Protein AF-A0A8J9S708-F1 (afdb_monomer_lite)

Sequence (392 aa):
MASEPPLSPPKEANDATLSGAPPMANLAMDPESLLNTLDQRLTTMGSGQKTSKFDPIAFLNQHYATEASLVQQLPDLQHAVSERREALDERIAIALQRQSETAESTRRHIQEAQVSVVELHQRVLRVKEKASQSERAVLEITKDMKRLDCAKRHLQRTITTLKRLHMLVHAVEQLRNTAVQIPFPDYPVAAHLVDATHLLLQHFDGYISKVEPMRLLSEKVVDLQSTLRVGLVRGFRVAAFGPTKAIEMERAASPHRNGSNEMLPEIRDDVMPPTVMKGGVQLLDALGTEVRVQFIHEFCQDHLAEYLQTFAPASREEKIPSDPPKRVSSFKVASTPESRPSEAESNAGLDHVEKRFIWFRQILQDVDAKFPDVFPSDWNLQASMARVFLQL

pLDDT: mean 78.21, std 20.64, range [27.83, 98.0]

Foldseek 3Di:
DDDDDDDDDDDDDDDDDDDDDDDDDDPQDDLVVLVVVVVVVVVVVVPDDPDPPPDVVVSCCVVDVDPVSCVVCVVVNVVVVVVVVVVVVVVVVVVVVVCVVVVVVVVVVVVVVVVVVVVVVVVVVVVVVVVVVVVVVVVVVVVVVVVVVVVVVVVVVVVVLVVLVVVLVVLLVVLVVQLPDPPHGQLLSNLVSLLSNVVSVVVCVVVCVPPVVNVVSVVSSVVSLVSNLVVLLLLVCCLQPNLVVSVVLVCVVDVPPPDDPDPDPPSDRDRDDLVSLLSVQSNQVSSHDVSLVVSLLSVLCSLCVVVCVQANAPPPPPPPPPDDDDDDDDDDDDDDDDDDPDPPPRCNDPVNVVVLVVVLVVSVVSCCVSNPPSDDVVSVSNVSSVVVSVVD

InterPro domains:
  IPR007234 Vps53, N-terminal [PF04100] (53-312)
  IPR007234 Vps53, N-terminal [PF04100] (344-390)
  IPR039766 Vacuolar protein sorting-associated protein 53 [PTHR12820] (47-391)

Organism: Phaeodactylum tricornutum (NCBI:txid2850)

Secondary structure (DSSP, 8-state):
----PPPP-PPP--------PPP-----S-HHHHHHHHHHHHHHHTTT-------HHHHHHHH--SHHHHHHHHHHHHHHHHHHHHHHHHHHHHHHHHHHHHHHHHHHHHHHHHHHHHHHHHHHHHHHHHHHHHHHHHHHHHHHHHHHHHHHHHHHHHHHHHHHHHHHHHHHHHHHHHHT-SSS--HHHHHHHHHHHHHHHHTTHHHHTT-HHHHHHHHHHHHHHHHHHHHHHHHHHHHHH-HHHHHHHHHHH-TT--S-----------PPPHHHHHHHHHHHHHH-HHHHHHHHHHHHHHHHHHHHHHHS---------SS------S----------------TTSGGGHHHHHHHHHHHHHHHHHHSTTTS-GGG-HHHHHHHHHHH-

Structure (mmCIF, N/CA/C/O backbone):
data_AF-A0A8J9S708-F1
#
_entry.id   AF-A0A8J9S708-F1
#
loop_
_atom_site.group_PDB
_atom_site.id
_atom_site.type_symbol
_atom_site.label_atom_id
_atom_site.label_alt_id
_atom_site.label_comp_id
_atom_site.label_asym_id
_atom_site.label_entity_id
_atom_site.label_seq_id
_atom_site.pdbx_PDB_ins_code
_atom_site.Cartn_x
_atom_site.Cartn_y
_atom_site.Cartn_z
_atom_site.occupancy
_atom_site.B_iso_or_equiv
_atom_site.auth_seq_id
_atom_site.auth_comp_id
_atom_site.auth_asym_id
_atom_site.auth_atom_id
_atom_site.pdbx_PDB_model_num
ATOM 1 N N . MET A 1 1 ? -38.303 -26.854 41.391 1.00 42.75 1 MET A N 1
ATOM 2 C CA . MET A 1 1 ? -38.623 -28.293 41.486 1.00 42.75 1 MET A CA 1
ATOM 3 C C . MET A 1 1 ? -37.813 -28.862 42.631 1.00 42.75 1 MET A C 1
ATOM 5 O O . MET A 1 1 ? -36.633 -28.549 42.691 1.00 42.75 1 MET A O 1
ATOM 9 N N . ALA A 1 2 ? -38.482 -29.657 43.472 1.00 38.41 2 ALA A N 1
ATOM 10 C CA . ALA A 1 2 ? -38.055 -30.220 44.759 1.00 38.41 2 ALA A CA 1
ATOM 11 C C . ALA A 1 2 ? -37.985 -29.198 45.912 1.00 38.41 2 ALA A C 1
ATOM 13 O O . ALA A 1 2 ? -37.409 -28.134 45.733 1.00 38.41 2 ALA A O 1
ATOM 14 N N . SER A 1 3 ? -38.518 -29.407 47.115 1.00 37.53 3 SER A N 1
ATOM 15 C CA . SER A 1 3 ? -39.400 -30.423 47.711 1.00 37.53 3 SER A CA 1
ATOM 16 C C . SER A 1 3 ? -39.623 -29.951 49.152 1.00 37.53 3 SER A C 1
ATOM 18 O O . SER A 1 3 ? -38.643 -29.843 49.875 1.00 37.53 3 SER A O 1
ATOM 20 N N . GLU A 1 4 ? -40.858 -29.712 49.588 1.00 35.41 4 GLU A N 1
ATOM 21 C CA . GLU A 1 4 ? -41.253 -29.926 50.989 1.00 35.41 4 GLU A CA 1
ATOM 22 C C . GLU A 1 4 ? -42.778 -30.150 51.054 1.00 35.41 4 GLU A C 1
ATOM 24 O O . GLU A 1 4 ? -43.514 -29.527 50.280 1.00 35.41 4 GLU A O 1
ATOM 29 N N . PRO A 1 5 ? -43.261 -31.099 51.878 1.00 50.31 5 PRO A N 1
ATOM 30 C CA . PRO A 1 5 ? -44.637 -31.585 51.848 1.00 50.31 5 PRO A CA 1
ATOM 31 C C . PRO A 1 5 ? -45.559 -30.771 52.776 1.00 50.31 5 PRO A C 1
ATOM 33 O O . PRO A 1 5 ? -45.090 -30.207 53.764 1.00 50.31 5 PRO A O 1
ATOM 36 N N . PRO A 1 6 ? -46.885 -30.757 52.542 1.00 44.28 6 PRO A N 1
ATOM 37 C CA . PRO A 1 6 ? -47.832 -30.221 53.507 1.00 44.28 6 PRO A CA 1
ATOM 38 C C . PRO A 1 6 ? -48.222 -31.298 54.533 1.00 44.28 6 PRO A C 1
ATOM 40 O O . PRO A 1 6 ? -48.789 -32.339 54.197 1.00 44.28 6 PRO A O 1
ATOM 43 N N . LEU A 1 7 ? -47.929 -31.021 55.803 1.00 39.53 7 LEU A N 1
ATOM 44 C CA . LEU A 1 7 ? -48.441 -31.748 56.964 1.00 39.53 7 LEU A CA 1
ATOM 45 C C . LEU A 1 7 ? -49.924 -31.413 57.170 1.00 39.53 7 LEU A C 1
ATOM 47 O O . LEU A 1 7 ? -50.297 -30.258 57.361 1.00 39.53 7 LEU A O 1
ATOM 51 N N . SER A 1 8 ? -50.765 -32.444 57.144 1.00 41.31 8 SER A N 1
ATOM 52 C CA . SER A 1 8 ? -52.146 -32.384 57.632 1.00 41.31 8 SER A CA 1
ATOM 53 C C . SER A 1 8 ? -52.169 -32.584 59.151 1.00 41.31 8 SER A C 1
ATOM 55 O O . SER A 1 8 ? -51.444 -33.451 59.640 1.00 41.31 8 SER A O 1
ATOM 57 N N . PRO A 1 9 ? -53.069 -31.912 59.884 1.00 38.88 9 PRO A N 1
ATOM 58 C CA . PRO A 1 9 ? -53.675 -32.482 61.078 1.00 38.88 9 PRO A CA 1
ATOM 59 C C . PRO A 1 9 ? -55.174 -32.776 60.857 1.00 38.88 9 PRO A C 1
ATOM 61 O O . PRO A 1 9 ? -55.778 -32.285 59.901 1.00 38.88 9 PRO A O 1
ATOM 64 N N . PRO A 1 10 ? -55.754 -33.669 61.676 1.00 37.47 10 PRO A N 1
ATOM 65 C CA . PRO A 1 10 ? -56.826 -34.559 61.259 1.00 37.47 10 PRO A CA 1
ATOM 66 C C . PRO A 1 10 ? -58.230 -33.989 61.467 1.00 37.47 10 PRO A C 1
ATOM 68 O O . PRO A 1 10 ? -58.476 -33.125 62.304 1.00 37.47 10 PRO A O 1
ATOM 71 N N . LYS A 1 11 ? -59.149 -34.558 60.682 1.00 34.72 11 LYS A N 1
ATOM 72 C CA . LYS A 1 11 ? -60.598 -34.397 60.760 1.00 34.72 11 LYS A CA 1
ATOM 73 C C . LYS A 1 11 ? -61.126 -34.818 62.130 1.00 34.72 11 LYS A C 1
ATOM 75 O O . LYS A 1 11 ? -60.829 -35.913 62.602 1.00 34.72 11 LYS A O 1
ATOM 80 N N . GLU A 1 12 ? -61.977 -33.967 62.685 1.00 30.78 12 GLU A N 1
ATOM 81 C CA . GLU A 1 12 ? -62.960 -34.316 63.702 1.00 30.78 12 GLU A CA 1
ATOM 82 C C . GLU A 1 12 ? -63.799 -35.508 63.217 1.00 30.78 12 GLU A C 1
ATOM 84 O O . GLU A 1 12 ? -64.472 -35.441 62.187 1.00 30.78 12 GLU A O 1
ATOM 89 N N . ALA A 1 13 ? -63.738 -36.609 63.962 1.00 32.41 13 ALA A N 1
ATOM 90 C CA . ALA A 1 13 ? -64.702 -37.693 63.890 1.00 32.41 13 ALA A CA 1
ATOM 91 C C . ALA A 1 13 ? -65.584 -37.586 65.137 1.00 32.41 13 ALA A C 1
ATOM 93 O O . ALA A 1 13 ? -65.201 -38.004 66.227 1.00 32.41 13 ALA A O 1
ATOM 94 N N . ASN A 1 14 ? -66.753 -36.971 64.963 1.00 34.22 14 ASN A N 1
ATOM 95 C CA . ASN A 1 14 ? -67.885 -37.174 65.853 1.00 34.22 14 ASN A CA 1
ATOM 96 C C . ASN A 1 14 ? -68.372 -38.605 65.644 1.00 34.22 14 ASN A C 1
ATOM 98 O O . ASN A 1 14 ? -68.979 -38.886 64.612 1.00 34.22 14 ASN A O 1
ATOM 102 N N . ASP A 1 15 ? -68.129 -39.474 66.620 1.00 29.52 15 ASP A N 1
ATOM 103 C CA . ASP A 1 15 ? -68.837 -40.743 66.718 1.00 29.52 15 ASP A CA 1
ATOM 104 C C . ASP A 1 15 ? -69.541 -40.807 68.070 1.00 29.52 15 ASP A C 1
ATOM 106 O O . ASP A 1 15 ? -68.938 -40.766 69.144 1.00 29.52 15 ASP A O 1
ATOM 110 N N . ALA A 1 16 ? -70.865 -40.813 67.987 1.00 32.34 16 ALA A N 1
ATOM 111 C CA . ALA A 1 16 ? -71.745 -41.021 69.109 1.00 32.34 16 ALA A CA 1
ATOM 112 C C . ALA A 1 16 ? -71.669 -42.495 69.512 1.00 32.34 16 ALA A C 1
ATOM 114 O O . ALA A 1 16 ? -71.967 -43.387 68.722 1.00 32.34 16 ALA A O 1
ATOM 115 N N . THR A 1 17 ? -71.342 -42.772 70.770 1.00 31.17 17 THR A N 1
ATOM 116 C CA . THR A 1 17 ? -71.653 -44.070 71.370 1.00 31.17 17 THR A CA 1
ATOM 117 C C . THR A 1 17 ? -72.187 -43.848 72.777 1.00 31.17 17 THR A C 1
ATOM 119 O O . THR A 1 17 ? -71.456 -43.645 73.741 1.00 31.17 17 THR A O 1
ATOM 122 N N . LEU A 1 18 ? -73.517 -43.856 72.856 1.00 35.00 18 LEU A N 1
ATOM 123 C CA . LEU A 1 18 ? -74.274 -44.194 74.053 1.00 35.00 18 LEU A CA 1
ATOM 124 C C . LEU A 1 18 ? -73.802 -45.560 74.562 1.00 35.00 18 LEU A C 1
ATOM 126 O O . LEU A 1 18 ? -73.856 -46.515 73.793 1.00 35.00 18 LEU A O 1
ATOM 130 N N . SER A 1 19 ? -73.405 -45.662 75.831 1.00 28.78 19 SER A N 1
ATOM 131 C CA . SER A 1 19 ? -73.764 -46.771 76.736 1.00 28.78 19 SER A CA 1
ATOM 132 C C . SER A 1 19 ? -72.846 -46.806 77.961 1.00 28.78 19 SER A C 1
ATOM 134 O O . SER A 1 19 ? -71.626 -46.771 77.834 1.00 28.78 19 SER A O 1
ATOM 136 N N . GLY A 1 20 ? -73.455 -46.980 79.135 1.00 27.83 20 GLY A N 1
ATOM 137 C CA . GLY A 1 20 ? -72.805 -47.648 80.261 1.00 27.83 20 GLY A CA 1
ATOM 138 C C . GLY A 1 20 ? -72.301 -46.735 81.370 1.00 27.83 20 GLY A C 1
ATOM 139 O O . GLY A 1 20 ? -71.103 -46.523 81.505 1.00 27.83 20 GLY A O 1
ATOM 140 N N . ALA A 1 21 ? -73.207 -46.281 82.236 1.00 29.78 21 ALA A N 1
ATOM 141 C CA . ALA A 1 21 ? -72.841 -46.000 83.620 1.00 29.78 21 ALA A CA 1
ATOM 142 C C . ALA A 1 21 ? -72.627 -47.337 84.359 1.00 29.78 21 ALA A C 1
ATOM 144 O O . ALA A 1 21 ? -73.558 -48.148 84.378 1.00 29.78 21 ALA A O 1
ATOM 145 N N . PRO A 1 22 ? -71.470 -47.586 84.999 1.00 33.66 22 PRO A N 1
ATOM 146 C CA . PRO A 1 22 ? -71.370 -48.533 86.095 1.00 33.66 22 PRO A CA 1
ATOM 147 C C . PRO A 1 22 ? -71.531 -47.799 87.443 1.00 33.66 22 PRO A C 1
ATOM 149 O O . PRO A 1 22 ? -71.319 -46.587 87.534 1.00 33.66 22 PRO A O 1
ATOM 152 N N . PRO A 1 23 ? -71.950 -48.508 88.501 1.00 35.62 23 PRO A N 1
ATOM 153 C CA . PRO A 1 23 ? -72.433 -47.901 89.732 1.00 35.62 23 PRO A CA 1
ATOM 154 C C . PRO A 1 23 ? -71.267 -47.424 90.607 1.00 35.62 23 PRO A C 1
ATOM 156 O O . PRO A 1 23 ? -70.376 -48.198 90.949 1.00 35.62 23 PRO A O 1
ATOM 159 N N . MET A 1 24 ? -71.296 -46.152 91.007 1.00 36.88 24 MET A N 1
ATOM 160 C CA . MET A 1 24 ? -70.418 -45.600 92.042 1.00 36.88 24 MET A CA 1
ATOM 161 C C . MET A 1 24 ? -70.880 -46.116 93.409 1.00 36.88 24 MET A C 1
ATOM 163 O O . MET A 1 24 ? -71.733 -45.517 94.058 1.00 36.88 24 MET A O 1
ATOM 167 N N . ALA A 1 25 ? -70.334 -47.255 93.828 1.00 38.47 25 ALA A N 1
ATOM 168 C CA . ALA A 1 25 ? -70.367 -47.704 95.211 1.00 38.47 25 ALA A CA 1
ATOM 169 C C . ALA A 1 25 ? -69.021 -47.367 95.874 1.00 38.47 25 ALA A C 1
ATOM 171 O O . ALA A 1 25 ? -67.972 -47.770 95.383 1.00 38.47 25 ALA A O 1
ATOM 172 N N . ASN A 1 26 ? -69.088 -46.658 97.004 1.00 46.56 26 ASN A N 1
ATOM 173 C CA . ASN A 1 26 ? -68.011 -46.419 97.972 1.00 46.56 26 ASN A CA 1
ATOM 174 C C . ASN A 1 26 ? -66.746 -45.695 97.478 1.00 46.56 26 ASN A C 1
ATOM 176 O O . ASN A 1 26 ? -65.685 -46.289 97.323 1.00 46.56 26 ASN A O 1
ATOM 180 N N . LEU A 1 27 ? -66.838 -44.367 97.411 1.00 44.22 27 LEU A N 1
ATOM 181 C CA . LEU A 1 27 ? -65.709 -43.447 97.610 1.00 44.22 27 LEU A CA 1
ATOM 182 C C . LEU A 1 27 ? -66.022 -42.538 98.809 1.00 44.22 27 LEU A C 1
ATOM 184 O O . LEU A 1 27 ? -66.098 -41.320 98.696 1.00 44.22 27 LEU A O 1
ATOM 188 N N . ALA A 1 28 ? -66.285 -43.150 99.964 1.00 52.38 28 ALA A N 1
ATOM 189 C CA . ALA A 1 28 ? -66.184 -42.447 101.234 1.00 52.38 28 ALA A CA 1
ATOM 190 C C . ALA A 1 28 ? -64.732 -42.582 101.716 1.00 52.38 28 ALA A C 1
ATOM 192 O O . ALA A 1 28 ? -64.230 -43.705 101.744 1.00 52.38 28 ALA A O 1
ATOM 193 N N . MET A 1 29 ? -64.129 -41.461 102.137 1.00 56.97 29 MET A N 1
ATOM 194 C CA . MET A 1 29 ? -62.860 -41.330 102.889 1.00 56.97 29 MET A CA 1
ATOM 195 C C . MET A 1 29 ? -61.604 -40.818 102.148 1.00 56.97 29 MET A C 1
ATOM 197 O O . MET A 1 29 ? -60.504 -41.209 102.521 1.00 56.97 29 MET A O 1
ATOM 201 N N . ASP A 1 30 ? -61.712 -39.904 101.174 1.00 63.88 30 ASP A N 1
ATOM 202 C CA . ASP A 1 30 ? -60.557 -39.049 100.826 1.00 63.88 30 ASP A CA 1
ATOM 203 C C . ASP A 1 30 ? -60.991 -37.655 100.305 1.00 63.88 30 ASP A C 1
ATOM 205 O O . ASP A 1 30 ? -61.603 -37.574 99.231 1.00 63.88 30 ASP A O 1
ATOM 209 N N . PRO A 1 31 ? -60.721 -36.551 101.038 1.00 68.00 31 PRO A N 1
ATOM 210 C CA . PRO A 1 31 ? -61.097 -35.196 100.623 1.00 68.00 31 PRO A CA 1
ATOM 211 C C . PRO A 1 31 ? -60.449 -34.751 99.298 1.00 68.00 31 PRO A C 1
ATOM 213 O O . PRO A 1 31 ? -61.075 -34.009 98.541 1.00 68.00 31 PRO A O 1
ATOM 216 N N . GLU A 1 32 ? -59.261 -35.252 98.947 1.00 68.81 32 GLU A N 1
ATOM 217 C CA . GLU A 1 32 ? -58.585 -34.945 97.673 1.00 68.81 32 GLU A CA 1
ATOM 218 C C . GLU A 1 32 ? -59.290 -35.582 96.465 1.00 68.81 32 GLU A C 1
ATOM 220 O O . GLU A 1 32 ? -59.409 -34.978 95.396 1.00 68.81 32 GLU A O 1
ATOM 225 N N . SER A 1 33 ? -59.824 -36.796 96.619 1.00 71.19 33 SER A N 1
ATOM 226 C CA . SER A 1 33 ? -60.579 -37.474 95.556 1.00 71.19 33 SER A CA 1
ATOM 227 C C . SER A 1 33 ? -61.842 -36.690 95.180 1.00 71.19 33 SER A C 1
ATOM 229 O O . SER A 1 33 ? -62.151 -36.515 93.998 1.00 71.19 33 SER A O 1
ATOM 231 N N . LEU A 1 34 ? -62.526 -36.119 96.177 1.00 76.00 34 LEU A N 1
ATOM 232 C CA . LEU A 1 34 ? -63.688 -35.258 95.963 1.00 76.00 34 LEU A CA 1
ATOM 233 C C . LEU A 1 34 ? -63.305 -33.981 95.201 1.00 76.00 34 LEU A C 1
ATOM 235 O O . LEU A 1 34 ? -63.968 -33.633 94.223 1.00 76.00 34 LEU A O 1
ATOM 239 N N . LEU A 1 35 ? -62.210 -33.317 95.575 1.00 75.62 35 LEU A N 1
ATOM 240 C CA . LEU A 1 35 ? -61.739 -32.116 94.875 1.00 75.62 35 LEU A CA 1
ATOM 241 C C . LEU A 1 35 ? -61.290 -32.412 93.434 1.00 75.62 35 LEU A C 1
ATOM 243 O O . LEU A 1 35 ? -61.591 -31.638 92.527 1.00 75.62 35 LEU A O 1
ATOM 247 N N . ASN A 1 36 ? -60.677 -33.568 93.184 1.00 78.81 36 ASN A N 1
ATOM 248 C CA . ASN A 1 36 ? -60.317 -34.004 91.834 1.00 78.81 36 ASN A CA 1
ATOM 249 C C . ASN A 1 36 ? -61.549 -34.329 90.969 1.00 78.81 36 ASN A C 1
ATOM 251 O O . ASN A 1 36 ? -61.594 -33.960 89.793 1.00 78.81 36 ASN A O 1
ATOM 255 N N . THR A 1 37 ? -62.581 -34.969 91.537 1.00 75.81 37 THR A N 1
ATOM 256 C CA . THR A 1 37 ? -63.853 -35.186 90.816 1.00 75.81 37 THR A CA 1
ATOM 257 C C . THR A 1 37 ? -64.565 -33.869 90.506 1.00 75.81 37 THR A C 1
ATOM 259 O O . THR A 1 37 ? -65.167 -33.737 89.439 1.00 75.81 37 THR A O 1
ATOM 262 N N . LEU A 1 38 ? -64.439 -32.865 91.380 1.00 75.50 38 LEU A N 1
ATOM 263 C CA . LEU A 1 38 ? -64.923 -31.507 91.144 1.00 75.50 38 LEU A CA 1
ATOM 264 C C . LEU A 1 38 ? -64.158 -30.816 90.002 1.00 75.50 38 LEU A C 1
ATOM 266 O O . LEU A 1 38 ? -64.802 -30.285 89.098 1.00 75.50 38 LEU A O 1
ATOM 270 N N . ASP A 1 39 ? -62.826 -30.899 89.960 1.00 75.88 39 ASP A N 1
ATOM 271 C CA . ASP A 1 39 ? -62.009 -30.375 88.852 1.00 75.88 39 ASP A CA 1
ATOM 272 C C . ASP A 1 39 ? -62.359 -31.052 87.512 1.00 75.88 39 ASP A C 1
ATOM 274 O O . ASP A 1 39 ? -62.483 -30.393 86.474 1.00 75.88 39 ASP A O 1
ATOM 278 N N . GLN A 1 40 ? -62.598 -32.365 87.517 1.00 76.38 40 GLN A N 1
ATOM 279 C CA . GLN A 1 40 ? -63.022 -33.111 86.329 1.00 76.38 40 GLN A CA 1
ATOM 280 C C . GLN A 1 40 ? -64.430 -32.697 85.854 1.00 76.38 40 GLN A C 1
ATOM 282 O O . GLN A 1 40 ? -64.695 -32.581 84.655 1.00 76.38 40 GLN A O 1
ATOM 287 N N . ARG A 1 41 ? -65.340 -32.392 86.786 1.00 72.62 41 ARG A N 1
ATOM 288 C CA . ARG A 1 41 ? -66.672 -31.848 86.470 1.00 72.62 41 ARG A CA 1
ATOM 289 C C . ARG A 1 41 ? -66.594 -30.414 85.941 1.00 72.62 41 ARG A C 1
ATOM 291 O O . ARG A 1 41 ? -67.315 -30.057 85.018 1.00 72.62 41 ARG A O 1
ATOM 298 N N . LEU A 1 42 ? -65.714 -29.581 86.491 1.00 70.44 42 LEU A N 1
ATOM 299 C CA . LEU A 1 42 ? -65.539 -28.196 86.047 1.00 70.44 42 LEU A CA 1
ATOM 300 C C . LEU A 1 42 ? -64.840 -28.108 84.682 1.00 70.44 42 LEU A C 1
ATOM 302 O O . LEU A 1 42 ? -65.212 -27.273 83.860 1.00 70.44 42 LEU A O 1
ATOM 306 N N . THR A 1 43 ? -63.889 -28.999 84.394 1.00 69.81 43 THR A N 1
ATOM 307 C CA . THR A 1 43 ? -63.237 -29.096 83.074 1.00 69.81 43 THR A CA 1
ATOM 308 C C . THR A 1 43 ? -64.182 -29.611 81.988 1.00 69.81 43 THR A C 1
ATOM 310 O O . THR A 1 43 ? -64.153 -29.096 80.873 1.00 69.81 43 THR A O 1
ATOM 313 N N . THR A 1 44 ? -65.074 -30.553 82.312 1.00 67.00 44 THR A N 1
ATOM 314 C CA . THR A 1 44 ? -66.132 -31.023 81.391 1.00 67.00 44 THR A CA 1
ATOM 315 C C . THR A 1 44 ? -67.241 -29.988 81.169 1.00 67.00 44 THR A C 1
ATOM 317 O O . THR A 1 44 ? -67.837 -29.961 80.098 1.00 67.00 44 THR A O 1
ATOM 320 N N . MET A 1 45 ? -67.477 -29.092 82.132 1.00 59.44 45 MET A N 1
ATOM 321 C CA . MET A 1 45 ? -68.411 -27.961 82.012 1.00 59.44 45 MET A CA 1
ATOM 322 C C . MET A 1 45 ? -67.817 -26.739 81.284 1.00 59.44 45 MET A C 1
ATOM 324 O O . MET A 1 45 ? -68.561 -25.902 80.770 1.00 59.44 45 MET A O 1
ATOM 328 N N . GLY A 1 46 ? -66.485 -26.607 81.243 1.00 52.81 46 GLY A N 1
ATOM 329 C CA . GLY A 1 46 ? -65.773 -25.454 80.675 1.00 52.81 46 GLY A CA 1
ATOM 330 C C . GLY A 1 46 ? -65.837 -25.335 79.146 1.00 52.81 46 GLY A C 1
ATOM 331 O O . GLY A 1 46 ? -65.562 -24.264 78.602 1.00 52.81 46 GLY A O 1
ATOM 332 N N . SER A 1 47 ? -66.248 -26.386 78.434 1.00 49.41 47 SER A N 1
ATOM 333 C CA . SER A 1 47 ? -66.457 -26.368 76.983 1.00 49.41 47 SER A CA 1
ATOM 334 C C . SER A 1 47 ? -67.883 -25.923 76.621 1.00 49.41 47 SER A C 1
ATOM 336 O O . SER A 1 47 ? -68.733 -26.689 76.181 1.00 49.41 47 SER A O 1
ATOM 338 N N . GLY A 1 48 ? -68.146 -24.621 76.750 1.00 51.72 48 GLY A N 1
ATOM 339 C CA . GLY A 1 48 ? -69.141 -23.960 75.896 1.00 51.72 48 GLY A CA 1
ATOM 340 C C . GLY A 1 48 ? -70.591 -23.863 76.386 1.00 51.72 48 GLY A C 1
ATOM 341 O O . GLY A 1 48 ? -71.426 -23.387 75.618 1.00 51.72 48 GLY A O 1
ATOM 342 N N . GLN A 1 49 ? -70.927 -24.201 77.635 1.00 49.47 49 GLN A N 1
ATOM 343 C CA . GLN A 1 49 ? -72.276 -23.942 78.164 1.00 49.47 49 GLN A CA 1
ATOM 344 C C . GLN A 1 49 ? -72.303 -22.790 79.172 1.00 49.47 49 GLN A C 1
ATOM 346 O O . GLN A 1 49 ? -71.872 -22.893 80.319 1.00 49.47 49 GLN A O 1
ATOM 351 N N . LYS A 1 50 ? -72.878 -21.661 78.737 1.00 52.38 50 LYS A N 1
ATOM 352 C CA . LYS A 1 50 ? -73.290 -20.575 79.628 1.00 52.38 50 LYS A CA 1
ATOM 353 C C . LYS A 1 50 ? -74.333 -21.106 80.622 1.00 52.38 50 LYS A C 1
ATOM 355 O O . LYS A 1 50 ? -75.457 -21.422 80.253 1.00 52.38 50 LYS A O 1
ATOM 360 N N . THR A 1 51 ? -73.921 -21.126 81.889 1.00 47.19 51 THR A N 1
ATOM 361 C CA . THR A 1 51 ? -74.751 -20.955 83.091 1.00 47.19 51 THR A CA 1
ATOM 362 C C . THR A 1 51 ? -75.761 -22.055 83.443 1.00 47.19 51 THR A C 1
ATOM 364 O O . THR A 1 51 ? -76.918 -21.749 83.720 1.00 47.19 51 THR A O 1
ATOM 367 N N . SER A 1 52 ? -75.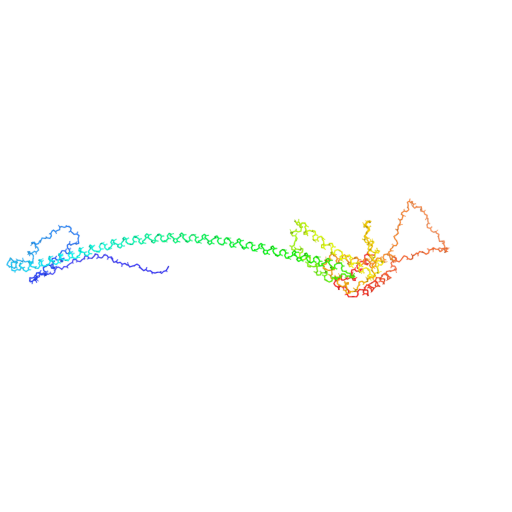328 -23.307 83.606 1.00 57.56 52 SER A N 1
ATOM 368 C CA . SER A 1 52 ? -75.845 -24.076 84.750 1.00 57.56 52 SER A CA 1
ATOM 369 C C . SER A 1 52 ? -74.915 -23.730 85.914 1.00 57.56 52 SER A C 1
ATOM 371 O O . SER A 1 52 ? -73.747 -24.124 85.910 1.00 57.56 52 SER A O 1
ATOM 373 N N . LYS A 1 53 ? -75.368 -22.867 86.831 1.00 61.03 53 LYS A N 1
ATOM 374 C CA . LYS A 1 53 ? -74.597 -22.519 88.031 1.00 61.03 53 LYS A CA 1
ATOM 375 C C . LYS A 1 53 ? -74.281 -23.822 88.760 1.00 61.03 53 LYS A C 1
ATOM 377 O O . LYS A 1 53 ? -75.207 -24.548 89.109 1.00 61.03 53 LYS A O 1
ATOM 382 N N . PHE A 1 54 ? -72.996 -24.123 88.938 1.00 74.75 54 PHE A N 1
ATOM 383 C CA . PHE A 1 54 ? -72.577 -25.219 89.802 1.00 74.75 54 PHE A CA 1
ATOM 384 C C . PHE A 1 54 ? -73.252 -25.013 91.160 1.00 74.75 54 PHE A C 1
ATOM 386 O O . PHE A 1 54 ? -73.090 -23.945 91.750 1.00 74.75 54 PHE A O 1
ATOM 393 N N . ASP A 1 55 ? -74.060 -25.981 91.594 1.00 74.31 55 ASP A N 1
ATOM 394 C CA . ASP A 1 55 ? -74.714 -25.957 92.899 1.00 74.31 55 ASP A CA 1
ATOM 395 C C . ASP A 1 55 ? -73.862 -26.772 93.884 1.00 74.31 55 ASP A C 1
ATOM 397 O O . ASP A 1 55 ? -73.868 -28.010 93.824 1.00 74.31 55 ASP A O 1
ATOM 401 N N . PRO A 1 56 ? -73.112 -26.103 94.781 1.00 72.75 56 PRO A N 1
ATOM 402 C CA . PRO A 1 56 ? -72.238 -26.779 95.731 1.00 72.75 56 PRO A CA 1
ATOM 403 C C . PRO A 1 56 ? -73.020 -27.667 96.699 1.00 72.75 56 PRO A C 1
ATOM 405 O O . PRO A 1 56 ? -72.495 -28.678 97.157 1.00 72.75 56 PRO A O 1
ATOM 408 N N . ILE A 1 57 ? -74.276 -27.311 96.991 1.00 73.25 57 ILE A N 1
ATOM 409 C CA . ILE A 1 57 ? -75.116 -27.992 97.980 1.00 73.25 57 ILE A CA 1
ATOM 410 C C . ILE A 1 57 ? -75.632 -29.308 97.395 1.00 73.25 57 ILE A C 1
ATOM 412 O O . ILE A 1 57 ? -75.525 -30.356 98.030 1.00 73.25 57 ILE A O 1
ATOM 416 N N . ALA A 1 58 ? -76.123 -29.285 96.152 1.00 73.88 58 ALA A N 1
ATOM 417 C CA . ALA A 1 58 ? -76.547 -30.496 95.453 1.00 73.88 58 ALA A CA 1
ATOM 418 C C . ALA A 1 58 ? -75.384 -31.477 95.224 1.00 73.88 58 ALA A C 1
ATOM 420 O O . ALA A 1 58 ? -75.583 -32.688 95.295 1.00 73.88 58 ALA A O 1
ATOM 421 N N . PHE A 1 59 ? -74.171 -30.970 94.980 1.00 75.75 59 PHE A N 1
ATOM 422 C CA . PHE A 1 59 ? -72.967 -31.793 94.852 1.00 75.75 59 PHE A CA 1
ATOM 423 C C . PHE A 1 59 ? -72.559 -32.431 96.186 1.00 75.75 59 PHE A C 1
ATOM 425 O O . PHE A 1 59 ? -72.322 -33.636 96.233 1.00 75.75 59 PHE A O 1
ATOM 432 N N . LEU A 1 60 ? -72.559 -31.668 97.284 1.00 74.50 60 LEU A N 1
ATOM 433 C CA . LEU A 1 60 ? -72.262 -32.210 98.613 1.00 74.50 60 LEU A CA 1
ATOM 434 C C . LEU A 1 60 ? -73.240 -33.323 99.007 1.00 74.50 60 LEU A C 1
ATOM 436 O O . LEU A 1 60 ? -72.816 -34.386 99.450 1.00 74.50 60 LEU A O 1
ATOM 440 N N . ASN A 1 61 ? -74.538 -33.098 98.789 1.00 75.00 61 ASN A N 1
ATOM 441 C CA . ASN A 1 61 ? -75.597 -34.047 99.141 1.00 75.00 61 ASN A CA 1
ATOM 442 C C . ASN A 1 61 ? -75.560 -35.336 98.298 1.00 75.00 61 ASN A C 1
ATOM 444 O O . ASN A 1 61 ? -76.080 -36.362 98.727 1.00 75.00 61 ASN A O 1
ATOM 448 N N . GLN A 1 62 ? -74.951 -35.306 97.106 1.00 74.69 62 GLN A N 1
ATOM 449 C CA . GLN A 1 62 ? -74.725 -36.503 96.283 1.00 74.69 62 GLN A CA 1
ATOM 450 C C . GLN A 1 62 ? -73.579 -37.375 96.814 1.00 74.69 62 GLN A C 1
ATOM 452 O O . GLN A 1 62 ? -73.608 -38.589 96.627 1.00 74.69 62 GLN A O 1
ATOM 457 N N . HIS A 1 63 ? -72.581 -36.771 97.464 1.00 69.81 63 HIS A N 1
ATOM 458 C CA . HIS A 1 63 ? -71.381 -37.464 97.942 1.00 69.81 63 HIS A CA 1
ATOM 459 C C . HIS A 1 63 ? -71.424 -37.796 99.444 1.00 69.81 63 HIS A C 1
ATOM 461 O O . HIS A 1 63 ? -70.813 -38.776 99.864 1.00 69.81 63 HIS A O 1
ATOM 467 N N . TYR A 1 64 ? -72.200 -37.053 100.241 1.00 70.44 64 TYR A N 1
ATOM 468 C CA . TYR A 1 64 ? -72.431 -37.313 101.663 1.00 70.44 64 TYR A CA 1
ATOM 469 C C . TYR A 1 64 ? -73.927 -37.506 101.935 1.00 70.44 64 TYR A C 1
ATOM 471 O O . TYR A 1 64 ? -74.690 -36.549 102.012 1.00 70.44 64 TYR A O 1
ATOM 479 N N . ALA A 1 65 ? -74.352 -38.760 102.113 1.00 67.50 65 ALA A N 1
ATOM 480 C CA . ALA A 1 65 ? -75.763 -39.111 102.311 1.00 67.50 65 ALA A CA 1
ATOM 481 C C . ALA A 1 65 ? -76.279 -38.901 103.753 1.00 67.50 65 ALA A C 1
ATOM 483 O O . ALA A 1 65 ? -77.481 -38.989 103.990 1.00 67.50 65 ALA A O 1
ATOM 484 N N . THR A 1 66 ? -75.391 -38.651 104.728 1.00 67.88 66 THR A N 1
ATOM 485 C CA . THR A 1 66 ? -75.754 -38.556 106.157 1.00 67.88 66 THR A CA 1
ATOM 486 C C . THR A 1 66 ? -75.036 -37.390 106.839 1.00 67.88 66 THR A C 1
ATOM 488 O O . THR A 1 66 ? -73.819 -37.264 106.711 1.00 67.88 66 THR A O 1
ATOM 491 N N . GLU A 1 67 ? -75.763 -36.587 107.624 1.00 66.50 67 GLU A N 1
ATOM 492 C CA . GLU A 1 67 ? -75.243 -35.398 108.329 1.00 66.50 67 GLU A CA 1
ATOM 493 C C . GLU A 1 67 ? -74.061 -35.727 109.258 1.00 66.50 67 GLU A C 1
ATOM 495 O O . GLU A 1 67 ? -73.073 -34.999 109.294 1.00 66.50 67 GLU A O 1
ATOM 500 N N . ALA A 1 68 ? -74.096 -36.886 109.926 1.00 65.69 68 ALA A N 1
ATOM 501 C CA . ALA A 1 68 ? -73.018 -37.329 110.812 1.00 65.69 68 ALA A CA 1
ATOM 502 C C . ALA A 1 68 ? -71.682 -37.571 110.077 1.00 65.69 68 ALA A C 1
ATOM 504 O O . ALA A 1 68 ? -70.621 -37.255 110.610 1.00 65.69 68 ALA A O 1
ATOM 505 N N . SER A 1 69 ? -71.725 -38.076 108.835 1.00 68.31 69 SER A N 1
ATOM 506 C CA . SER A 1 69 ? -70.527 -38.300 108.009 1.00 68.31 69 SER A CA 1
ATOM 507 C C . SER A 1 69 ? -69.954 -36.994 107.461 1.00 68.31 69 SER A C 1
ATOM 509 O O . SER A 1 69 ? -68.746 -36.905 107.252 1.00 68.31 69 SER A O 1
ATOM 511 N N . LEU A 1 70 ? -70.810 -35.994 107.229 1.00 69.19 70 LEU A N 1
ATOM 512 C CA . LEU A 1 70 ? -70.394 -34.671 106.782 1.00 69.19 70 LEU A CA 1
ATOM 513 C C . LEU A 1 70 ? -69.727 -33.899 107.924 1.00 69.19 70 LEU A C 1
ATOM 515 O O . LEU A 1 70 ? -68.642 -33.367 107.735 1.00 69.19 70 LEU A O 1
ATOM 519 N N . VAL A 1 71 ? -70.329 -33.890 109.118 1.00 74.81 71 VAL A N 1
ATOM 520 C CA . VAL A 1 71 ? -69.783 -33.195 110.297 1.00 74.81 71 VAL A CA 1
ATOM 521 C C . VAL A 1 71 ? -68.425 -33.769 110.712 1.00 74.81 71 VAL A C 1
ATOM 523 O O . VAL A 1 71 ? -67.529 -33.008 111.069 1.00 74.81 71 VAL A O 1
ATOM 526 N N . GLN A 1 72 ? -68.240 -35.090 110.614 1.00 75.62 72 GLN A N 1
ATOM 527 C CA . GLN A 1 72 ? -66.973 -35.744 110.952 1.00 75.62 72 GLN A CA 1
ATOM 528 C C . GLN A 1 72 ? -65.830 -35.404 109.978 1.00 75.62 72 GLN A C 1
ATOM 530 O O . GLN A 1 72 ? -64.678 -35.366 110.394 1.00 75.62 72 GLN A O 1
ATOM 535 N N . GLN A 1 73 ? -66.130 -35.174 108.698 1.00 73.12 73 GLN A N 1
ATOM 536 C CA . GLN A 1 73 ? -65.135 -34.944 107.638 1.00 73.12 73 GLN A CA 1
ATOM 537 C C . GLN A 1 73 ? -65.006 -33.463 107.240 1.00 73.12 73 GLN A C 1
ATOM 539 O O . GLN A 1 73 ? -64.144 -33.105 106.441 1.00 73.12 73 GLN A O 1
ATOM 544 N N . LEU A 1 74 ? -65.855 -32.587 107.791 1.00 78.81 74 LEU A N 1
ATOM 545 C CA . LEU A 1 74 ? -65.889 -31.156 107.485 1.00 78.81 74 LEU A CA 1
ATOM 546 C C . LEU A 1 74 ? -64.560 -30.432 107.769 1.00 78.81 74 LEU A C 1
ATOM 548 O O . LEU A 1 74 ? -64.174 -29.624 106.925 1.00 78.81 74 LEU A O 1
ATOM 552 N N . PRO A 1 75 ? -63.848 -30.684 108.890 1.00 81.19 75 PRO A N 1
ATOM 553 C CA . PRO A 1 75 ? -62.574 -30.014 109.158 1.00 81.19 75 PRO A CA 1
ATOM 554 C C . PRO A 1 75 ? -61.503 -30.358 108.115 1.00 81.19 75 PRO A C 1
ATOM 556 O O . PRO A 1 75 ? -60.826 -29.461 107.615 1.00 81.19 75 PRO A O 1
ATOM 559 N N . ASP A 1 76 ? -61.414 -31.632 107.724 1.00 79.44 76 ASP A N 1
ATOM 560 C CA . ASP A 1 76 ? -60.442 -32.118 106.738 1.00 79.44 76 ASP A CA 1
ATOM 561 C C . ASP A 1 76 ? -60.771 -31.603 105.328 1.00 79.44 76 ASP A C 1
ATOM 563 O O . ASP A 1 76 ? -59.884 -31.177 104.591 1.00 79.44 76 ASP A O 1
ATOM 567 N N . LEU A 1 77 ? -62.060 -31.543 104.970 1.00 79.12 77 LEU A N 1
ATOM 568 C CA . LEU A 1 77 ? -62.524 -30.921 103.726 1.00 79.12 77 LEU A CA 1
ATOM 569 C C . LEU A 1 77 ? -62.244 -29.416 103.682 1.00 79.12 77 LEU A C 1
ATOM 571 O O . LEU A 1 77 ? -61.826 -28.903 102.648 1.00 79.12 77 LEU A O 1
ATOM 575 N N . GLN A 1 78 ? -62.484 -28.692 104.778 1.00 82.69 78 GLN A N 1
ATOM 576 C CA . GLN A 1 78 ? -62.190 -27.259 104.853 1.00 82.69 78 GLN A CA 1
ATOM 577 C C . GLN A 1 78 ? -60.693 -26.990 104.714 1.00 82.69 78 GLN A C 1
ATOM 579 O O . GLN A 1 78 ? -60.315 -26.049 104.012 1.00 82.69 78 GLN A O 1
ATOM 584 N N . HIS A 1 79 ? -59.857 -27.821 105.340 1.00 85.69 79 HIS A N 1
ATOM 585 C CA . HIS A 1 79 ? -58.410 -27.747 105.189 1.00 85.69 79 HIS A CA 1
ATOM 586 C C . HIS A 1 79 ? -57.997 -28.015 103.737 1.00 85.69 79 HIS A C 1
ATOM 588 O O . HIS A 1 79 ? -57.349 -27.165 103.135 1.00 85.69 79 HIS A O 1
ATOM 594 N N . ALA A 1 80 ? -58.459 -29.114 103.132 1.00 82.75 80 ALA A N 1
ATOM 595 C CA . ALA A 1 80 ? -58.138 -29.473 101.748 1.00 82.75 80 ALA A CA 1
ATOM 596 C C . ALA A 1 80 ? -58.611 -28.419 100.727 1.00 82.75 80 ALA A C 1
ATOM 598 O O . ALA A 1 80 ? -57.883 -28.062 99.804 1.00 82.75 80 ALA A O 1
ATOM 599 N N . VAL A 1 81 ? -59.811 -27.851 100.901 1.00 84.00 81 VAL A N 1
ATOM 600 C CA . VAL A 1 81 ? -60.317 -26.757 100.051 1.00 84.00 81 VAL A CA 1
ATOM 601 C C . VAL A 1 81 ? -59.483 -25.486 100.222 1.00 84.00 81 VAL A C 1
ATOM 603 O O . VAL A 1 81 ? -59.222 -24.795 99.237 1.00 84.00 81 VAL A O 1
ATOM 606 N N . SER A 1 82 ? -59.071 -25.159 101.449 1.00 88.06 82 SER A N 1
ATOM 607 C CA . SER A 1 82 ? -58.266 -23.962 101.727 1.00 88.06 82 SER A CA 1
ATOM 608 C C . SER A 1 82 ? -56.851 -24.097 101.167 1.00 88.06 82 SER A C 1
ATOM 610 O O . SER A 1 82 ? -56.387 -23.185 100.489 1.00 88.06 82 SER A O 1
ATOM 612 N N . GLU A 1 83 ? -56.221 -25.256 101.353 1.00 87.56 83 GLU A N 1
ATOM 613 C CA . GLU A 1 83 ? -54.913 -25.596 100.787 1.00 87.56 83 GLU A CA 1
ATOM 614 C C . GLU A 1 83 ? -54.956 -25.591 99.253 1.00 87.56 83 GLU A C 1
ATOM 616 O O . GLU A 1 83 ? -54.093 -25.010 98.594 1.00 87.56 83 GLU A O 1
ATOM 621 N N . ARG A 1 84 ? -56.021 -26.143 98.655 1.00 86.12 84 ARG A N 1
ATOM 622 C CA . ARG A 1 84 ? -56.226 -26.108 97.203 1.00 86.12 84 ARG A CA 1
ATOM 623 C C . ARG A 1 84 ? -56.451 -24.693 96.684 1.00 86.12 84 ARG A C 1
ATOM 625 O O . ARG A 1 84 ? -55.915 -24.364 95.628 1.00 86.12 84 ARG A O 1
ATOM 632 N N . ARG A 1 85 ? -57.223 -23.864 97.395 1.00 88.38 85 ARG A N 1
ATOM 633 C CA . ARG A 1 85 ? -57.424 -22.447 97.059 1.00 88.38 85 ARG A CA 1
ATOM 634 C C . ARG A 1 85 ? -56.092 -21.707 97.073 1.00 88.38 85 ARG A C 1
ATOM 636 O O . ARG A 1 85 ? -55.769 -21.059 96.088 1.00 88.38 85 ARG A O 1
ATOM 643 N N . GLU A 1 86 ? -55.308 -21.862 98.135 1.00 90.81 86 GLU A N 1
ATOM 644 C CA . GLU A 1 86 ? -53.989 -21.234 98.263 1.00 90.81 86 GLU A CA 1
ATOM 645 C C . GLU A 1 86 ? -53.028 -21.703 97.163 1.00 90.81 86 GLU A C 1
ATOM 647 O O . GLU A 1 86 ? -52.380 -20.882 96.518 1.00 90.81 86 GLU A O 1
ATOM 652 N N . ALA A 1 87 ? -53.009 -23.000 96.846 1.00 89.75 87 ALA A N 1
ATOM 653 C CA . ALA A 1 87 ? -52.220 -23.530 95.736 1.00 89.75 87 ALA A CA 1
ATOM 654 C C . ALA A 1 87 ? -52.672 -22.989 94.365 1.00 89.75 87 ALA A C 1
ATOM 656 O O . ALA A 1 87 ? -51.856 -22.818 93.455 1.00 89.75 87 ALA A O 1
ATOM 657 N N . LEU A 1 88 ? -53.972 -22.742 94.179 1.00 89.62 88 LEU A N 1
ATOM 658 C CA . LEU A 1 88 ? -54.526 -22.212 92.935 1.00 89.62 88 LEU A CA 1
ATOM 659 C C . LEU A 1 88 ? -54.253 -20.710 92.801 1.00 89.62 88 LEU A C 1
ATOM 661 O O . LEU A 1 88 ? -53.864 -20.275 91.719 1.00 89.62 88 LEU A O 1
ATOM 665 N N . ASP A 1 89 ? -54.366 -19.954 93.891 1.00 91.56 89 ASP A N 1
ATOM 666 C CA . ASP A 1 89 ? -53.999 -18.539 93.964 1.00 91.56 89 ASP A CA 1
ATOM 667 C C . ASP A 1 89 ? -52.501 -18.344 93.686 1.00 91.56 89 ASP A C 1
ATOM 669 O O . ASP A 1 89 ? -52.138 -17.493 92.875 1.00 91.56 89 ASP A O 1
ATOM 673 N N . GLU A 1 90 ? -51.633 -19.197 94.242 1.00 92.44 90 GLU A N 1
ATOM 674 C CA . GLU A 1 90 ? -50.191 -19.194 93.956 1.00 92.44 90 GLU A CA 1
ATOM 675 C C . GLU A 1 90 ? -49.912 -19.513 92.477 1.00 92.44 90 GLU A C 1
ATOM 677 O O . GLU A 1 90 ? -49.145 -18.824 91.801 1.00 92.44 90 GLU A O 1
ATOM 682 N N . ARG A 1 91 ? -50.592 -20.517 91.905 1.00 91.44 91 ARG A N 1
ATOM 683 C CA . ARG A 1 91 ? -50.474 -20.841 90.472 1.00 91.44 91 ARG A CA 1
ATOM 684 C C . ARG A 1 91 ? -50.961 -19.705 89.578 1.00 91.44 91 ARG A C 1
ATOM 686 O O . ARG A 1 91 ? -50.336 -19.454 88.547 1.00 91.44 91 ARG A O 1
ATOM 693 N N . ILE A 1 92 ? -52.057 -19.039 89.942 1.00 90.69 92 ILE A N 1
ATOM 694 C CA . ILE A 1 92 ? -52.583 -17.873 89.226 1.00 90.69 92 ILE A CA 1
ATOM 695 C C . ILE A 1 92 ? -51.584 -16.722 89.318 1.00 90.69 92 ILE A C 1
ATOM 697 O O . ILE A 1 92 ? -51.274 -16.131 88.287 1.00 90.69 92 ILE A O 1
ATOM 701 N N . ALA A 1 93 ? -51.038 -16.438 90.501 1.00 91.56 93 ALA A N 1
ATOM 702 C CA . ALA A 1 93 ? -50.048 -15.385 90.705 1.00 91.56 93 ALA A CA 1
ATOM 703 C C . ALA A 1 93 ? -48.792 -15.621 89.852 1.00 91.56 93 ALA A C 1
ATOM 705 O O . ALA A 1 93 ? -48.385 -14.739 89.091 1.00 91.56 93 ALA A O 1
ATOM 706 N N . ILE A 1 94 ? -48.242 -16.841 89.878 1.00 91.56 94 ILE A N 1
ATOM 707 C CA . ILE A 1 94 ? -47.097 -17.236 89.047 1.00 91.56 94 ILE A CA 1
ATOM 708 C C . ILE A 1 94 ? -47.442 -17.137 87.554 1.00 91.56 94 ILE A C 1
ATOM 710 O O . ILE A 1 94 ? -46.628 -16.662 86.759 1.00 91.56 94 ILE A O 1
ATOM 714 N N . ALA A 1 95 ? -48.635 -17.575 87.141 1.00 89.94 95 ALA A N 1
ATOM 715 C CA . ALA A 1 95 ? -49.064 -17.509 85.746 1.00 89.94 95 ALA A CA 1
ATOM 716 C C . ALA A 1 95 ? -49.241 -16.063 85.260 1.00 89.94 95 ALA A C 1
ATOM 718 O O . ALA A 1 95 ? -48.795 -15.747 84.158 1.00 89.94 95 ALA A O 1
ATOM 719 N N . LEU A 1 96 ? -49.825 -15.178 86.075 1.00 90.12 96 LEU A N 1
ATOM 720 C CA . LEU A 1 96 ? -49.975 -13.751 85.776 1.00 90.12 96 LEU A CA 1
ATOM 721 C C . LEU A 1 96 ? -48.623 -13.052 85.680 1.00 90.12 96 LEU A C 1
ATOM 723 O O . LEU A 1 96 ? -48.397 -12.289 84.741 1.00 90.12 96 LEU A O 1
ATOM 727 N N . GLN A 1 97 ? -47.709 -13.338 86.608 1.00 89.06 97 GLN A N 1
ATOM 728 C CA . GLN A 1 97 ? -46.361 -12.785 86.566 1.00 89.06 97 GLN A CA 1
ATOM 729 C C . GLN A 1 97 ? -45.631 -13.231 85.293 1.00 89.06 97 GLN A C 1
ATOM 731 O O . GLN A 1 97 ? -45.145 -12.390 84.537 1.00 89.06 97 GLN A O 1
ATOM 736 N N . ARG A 1 98 ? -45.643 -14.533 84.984 1.00 87.62 98 ARG A N 1
ATOM 737 C CA . ARG A 1 98 ? -45.036 -15.068 83.755 1.00 87.62 98 ARG A CA 1
ATOM 738 C C . ARG A 1 98 ? -45.689 -14.511 82.494 1.00 87.62 98 ARG A C 1
ATOM 740 O O . ARG A 1 98 ? -44.987 -14.220 81.529 1.00 87.62 98 ARG A O 1
ATOM 747 N N . GLN A 1 99 ? -47.012 -14.352 82.479 1.00 88.75 99 GLN A N 1
ATOM 748 C CA . GLN A 1 99 ? -47.737 -13.767 81.351 1.00 88.75 99 GLN A CA 1
ATOM 749 C C . GLN A 1 99 ? -47.353 -12.300 81.148 1.00 88.75 99 GLN A C 1
ATOM 751 O O . GLN A 1 99 ? -47.129 -11.896 80.010 1.00 88.75 99 GLN A O 1
ATOM 756 N N . SER A 1 100 ? -47.235 -11.524 82.227 1.00 88.69 100 SER A N 1
ATOM 757 C CA . SER A 1 100 ? -46.795 -10.126 82.192 1.00 88.69 100 SER A CA 1
ATOM 758 C C . SER A 1 100 ? -45.363 -10.001 81.662 1.00 88.69 100 SER A C 1
ATOM 760 O O . SER A 1 100 ? -45.115 -9.289 80.687 1.00 88.69 100 SER A O 1
ATOM 762 N N . GLU A 1 101 ? -44.432 -10.777 82.223 1.00 88.56 101 GLU A N 1
ATOM 763 C CA . GLU A 1 101 ? -43.028 -10.809 81.800 1.00 88.56 101 GLU A CA 1
ATOM 764 C C . GLU A 1 101 ? -42.888 -11.233 80.326 1.00 88.56 101 GLU A C 1
ATOM 766 O O . GLU A 1 101 ? -42.170 -10.596 79.546 1.00 88.56 101 GLU A O 1
ATOM 771 N N . THR A 1 102 ? -43.635 -12.259 79.906 1.00 86.56 102 THR A N 1
ATOM 772 C CA . THR A 1 102 ? -43.638 -12.754 78.520 1.00 86.56 102 THR A CA 1
ATOM 773 C C . THR A 1 102 ? -44.279 -11.750 77.561 1.00 86.56 102 THR A C 1
ATOM 775 O O . THR A 1 102 ? -43.777 -11.553 76.453 1.00 86.56 102 THR A O 1
ATOM 778 N N . ALA A 1 103 ? -45.362 -11.076 77.959 1.00 88.75 103 ALA A N 1
ATOM 779 C CA . ALA A 1 103 ? -46.026 -10.062 77.143 1.00 88.75 103 ALA A CA 1
ATOM 780 C C . ALA A 1 103 ? -45.124 -8.840 76.918 1.00 88.75 103 ALA A C 1
ATOM 782 O O . ALA A 1 103 ? -45.014 -8.350 75.790 1.00 88.75 103 ALA A O 1
ATOM 783 N N . GLU A 1 104 ? -44.420 -8.377 77.956 1.00 88.06 104 GLU A N 1
ATOM 784 C CA . GLU A 1 104 ? -43.433 -7.308 77.815 1.00 88.06 104 GLU A CA 1
ATOM 785 C C . GLU A 1 104 ? -42.248 -7.717 76.935 1.00 88.06 104 GLU A C 1
ATOM 787 O O . GLU A 1 104 ? -41.853 -6.948 76.057 1.00 88.06 104 GLU A O 1
ATOM 792 N N . SER A 1 105 ? -41.694 -8.916 77.141 1.00 89.00 105 SER A N 1
ATOM 793 C CA . SER A 1 105 ? -40.605 -9.458 76.316 1.00 89.00 105 SER A CA 1
ATOM 794 C C . SER A 1 105 ? -41.017 -9.559 74.844 1.00 89.00 105 SER A C 1
ATOM 796 O O . SER A 1 105 ? -40.320 -9.035 73.975 1.00 89.00 105 SER A O 1
ATOM 798 N N . THR A 1 106 ? -42.194 -10.117 74.556 1.00 89.56 106 THR A N 1
ATOM 799 C CA . THR A 1 106 ? -42.728 -10.234 73.190 1.00 89.56 106 THR A CA 1
ATOM 800 C C . THR A 1 106 ? -42.897 -8.860 72.541 1.00 89.56 106 THR A C 1
ATOM 802 O O . THR A 1 106 ? -42.494 -8.656 71.395 1.00 89.56 106 THR A O 1
ATOM 805 N N . ARG A 1 107 ? -43.430 -7.877 73.281 1.00 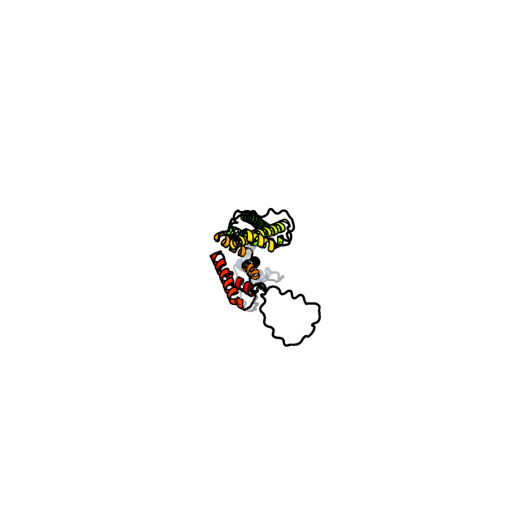91.94 107 ARG A N 1
ATOM 806 C CA . ARG A 1 107 ? -43.560 -6.497 72.793 1.00 91.94 107 ARG A CA 1
ATOM 807 C C . ARG A 1 107 ? -42.197 -5.879 72.467 1.00 91.94 107 ARG A C 1
ATOM 809 O O . ARG A 1 107 ? -42.075 -5.229 71.430 1.00 91.94 107 ARG A O 1
ATOM 816 N N . ARG A 1 108 ? -41.183 -6.085 73.317 1.00 90.94 108 ARG A N 1
ATOM 817 C CA . ARG A 1 108 ? -39.809 -5.613 73.067 1.00 90.94 108 ARG A CA 1
ATOM 818 C C . ARG A 1 108 ? -39.225 -6.255 71.805 1.00 90.94 108 ARG A C 1
ATOM 820 O O . ARG A 1 108 ? -38.751 -5.524 70.944 1.00 90.94 108 ARG A O 1
ATOM 827 N N . HIS A 1 109 ? -39.353 -7.573 71.638 1.00 92.56 109 HIS A N 1
ATOM 828 C CA . HIS A 1 109 ? -38.863 -8.274 70.445 1.00 92.56 109 HIS A CA 1
ATOM 829 C C . HIS A 1 109 ? -39.548 -7.814 69.149 1.00 92.56 109 HIS A C 1
ATOM 831 O O . HIS A 1 109 ? -38.884 -7.673 68.127 1.00 92.56 109 HIS A O 1
ATOM 837 N N . ILE A 1 110 ? -40.854 -7.519 69.172 1.00 93.81 110 ILE A N 1
ATOM 838 C CA . ILE A 1 110 ? -41.563 -6.972 68.001 1.00 93.81 110 ILE A CA 1
ATOM 839 C C . ILE A 1 110 ? -41.076 -5.556 67.667 1.00 93.81 110 ILE A C 1
ATOM 841 O O . ILE A 1 110 ? -40.888 -5.236 66.494 1.00 93.81 110 ILE A O 1
ATOM 845 N N . GLN A 1 111 ? -40.863 -4.707 68.677 1.00 93.75 111 GLN A N 1
ATOM 846 C CA . GLN A 1 111 ? -40.317 -3.362 68.467 1.00 93.75 111 GLN A CA 1
ATOM 847 C C . GLN A 1 111 ? -38.898 -3.420 67.894 1.00 93.75 111 GLN A C 1
ATOM 849 O O . GLN A 1 111 ? -38.592 -2.709 66.940 1.00 93.75 111 GLN A O 1
ATOM 854 N N . GLU A 1 112 ? -38.056 -4.302 68.423 1.00 94.31 112 GLU A N 1
ATOM 855 C CA . GLU A 1 112 ? -36.699 -4.523 67.928 1.00 94.31 112 GLU A CA 1
ATOM 856 C C . GLU A 1 112 ? -36.706 -5.045 66.484 1.00 94.31 112 GLU A C 1
ATOM 858 O O . GLU A 1 112 ? -36.034 -4.479 65.623 1.00 94.31 112 GLU A O 1
ATOM 863 N N . ALA A 1 113 ? -37.561 -6.025 66.172 1.00 95.06 113 ALA A N 1
ATOM 864 C CA . ALA A 1 113 ? -37.747 -6.519 64.811 1.00 95.06 113 ALA A CA 1
ATOM 865 C C . ALA A 1 113 ? -38.235 -5.420 63.851 1.00 95.06 113 ALA A C 1
ATOM 867 O O . ALA A 1 113 ? -37.742 -5.333 62.727 1.00 95.06 113 ALA A O 1
ATOM 868 N N . GLN A 1 114 ? -39.155 -4.543 64.277 1.00 94.88 114 GLN A N 1
ATOM 869 C CA . GLN A 1 114 ? -39.574 -3.390 63.470 1.00 94.88 114 GLN A CA 1
ATOM 870 C C . GLN A 1 114 ? -38.404 -2.450 63.170 1.00 94.88 114 GLN A C 1
ATOM 872 O O . GLN A 1 114 ? -38.226 -2.050 62.018 1.00 94.88 114 GLN A O 1
ATOM 877 N N . VAL A 1 115 ? -37.589 -2.124 64.176 1.00 95.56 115 VAL A N 1
ATOM 878 C CA . VAL A 1 115 ? -36.406 -1.271 63.997 1.00 95.56 115 VAL A CA 1
ATOM 879 C C . VAL A 1 115 ? -35.413 -1.924 63.033 1.00 95.56 115 VAL A C 1
ATOM 881 O O . VAL A 1 115 ? -34.981 -1.275 62.079 1.00 95.56 115 VAL A O 1
ATOM 884 N N . SER A 1 116 ? -35.120 -3.217 63.196 1.00 96.56 116 SER A N 1
ATOM 885 C CA . SER A 1 116 ? -34.228 -3.955 62.292 1.00 96.56 116 SER A CA 1
ATOM 886 C C . SER A 1 116 ? -34.762 -4.038 60.859 1.00 96.56 116 SER A C 1
ATOM 888 O O . SER A 1 116 ? -33.981 -3.943 59.913 1.00 96.56 116 SER A O 1
ATOM 890 N N . VAL A 1 117 ? -36.078 -4.175 60.656 1.00 96.12 117 VAL A N 1
ATOM 891 C CA . VAL A 1 117 ? -36.689 -4.170 59.313 1.00 96.12 117 VAL A CA 1
ATOM 892 C C . VAL A 1 117 ? -36.540 -2.803 58.646 1.00 96.12 117 VAL A C 1
ATOM 894 O O . VAL A 1 117 ? -36.189 -2.735 57.466 1.00 96.12 117 VAL A O 1
ATOM 897 N N . VAL A 1 118 ? -36.758 -1.712 59.387 1.00 95.94 118 VAL A N 1
ATOM 898 C CA . VAL A 1 118 ? -36.551 -0.349 58.872 1.00 95.94 118 VAL A CA 1
ATOM 899 C C . VAL A 1 118 ? -35.081 -0.129 58.512 1.00 95.94 118 VAL A C 1
ATOM 901 O O . VAL A 1 118 ? -34.781 0.383 57.430 1.00 95.94 118 VAL A O 1
ATOM 904 N N . GLU A 1 119 ? -34.156 -0.569 59.364 1.00 95.88 119 GLU A N 1
ATOM 905 C CA . GLU A 1 119 ? -32.721 -0.482 59.093 1.00 95.88 119 GLU A CA 1
ATOM 906 C C . GLU A 1 119 ? -32.323 -1.300 57.854 1.00 95.88 119 GLU A C 1
ATOM 908 O O . GLU A 1 119 ? -31.595 -0.810 56.982 1.00 95.88 119 GLU A O 1
ATOM 913 N N . LEU A 1 120 ? -32.839 -2.527 57.725 1.00 96.38 120 LEU A N 1
ATOM 914 C CA . LEU A 1 120 ? -32.597 -3.385 56.570 1.00 96.38 120 LEU A CA 1
ATOM 915 C C . LEU A 1 120 ? -33.127 -2.741 55.289 1.00 96.38 120 LEU A C 1
ATOM 917 O O . LEU A 1 120 ? -32.409 -2.700 54.292 1.00 96.38 120 LEU A O 1
ATOM 921 N N . HIS A 1 121 ? -34.338 -2.184 55.315 1.00 96.44 121 HIS A N 1
ATOM 922 C CA . HIS A 1 121 ? -34.905 -1.475 54.172 1.00 96.44 121 HIS A CA 1
ATOM 923 C C . HIS A 1 121 ? -34.015 -0.299 53.748 1.00 96.44 121 HIS A C 1
ATOM 925 O O . HIS A 1 121 ? -33.659 -0.177 52.574 1.00 96.44 121 HIS A O 1
ATOM 931 N N . GLN A 1 122 ? -33.561 0.519 54.702 1.00 96.88 122 GLN A N 1
ATOM 932 C CA . GLN A 1 122 ? -32.619 1.606 54.423 1.00 96.88 122 GLN A CA 1
ATOM 933 C C . GLN A 1 122 ? -31.287 1.090 53.865 1.00 96.88 122 GLN A C 1
ATOM 935 O O . GLN A 1 122 ? -30.694 1.703 52.974 1.00 96.88 122 GLN A O 1
ATOM 940 N N . ARG A 1 123 ? -30.782 -0.040 54.365 1.00 96.88 123 ARG A N 1
ATOM 941 C CA . ARG A 1 123 ? -29.555 -0.666 53.862 1.00 96.88 123 ARG A CA 1
ATOM 942 C C . ARG A 1 123 ? -29.736 -1.180 52.434 1.00 96.88 123 ARG A C 1
ATOM 944 O O . ARG A 1 123 ? -28.858 -0.941 51.610 1.00 96.88 123 ARG A O 1
ATOM 951 N N . VAL A 1 124 ? -30.878 -1.785 52.112 1.00 96.69 124 VAL A N 1
ATOM 952 C CA . VAL A 1 124 ? -31.230 -2.217 50.751 1.00 96.69 124 VAL A CA 1
ATOM 953 C C . VAL A 1 124 ? -31.310 -1.020 49.804 1.00 96.69 124 VAL A C 1
ATOM 955 O O . VAL A 1 124 ? -30.715 -1.065 48.729 1.00 96.69 124 VAL A O 1
ATOM 958 N N . LEU A 1 125 ? -31.958 0.078 50.209 1.00 97.19 125 LEU A N 1
ATOM 959 C CA . LEU A 1 125 ? -32.009 1.302 49.402 1.00 97.19 125 LEU A CA 1
ATOM 960 C C . LEU A 1 125 ? -30.610 1.883 49.151 1.00 97.19 125 LEU A C 1
ATOM 962 O O . LEU A 1 125 ? -30.287 2.229 48.016 1.00 97.19 125 LEU A O 1
ATOM 966 N N . ARG A 1 126 ? -29.744 1.921 50.173 1.00 97.19 126 ARG A N 1
ATOM 967 C CA . ARG A 1 126 ? -28.347 2.367 50.021 1.00 97.19 126 ARG A CA 1
ATOM 968 C C . ARG A 1 126 ? -27.550 1.478 49.068 1.00 97.19 126 ARG A C 1
ATOM 970 O O . ARG A 1 126 ? -26.781 1.995 48.262 1.00 97.19 126 ARG A O 1
ATOM 977 N N . VAL A 1 127 ? -27.717 0.157 49.154 1.00 97.00 127 VAL A N 1
ATOM 978 C CA . VAL A 1 127 ? -27.061 -0.792 48.241 1.00 97.00 127 VAL A CA 1
ATOM 979 C C . VAL A 1 127 ? -27.566 -0.596 46.815 1.00 97.00 127 VAL A C 1
ATOM 981 O O . VAL A 1 127 ? -26.749 -0.533 45.903 1.00 97.00 127 VAL A O 1
ATOM 984 N N . LYS A 1 128 ? -28.878 -0.424 46.620 1.00 97.25 128 LYS A N 1
ATOM 985 C CA . LYS A 1 128 ? -29.474 -0.154 45.306 1.00 97.25 128 LYS A CA 1
ATOM 986 C C . LYS A 1 128 ? -28.932 1.136 44.688 1.00 97.25 128 LYS A C 1
ATOM 988 O O . LYS A 1 128 ? -28.561 1.136 43.518 1.00 97.25 128 LYS A O 1
ATOM 993 N N . GLU A 1 129 ? -28.846 2.212 45.467 1.00 97.12 129 GLU A N 1
ATOM 994 C CA . GLU A 1 129 ? -28.313 3.489 44.984 1.00 97.12 129 GLU A CA 1
ATOM 995 C C . GLU A 1 129 ? -26.826 3.373 44.625 1.00 97.12 129 GLU A C 1
ATOM 997 O O . GLU A 1 129 ? -26.430 3.750 43.523 1.00 97.12 129 GLU A O 1
ATOM 1002 N N . LYS A 1 130 ? -26.005 2.759 45.492 1.00 96.69 130 LYS A N 1
ATOM 1003 C CA . LYS A 1 130 ? -24.589 2.491 45.185 1.00 96.69 130 LYS A CA 1
ATOM 1004 C C . LYS A 1 130 ? -24.416 1.603 43.953 1.00 96.69 130 LYS A C 1
ATOM 1006 O O . LYS A 1 130 ? -23.527 1.866 43.150 1.00 96.69 130 LYS A O 1
ATOM 1011 N N . ALA A 1 131 ? -25.256 0.583 43.785 1.00 97.31 131 ALA A N 1
ATOM 1012 C CA . ALA A 1 131 ? -25.229 -0.286 42.614 1.00 97.31 131 ALA A CA 1
ATOM 1013 C C . ALA A 1 131 ? -25.567 0.494 41.334 1.00 97.31 131 ALA A C 1
ATOM 1015 O O . ALA A 1 131 ? -24.838 0.380 40.355 1.00 97.31 131 ALA A O 1
ATOM 1016 N N . SER A 1 132 ? -26.593 1.354 41.360 1.00 96.44 132 SER A N 1
ATOM 1017 C CA . SER A 1 132 ? -26.953 2.196 40.210 1.00 96.44 132 SER A CA 1
ATOM 1018 C C . SER A 1 132 ? -25.873 3.233 39.881 1.00 96.44 132 SER A C 1
ATOM 1020 O O . SER A 1 132 ? -25.559 3.461 38.715 1.00 96.44 132 SER A O 1
ATOM 1022 N N . GLN A 1 133 ? -25.252 3.841 40.894 1.00 97.06 133 GLN A N 1
ATOM 1023 C CA . GLN A 1 133 ? -24.105 4.730 40.692 1.00 97.06 133 GLN A CA 1
ATOM 1024 C C . GLN A 1 133 ? -22.907 3.979 40.097 1.00 97.06 133 GLN A C 1
ATOM 1026 O O . GLN A 1 133 ? -22.281 4.481 39.164 1.00 97.06 133 GLN A O 1
ATOM 1031 N N . SER A 1 134 ? -22.621 2.766 40.585 1.00 97.12 134 SER A N 1
ATOM 1032 C CA . SER A 1 134 ? -21.549 1.920 40.052 1.00 97.12 134 SER A CA 1
ATOM 1033 C C . SER A 1 134 ? -21.821 1.492 38.610 1.00 97.12 134 SER A C 1
ATOM 1035 O O . SER A 1 134 ? -20.900 1.491 37.801 1.00 97.12 134 SER A O 1
ATOM 1037 N N . GLU A 1 135 ? -23.066 1.161 38.266 1.00 96.62 135 GLU A N 1
ATOM 1038 C CA . GLU A 1 135 ? -23.471 0.841 36.895 1.00 96.62 135 GLU A CA 1
ATOM 1039 C C . GLU A 1 135 ? -23.228 2.032 35.963 1.00 96.62 135 GLU A C 1
ATOM 1041 O O . GLU A 1 135 ? -22.571 1.885 34.933 1.00 96.62 135 GLU A O 1
ATOM 1046 N N . ARG A 1 136 ? -23.673 3.236 36.352 1.00 96.25 136 ARG A N 1
ATOM 1047 C CA . ARG A 1 136 ? -23.433 4.461 35.570 1.00 96.25 136 ARG A CA 1
ATOM 1048 C C . ARG A 1 136 ? -21.944 4.749 35.388 1.00 96.25 136 ARG A C 1
ATOM 1050 O O . ARG A 1 136 ? -21.527 5.078 34.281 1.00 96.25 136 ARG A O 1
ATOM 1057 N N . ALA A 1 137 ? -21.142 4.596 36.443 1.00 96.00 137 ALA A N 1
ATOM 1058 C CA . ALA A 1 137 ? -19.696 4.785 36.363 1.00 96.00 137 ALA A CA 1
ATOM 1059 C C . ALA A 1 137 ? -19.052 3.799 35.374 1.00 96.00 137 ALA A C 1
ATOM 1061 O O . ALA A 1 137 ? -18.259 4.207 34.529 1.00 96.00 137 ALA A O 1
ATOM 1062 N N . VAL A 1 138 ? -19.435 2.519 35.421 1.00 96.75 138 VAL A N 1
ATOM 1063 C CA . VAL A 1 138 ? -18.939 1.498 34.485 1.00 96.75 138 VAL A CA 1
ATOM 1064 C C . VAL A 1 138 ? -19.373 1.801 33.048 1.00 96.75 138 VAL A C 1
ATOM 1066 O O . VAL A 1 138 ? -18.558 1.690 32.132 1.00 96.75 138 VAL A O 1
ATOM 1069 N N . LEU A 1 139 ? -20.616 2.237 32.826 1.00 95.88 139 LEU A N 1
ATOM 1070 C CA . LEU A 1 139 ? -21.091 2.619 31.494 1.00 95.88 139 LEU A CA 1
ATOM 1071 C C . LEU A 1 139 ? -20.277 3.780 30.905 1.00 95.88 139 LEU A C 1
ATOM 1073 O O . LEU A 1 139 ? -19.848 3.688 29.753 1.00 95.88 139 LEU A O 1
ATOM 1077 N N . GLU A 1 140 ? -19.984 4.824 31.684 1.00 96.69 140 GLU A N 1
ATOM 1078 C CA . GLU A 1 140 ? -19.117 5.915 31.220 1.00 96.69 140 GLU A CA 1
ATOM 1079 C C . GLU A 1 140 ? -17.678 5.430 30.956 1.00 96.69 140 GLU A C 1
ATOM 1081 O O . GLU A 1 140 ? -17.128 5.739 29.899 1.00 96.69 140 GLU A O 1
ATOM 1086 N N . ILE A 1 141 ? -17.108 4.565 31.808 1.00 95.38 141 ILE A N 1
ATOM 1087 C CA . ILE A 1 141 ? -15.785 3.956 31.561 1.00 95.38 141 ILE A CA 1
ATOM 1088 C C . ILE A 1 141 ? -15.766 3.201 30.223 1.00 95.38 141 ILE A C 1
ATOM 1090 O O . ILE A 1 141 ? -14.840 3.356 29.427 1.00 95.38 141 ILE A O 1
ATOM 1094 N N . THR A 1 142 ? -16.791 2.395 29.928 1.00 95.25 142 THR A N 1
ATOM 1095 C CA . THR A 1 142 ? -16.842 1.630 28.667 1.00 95.25 142 THR A CA 1
A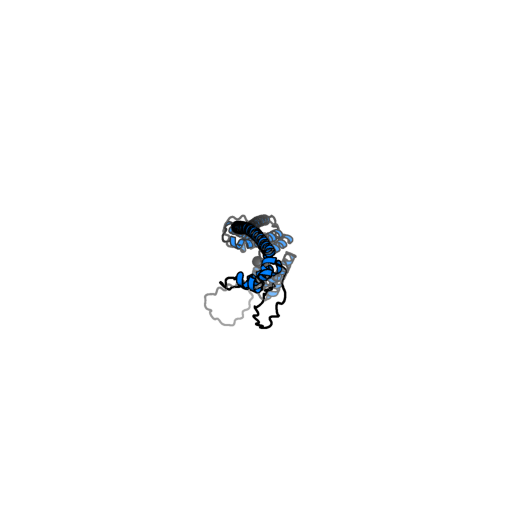TOM 1096 C C . THR A 1 142 ? -17.016 2.520 27.435 1.00 95.25 142 THR A C 1
ATOM 1098 O O . THR A 1 142 ? -16.496 2.211 26.360 1.00 95.25 142 THR A O 1
ATOM 1101 N N . LYS A 1 143 ? -17.722 3.644 27.569 1.00 95.88 143 LYS A N 1
ATOM 1102 C CA . LYS A 1 143 ? -17.873 4.650 26.513 1.00 95.88 143 LYS A CA 1
ATOM 1103 C C . LYS A 1 143 ? -16.554 5.364 26.233 1.00 95.88 143 LYS A C 1
ATOM 1105 O O . LYS A 1 143 ? -16.197 5.526 25.063 1.00 95.88 143 LYS A O 1
ATOM 1110 N N . ASP A 1 144 ? -15.812 5.735 27.270 1.00 95.56 144 ASP A N 1
ATOM 1111 C CA . ASP A 1 144 ? -14.498 6.355 27.115 1.00 95.56 144 ASP A CA 1
ATOM 1112 C C . ASP A 1 144 ? -13.458 5.368 26.575 1.00 95.56 144 ASP A C 1
ATOM 1114 O O . ASP A 1 144 ? -12.678 5.740 25.699 1.00 95.56 144 ASP A O 1
ATOM 1118 N N . MET A 1 145 ? -13.524 4.088 26.961 1.00 95.50 145 MET A N 1
ATOM 1119 C CA . MET A 1 145 ? -12.714 3.022 26.356 1.00 95.50 145 MET A CA 1
ATOM 1120 C C . MET A 1 145 ? -12.920 2.960 24.836 1.00 95.50 145 MET A C 1
ATOM 1122 O O . MET A 1 145 ? -11.957 2.994 24.074 1.00 95.50 145 MET A O 1
ATOM 1126 N N . LYS A 1 146 ? -14.177 2.984 24.369 1.00 95.69 146 LYS A N 1
ATOM 1127 C CA . LYS A 1 146 ? -14.481 3.002 22.927 1.00 95.69 146 LYS A CA 1
ATOM 1128 C C . LYS A 1 146 ? -13.943 4.252 22.231 1.00 95.69 146 LYS A C 1
ATOM 1130 O O . LYS A 1 146 ? -13.442 4.164 21.111 1.00 95.69 146 LYS A O 1
ATOM 1135 N N . ARG A 1 147 ? -14.050 5.426 22.863 1.00 96.12 147 ARG A N 1
ATOM 1136 C CA . ARG A 1 147 ? -13.481 6.673 22.320 1.00 96.12 147 ARG A CA 1
ATOM 1137 C C . ARG A 1 147 ? -11.963 6.579 22.200 1.00 96.12 147 ARG A C 1
ATOM 1139 O O . ARG A 1 147 ? -11.419 6.980 21.170 1.00 96.12 147 ARG A O 1
ATOM 1146 N N . LEU A 1 148 ? -11.303 6.010 23.206 1.00 97.25 148 LEU A N 1
ATOM 1147 C CA . LEU A 1 148 ? -9.866 5.772 23.201 1.00 97.25 148 LEU A CA 1
ATOM 1148 C C . LEU A 1 148 ? -9.463 4.778 22.105 1.00 97.25 148 LEU A C 1
ATOM 1150 O O . LEU A 1 148 ? -8.498 5.030 21.390 1.00 97.25 148 LEU A O 1
ATOM 1154 N N . ASP A 1 149 ? -10.227 3.706 21.899 1.00 97.31 149 ASP A N 1
ATOM 1155 C CA . ASP A 1 149 ? -9.991 2.745 20.817 1.00 97.31 149 ASP A CA 1
ATOM 1156 C C . ASP A 1 149 ? -10.121 3.393 19.434 1.00 97.31 149 ASP A C 1
ATOM 1158 O O . ASP A 1 149 ? -9.278 3.181 18.556 1.00 97.31 149 ASP A O 1
ATOM 1162 N N . CYS A 1 150 ? -11.145 4.228 19.237 1.00 97.44 150 CYS A N 1
ATOM 1163 C CA . CYS A 1 150 ? -11.304 5.013 18.015 1.00 97.44 150 CYS A CA 1
ATOM 1164 C C . CYS A 1 150 ? -10.111 5.954 17.803 1.00 97.44 150 CYS A C 1
ATOM 1166 O O . CYS A 1 150 ? -9.547 5.986 16.708 1.00 97.44 150 CYS A O 1
ATOM 1168 N N . ALA A 1 151 ? -9.681 6.672 18.846 1.00 97.50 151 ALA A N 1
ATOM 1169 C CA . ALA A 1 151 ? -8.515 7.549 18.786 1.00 97.50 151 ALA A CA 1
ATOM 1170 C C . ALA A 1 151 ? -7.240 6.765 18.446 1.00 97.50 151 ALA A C 1
ATOM 1172 O O . ALA A 1 151 ? -6.518 7.138 17.524 1.00 97.50 151 ALA A O 1
ATOM 1173 N N . LYS A 1 152 ? -7.002 5.628 19.108 1.00 97.62 152 LYS A N 1
ATOM 1174 C CA . LYS A 1 152 ? -5.870 4.735 18.838 1.00 97.62 152 LYS A CA 1
ATOM 1175 C C . LYS A 1 152 ? -5.868 4.261 17.389 1.00 97.62 152 LYS A C 1
ATOM 1177 O O . LYS A 1 152 ? -4.839 4.357 16.725 1.00 97.62 152 LYS A O 1
ATOM 1182 N N . ARG A 1 153 ? -7.010 3.806 16.867 1.00 98.00 153 ARG A N 1
ATOM 1183 C CA . ARG A 1 153 ? -7.142 3.373 15.468 1.00 98.00 153 ARG A CA 1
ATOM 1184 C C . ARG A 1 153 ? -6.858 4.513 14.495 1.00 98.00 153 ARG A C 1
ATOM 1186 O O . ARG A 1 153 ? -6.141 4.316 13.516 1.00 98.00 153 ARG A O 1
ATOM 1193 N N . HIS A 1 154 ? -7.405 5.701 14.750 1.00 96.88 154 HIS A N 1
ATOM 1194 C CA . HIS A 1 154 ? -7.152 6.875 13.917 1.00 96.88 154 HIS A CA 1
ATOM 1195 C C . HIS A 1 154 ? -5.671 7.256 13.924 1.00 96.88 154 HIS A C 1
ATOM 1197 O O . HIS A 1 154 ? -5.100 7.440 12.854 1.00 96.88 154 HIS A O 1
ATOM 1203 N N . LEU A 1 155 ? -5.031 7.285 15.096 1.00 97.69 155 LEU A N 1
ATOM 1204 C CA . LEU A 1 155 ? -3.601 7.563 15.227 1.00 97.69 155 LEU A CA 1
ATOM 1205 C C . LEU A 1 155 ? -2.748 6.519 14.503 1.00 97.69 155 LEU A C 1
ATOM 1207 O O . LEU A 1 155 ? -1.865 6.887 13.737 1.00 97.69 155 LEU A O 1
ATOM 1211 N N . GLN A 1 156 ? -3.038 5.228 14.669 1.00 97.56 156 GLN A N 1
ATOM 1212 C CA . GLN A 1 156 ? -2.335 4.153 13.960 1.00 97.56 156 GLN A CA 1
ATOM 1213 C C . GLN A 1 156 ? -2.464 4.286 12.439 1.00 97.56 156 GLN A C 1
ATOM 1215 O O . GLN A 1 156 ? -1.477 4.119 11.716 1.00 97.56 156 GLN A O 1
ATOM 1220 N N . ARG A 1 157 ? -3.662 4.630 11.946 1.00 96.19 157 ARG A N 1
ATOM 1221 C CA . ARG A 1 157 ? -3.882 4.895 10.521 1.00 96.19 157 ARG A CA 1
ATOM 1222 C C . ARG A 1 157 ? -3.053 6.090 10.055 1.00 96.19 157 ARG A C 1
ATOM 1224 O O . ARG A 1 157 ? -2.335 5.955 9.074 1.00 96.19 157 ARG A O 1
ATOM 1231 N N . THR A 1 158 ? -3.077 7.204 10.786 1.00 96.62 158 THR A N 1
ATOM 1232 C CA . THR A 1 158 ? -2.282 8.402 10.470 1.00 96.62 158 THR A CA 1
ATOM 1233 C C . THR A 1 158 ? -0.783 8.109 10.451 1.00 96.62 158 THR A C 1
ATOM 1235 O O . THR A 1 158 ? -0.109 8.485 9.497 1.00 96.62 158 THR A O 1
ATOM 1238 N N . ILE A 1 159 ? -0.261 7.391 11.449 1.00 96.94 159 ILE A N 1
ATOM 1239 C CA . ILE A 1 159 ? 1.154 6.993 11.512 1.00 96.94 159 ILE A CA 1
ATOM 1240 C C . ILE A 1 159 ? 1.523 6.137 10.297 1.00 96.94 159 ILE A C 1
ATOM 1242 O O . ILE A 1 159 ? 2.550 6.371 9.664 1.00 96.94 159 ILE A O 1
ATOM 1246 N N . THR A 1 160 ? 0.677 5.169 9.938 1.00 95.81 160 THR A N 1
ATOM 1247 C CA . THR A 1 160 ? 0.914 4.299 8.777 1.00 95.81 160 THR A CA 1
ATOM 1248 C C . THR A 1 160 ? 0.909 5.095 7.473 1.00 95.81 160 THR A C 1
ATOM 1250 O O . THR A 1 160 ? 1.814 4.930 6.657 1.00 95.81 160 THR A O 1
ATOM 1253 N N . THR A 1 161 ? -0.065 5.990 7.288 1.00 93.94 161 THR A N 1
ATOM 1254 C CA . THR A 1 161 ? -0.140 6.875 6.117 1.00 93.94 161 THR A CA 1
ATOM 1255 C C . THR A 1 161 ? 1.088 7.780 6.030 1.00 93.94 161 THR A C 1
ATOM 1257 O O . THR A 1 161 ? 1.692 7.880 4.966 1.00 93.94 161 THR A O 1
ATOM 1260 N N . LEU A 1 162 ? 1.515 8.382 7.143 1.00 94.75 162 LEU A N 1
ATOM 1261 C CA . LEU A 1 162 ? 2.695 9.246 7.174 1.00 94.75 162 LEU A CA 1
ATOM 1262 C C . LEU A 1 162 ? 3.982 8.466 6.884 1.00 94.75 162 LEU A C 1
ATOM 1264 O O . LEU A 1 162 ? 4.827 8.937 6.129 1.00 94.75 162 LEU A O 1
ATOM 1268 N N . LYS A 1 163 ? 4.119 7.247 7.420 1.00 96.19 163 LYS A N 1
ATOM 1269 C CA . LYS A 1 163 ? 5.264 6.374 7.134 1.00 96.19 163 LYS A CA 1
ATOM 1270 C C . LYS A 1 163 ? 5.328 5.998 5.654 1.00 96.19 163 LYS A C 1
ATOM 1272 O O . LYS A 1 163 ? 6.405 6.048 5.071 1.00 96.19 163 LYS A O 1
ATOM 1277 N N . ARG A 1 164 ? 4.189 5.666 5.035 1.00 95.38 164 ARG A N 1
ATOM 1278 C CA . ARG A 1 164 ? 4.107 5.396 3.589 1.00 95.38 164 ARG A CA 1
ATOM 1279 C C . ARG A 1 164 ? 4.454 6.627 2.760 1.00 95.38 164 ARG A C 1
ATOM 1281 O O . ARG A 1 164 ? 5.168 6.495 1.778 1.00 95.38 164 ARG A O 1
ATOM 1288 N N . LEU A 1 165 ? 4.009 7.812 3.180 1.00 94.69 165 LEU A N 1
ATOM 1289 C CA . LEU A 1 165 ? 4.350 9.068 2.512 1.00 94.69 165 LEU A CA 1
ATOM 1290 C C . LEU A 1 165 ? 5.853 9.341 2.596 1.00 94.69 165 LEU A C 1
ATOM 1292 O O . LEU A 1 165 ? 6.478 9.650 1.590 1.00 94.69 165 LEU A O 1
ATOM 1296 N N . HIS A 1 166 ? 6.442 9.177 3.780 1.00 95.06 166 HIS A N 1
ATOM 1297 C CA . HIS A 1 166 ? 7.883 9.302 3.973 1.00 95.06 166 HIS A CA 1
ATOM 1298 C C . HIS A 1 166 ? 8.656 8.310 3.094 1.00 95.06 166 HIS A C 1
ATOM 1300 O O . HIS A 1 166 ? 9.600 8.700 2.415 1.00 95.06 166 HIS A O 1
ATOM 1306 N N . MET A 1 167 ? 8.230 7.041 3.064 1.00 96.62 167 MET A N 1
ATOM 1307 C CA . MET A 1 167 ? 8.810 6.032 2.174 1.00 96.62 167 MET A CA 1
ATOM 1308 C C . MET A 1 167 ? 8.688 6.425 0.699 1.00 96.62 167 MET A C 1
ATOM 1310 O O . MET A 1 167 ? 9.651 6.249 -0.036 1.00 96.62 167 MET A O 1
ATOM 1314 N N . LEU A 1 168 ? 7.548 6.981 0.273 1.00 95.69 168 LEU A N 1
ATOM 1315 C CA . LEU A 1 168 ? 7.328 7.415 -1.108 1.00 95.69 168 LEU A CA 1
ATOM 1316 C C . LEU A 1 168 ? 8.256 8.570 -1.477 1.00 95.69 168 LEU A C 1
ATOM 1318 O O . LEU A 1 168 ? 8.968 8.480 -2.467 1.00 95.69 168 LEU A O 1
ATOM 1322 N N . VAL A 1 169 ? 8.298 9.626 -0.663 1.00 95.12 169 VAL A N 1
ATOM 1323 C CA . VAL A 1 169 ? 9.191 10.772 -0.892 1.00 95.12 169 VAL A CA 1
ATOM 1324 C C . VAL A 1 169 ? 10.649 10.317 -0.941 1.00 95.12 169 VAL A C 1
ATOM 1326 O O . VAL A 1 169 ? 11.393 10.738 -1.822 1.00 95.12 169 VAL A O 1
ATOM 1329 N N . HIS A 1 170 ? 11.045 9.414 -0.041 1.00 95.94 170 HIS A N 1
ATOM 1330 C CA . HIS A 1 170 ? 12.385 8.844 -0.052 1.00 95.94 170 HIS A CA 1
ATOM 1331 C C . HIS A 1 170 ? 12.660 8.041 -1.332 1.00 95.94 170 HIS A C 1
ATOM 1333 O O . HIS A 1 170 ? 13.692 8.251 -1.958 1.00 95.94 170 HIS A O 1
ATOM 1339 N N . ALA A 1 171 ? 11.741 7.169 -1.754 1.00 96.38 171 ALA A N 1
ATOM 1340 C CA . ALA A 1 171 ? 11.887 6.377 -2.974 1.00 96.38 171 ALA A CA 1
ATOM 1341 C C . ALA A 1 171 ? 11.973 7.254 -4.234 1.00 96.38 171 ALA A C 1
ATOM 1343 O O . ALA A 1 171 ? 12.812 6.997 -5.091 1.00 96.38 171 ALA A O 1
ATOM 1344 N N . VAL A 1 172 ? 11.168 8.319 -4.324 1.00 95.44 172 VAL A N 1
ATOM 1345 C CA . VAL A 1 172 ? 11.221 9.283 -5.438 1.00 95.44 172 VAL A CA 1
ATOM 1346 C C . VAL A 1 172 ? 12.554 10.025 -5.468 1.00 95.44 172 VAL A C 1
ATOM 1348 O O . VAL A 1 172 ? 13.126 10.214 -6.537 1.00 95.44 172 VAL A O 1
ATOM 1351 N N . GLU A 1 173 ? 13.084 10.410 -4.308 1.00 95.31 173 GLU A N 1
ATOM 1352 C CA . GLU A 1 173 ? 14.388 11.067 -4.232 1.00 95.31 173 GLU A CA 1
ATOM 1353 C C . GLU A 1 173 ? 15.532 10.119 -4.618 1.00 95.31 173 GLU A C 1
ATOM 1355 O O . GLU A 1 173 ? 16.442 10.516 -5.343 1.00 95.31 173 GLU A O 1
ATOM 1360 N N . GLN A 1 174 ? 15.468 8.848 -4.207 1.00 95.56 174 GLN A N 1
ATOM 1361 C CA . GLN A 1 174 ? 16.410 7.829 -4.682 1.00 95.56 174 GLN A CA 1
ATOM 1362 C C . GLN A 1 174 ? 16.297 7.637 -6.200 1.00 95.56 174 GLN A C 1
ATOM 1364 O O . GLN A 1 174 ? 17.318 7.635 -6.878 1.00 95.56 174 GLN A O 1
ATOM 1369 N N . LEU A 1 175 ? 15.078 7.565 -6.748 1.00 95.06 175 LEU A N 1
ATOM 1370 C CA . LEU A 1 175 ? 14.850 7.410 -8.188 1.00 95.06 175 LEU A CA 1
ATOM 1371 C C . LEU A 1 175 ? 15.422 8.595 -8.973 1.00 95.06 175 LEU A C 1
ATOM 1373 O O . LEU A 1 175 ? 16.078 8.402 -9.994 1.00 95.06 175 LEU A O 1
ATOM 1377 N N . ARG A 1 176 ? 15.237 9.818 -8.461 1.00 94.62 176 ARG A N 1
ATOM 1378 C CA . ARG A 1 176 ? 15.836 11.039 -9.010 1.00 94.62 176 ARG A CA 1
ATOM 1379 C C . ARG A 1 176 ? 17.360 10.963 -9.014 1.00 94.62 176 ARG A C 1
ATOM 1381 O O . ARG A 1 176 ? 17.978 11.284 -10.022 1.00 94.62 176 ARG A O 1
ATOM 1388 N N . ASN A 1 177 ? 17.961 10.522 -7.912 1.00 93.25 177 ASN A N 1
ATOM 1389 C CA . ASN A 1 177 ? 19.412 10.398 -7.806 1.00 93.25 177 ASN A CA 1
ATOM 1390 C C . ASN A 1 177 ? 19.962 9.339 -8.763 1.00 93.25 177 ASN A C 1
ATOM 1392 O O . ASN A 1 177 ? 20.960 9.604 -9.426 1.00 93.25 177 ASN A O 1
ATOM 1396 N N . THR A 1 178 ? 19.299 8.186 -8.893 1.00 91.12 178 THR A N 1
ATOM 1397 C CA . THR A 1 178 ? 19.676 7.142 -9.856 1.00 91.12 178 THR A CA 1
ATOM 1398 C C . THR A 1 178 ? 19.537 7.625 -11.300 1.00 91.12 178 THR A C 1
ATOM 1400 O O . THR A 1 178 ? 20.417 7.359 -12.111 1.00 91.12 178 THR A O 1
ATOM 1403 N N . ALA A 1 179 ? 18.491 8.391 -11.622 1.00 89.12 179 ALA A N 1
ATOM 1404 C CA . ALA A 1 179 ? 18.269 8.918 -12.970 1.00 89.12 179 ALA A CA 1
ATOM 1405 C C . ALA A 1 179 ? 19.339 9.918 -13.440 1.00 89.12 179 ALA A C 1
ATOM 1407 O O . ALA A 1 179 ? 19.542 10.069 -14.641 1.00 89.12 179 ALA A O 1
ATOM 1408 N N . VAL A 1 180 ? 20.030 10.586 -12.511 1.00 87.44 180 VAL A N 1
ATOM 1409 C CA . VAL A 1 180 ? 21.080 11.577 -12.810 1.00 87.44 180 VAL A CA 1
ATOM 1410 C C . VAL A 1 180 ? 22.487 10.949 -12.806 1.00 87.44 180 VAL A C 1
ATOM 1412 O O . VAL A 1 180 ? 23.469 11.631 -13.094 1.00 87.44 180 VAL A O 1
ATOM 1415 N N . GLN A 1 181 ? 22.626 9.653 -12.499 1.00 86.12 181 GLN A N 1
ATOM 1416 C CA . GLN A 1 181 ? 23.930 8.979 -12.503 1.00 86.12 181 GLN A CA 1
ATOM 1417 C C . GLN A 1 181 ? 24.549 8.913 -13.909 1.00 86.12 181 GLN A C 1
ATOM 1419 O O . GLN A 1 181 ? 23.872 8.679 -14.907 1.00 86.12 181 GLN A O 1
ATOM 1424 N N . ILE A 1 182 ? 25.869 9.098 -13.957 1.00 81.56 182 ILE A N 1
ATOM 1425 C CA . ILE A 1 182 ? 26.703 9.159 -15.165 1.00 81.56 182 ILE A CA 1
ATOM 1426 C C . ILE A 1 182 ? 27.791 8.070 -15.051 1.00 81.56 182 ILE A C 1
ATOM 1428 O O . ILE A 1 182 ? 28.350 7.938 -13.959 1.00 81.56 182 ILE A O 1
ATOM 1432 N N . PRO A 1 183 ? 28.152 7.326 -16.124 1.00 78.69 183 PRO A N 1
ATOM 1433 C CA . PRO A 1 183 ? 27.705 7.469 -17.521 1.00 78.69 183 PRO A CA 1
ATOM 1434 C C . PRO A 1 183 ? 26.307 6.915 -17.793 1.00 78.69 183 PRO A C 1
ATOM 1436 O O . PRO A 1 183 ? 25.595 7.451 -18.638 1.00 78.69 183 PRO A O 1
ATOM 1439 N N . PHE A 1 184 ? 25.909 5.878 -17.054 1.00 85.94 184 PHE A N 1
ATOM 1440 C CA . PHE A 1 184 ? 24.606 5.236 -17.178 1.00 85.94 184 PHE A CA 1
ATOM 1441 C C . PHE A 1 184 ? 23.956 5.088 -15.798 1.00 85.94 184 PHE A C 1
ATOM 1443 O O . PHE A 1 184 ? 24.664 4.774 -14.836 1.00 85.94 184 PHE A O 1
ATOM 1450 N N . PRO A 1 185 ? 22.628 5.255 -15.696 1.00 89.19 185 PRO A N 1
ATOM 1451 C CA . PRO A 1 185 ? 21.878 4.918 -14.493 1.00 89.19 185 PRO A CA 1
ATOM 1452 C C . PRO A 1 185 ? 22.004 3.441 -14.100 1.00 89.19 185 PRO A C 1
ATOM 1454 O O . PRO A 1 185 ? 22.045 2.556 -14.958 1.00 89.19 185 PRO A O 1
ATOM 1457 N N . ASP A 1 186 ? 21.963 3.163 -12.795 1.00 92.00 186 ASP A N 1
ATOM 1458 C CA . ASP A 1 186 ? 21.731 1.812 -12.273 1.00 92.00 186 ASP A CA 1
ATOM 1459 C C . ASP A 1 186 ? 20.268 1.400 -12.525 1.00 92.00 186 ASP A C 1
ATOM 1461 O O . ASP A 1 186 ? 19.370 1.609 -11.703 1.00 92.00 186 ASP A O 1
ATOM 1465 N N . TYR A 1 187 ? 20.010 0.863 -13.719 1.00 94.25 187 TYR A N 1
ATOM 1466 C CA . TYR A 1 187 ? 18.671 0.461 -14.145 1.00 94.25 187 TYR A CA 1
ATOM 1467 C C . TYR A 1 187 ? 18.026 -0.637 -13.281 1.00 94.25 187 TYR A C 1
ATOM 1469 O O . TYR A 1 187 ? 16.829 -0.513 -13.019 1.00 94.25 187 TYR A O 1
ATOM 1477 N N . PRO A 1 188 ? 18.745 -1.668 -12.786 1.00 94.12 188 PRO A N 1
ATOM 1478 C CA . PRO A 1 188 ? 18.174 -2.632 -11.843 1.00 94.12 188 PRO A CA 1
ATOM 1479 C C . PRO A 1 188 ? 17.634 -1.977 -10.568 1.00 94.12 188 PRO A C 1
ATOM 1481 O O . PRO A 1 188 ? 16.529 -2.301 -10.122 1.00 94.12 188 PRO A O 1
ATOM 1484 N N . VAL A 1 189 ? 18.381 -1.034 -9.982 1.00 94.81 189 VAL A N 1
ATOM 1485 C CA . VAL A 1 189 ? 17.918 -0.282 -8.806 1.00 94.81 189 VAL A CA 1
ATOM 1486 C C . VAL A 1 189 ? 16.749 0.629 -9.176 1.00 94.81 189 VAL A C 1
ATOM 1488 O O . VAL A 1 189 ? 15.761 0.684 -8.442 1.00 94.81 189 VAL A O 1
ATOM 1491 N N . ALA A 1 190 ? 16.810 1.297 -10.331 1.00 95.38 190 ALA A N 1
ATOM 1492 C CA . ALA A 1 190 ? 15.710 2.119 -10.825 1.00 95.38 190 ALA A CA 1
ATOM 1493 C C . ALA A 1 190 ? 14.420 1.304 -11.021 1.00 95.38 190 ALA A C 1
ATOM 1495 O O . ALA A 1 190 ? 13.358 1.778 -10.633 1.00 95.38 190 ALA A O 1
ATOM 1496 N N . ALA A 1 191 ? 14.500 0.075 -11.541 1.00 95.50 191 ALA A N 1
ATOM 1497 C CA . ALA A 1 191 ? 13.353 -0.816 -11.722 1.00 95.50 191 ALA A CA 1
ATOM 1498 C C . ALA A 1 191 ? 12.657 -1.115 -10.384 1.00 95.50 191 ALA A C 1
ATOM 1500 O O . ALA A 1 191 ? 11.459 -0.882 -10.237 1.00 95.50 191 ALA A O 1
ATOM 1501 N N . HIS A 1 192 ?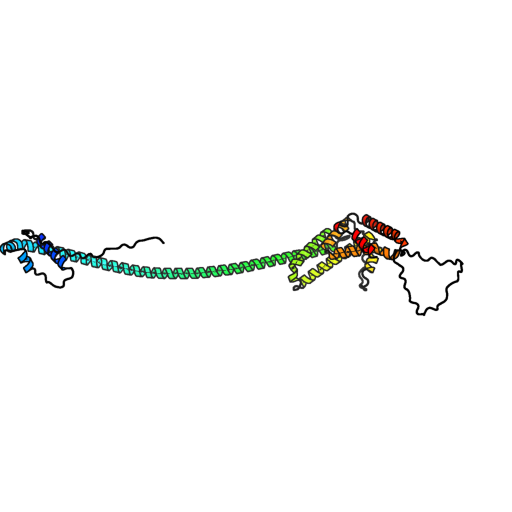 13.431 -1.501 -9.364 1.00 95.44 192 HIS A N 1
ATOM 1502 C CA . HIS A 1 192 ? 12.897 -1.737 -8.019 1.00 95.44 192 HIS A CA 1
ATOM 1503 C C . HIS A 1 192 ? 12.274 -0.475 -7.402 1.00 95.44 192 HIS A C 1
ATOM 1505 O O . HIS A 1 192 ? 11.269 -0.556 -6.695 1.00 95.44 192 HIS A O 1
ATOM 1511 N N . LEU A 1 193 ? 12.857 0.703 -7.651 1.00 95.81 193 LEU A N 1
ATOM 1512 C CA . LEU A 1 193 ? 12.308 1.979 -7.185 1.00 95.81 193 LEU A CA 1
ATOM 1513 C C . LEU A 1 193 ? 11.021 2.357 -7.931 1.00 95.81 193 LEU A C 1
ATOM 1515 O O . LEU A 1 193 ? 10.093 2.877 -7.311 1.00 95.81 193 LEU A O 1
ATOM 1519 N N . VAL A 1 194 ? 10.923 2.067 -9.229 1.00 95.56 194 VAL A N 1
ATOM 1520 C CA . VAL A 1 194 ? 9.694 2.237 -10.017 1.00 95.56 194 VAL A CA 1
ATOM 1521 C C . VAL A 1 194 ? 8.578 1.351 -9.460 1.00 95.56 194 VAL A C 1
ATOM 1523 O O . VAL A 1 194 ? 7.510 1.868 -9.136 1.00 95.56 194 VAL A O 1
ATOM 1526 N N . ASP A 1 195 ? 8.844 0.071 -9.211 1.00 95.25 195 ASP A N 1
ATOM 1527 C CA . ASP A 1 195 ? 7.863 -0.835 -8.600 1.00 95.25 195 ASP A CA 1
ATOM 1528 C C . ASP A 1 195 ? 7.431 -0.363 -7.203 1.00 95.25 195 ASP A C 1
ATOM 1530 O O . ASP A 1 195 ? 6.240 -0.319 -6.876 1.00 95.25 195 ASP A O 1
ATOM 1534 N N . ALA A 1 196 ? 8.395 0.049 -6.371 1.00 95.44 196 ALA A N 1
ATOM 1535 C CA . ALA A 1 196 ? 8.118 0.557 -5.032 1.00 95.44 196 ALA A CA 1
ATOM 1536 C C . ALA A 1 196 ? 7.279 1.844 -5.063 1.00 95.44 196 ALA A C 1
ATOM 1538 O O . ALA A 1 196 ? 6.357 1.999 -4.258 1.00 95.44 196 ALA A O 1
ATOM 1539 N N . THR A 1 197 ? 7.575 2.766 -5.982 1.00 95.38 197 THR A N 1
ATOM 1540 C CA . THR A 1 197 ? 6.806 4.009 -6.137 1.00 95.38 197 THR A CA 1
ATOM 1541 C C . THR A 1 197 ? 5.399 3.737 -6.651 1.00 95.38 197 THR A C 1
ATOM 1543 O O . THR A 1 197 ? 4.462 4.315 -6.105 1.00 95.38 197 THR A O 1
ATOM 1546 N N . HIS A 1 198 ? 5.215 2.809 -7.594 1.00 93.69 198 HIS A N 1
ATOM 1547 C CA . HIS A 1 198 ? 3.892 2.407 -8.070 1.00 93.69 198 HIS A CA 1
ATOM 1548 C C . HIS A 1 198 ? 3.040 1.800 -6.941 1.00 93.69 198 HIS A C 1
ATOM 1550 O O . HIS A 1 198 ? 1.921 2.257 -6.695 1.00 93.69 198 HIS A O 1
ATOM 1556 N N . LEU A 1 199 ? 3.597 0.859 -6.168 1.00 94.56 199 LEU A N 1
ATOM 1557 C CA . LEU A 1 199 ? 2.909 0.252 -5.021 1.00 94.56 199 LEU A CA 1
ATOM 1558 C C . LEU A 1 199 ? 2.531 1.289 -3.951 1.00 94.56 199 LEU A C 1
ATOM 1560 O O . LEU A 1 199 ? 1.443 1.246 -3.373 1.00 94.56 199 LEU A O 1
ATOM 1564 N N . LEU A 1 200 ? 3.436 2.226 -3.653 1.00 94.50 200 LEU A N 1
ATOM 1565 C CA . LEU A 1 200 ? 3.177 3.272 -2.667 1.00 94.50 200 LEU A CA 1
ATOM 1566 C C . LEU A 1 200 ? 2.120 4.263 -3.163 1.00 94.50 200 LEU A C 1
ATOM 1568 O O . LEU A 1 200 ? 1.233 4.605 -2.382 1.00 94.50 200 LEU A O 1
ATOM 1572 N N . LEU A 1 201 ? 2.175 4.681 -4.432 1.00 93.75 201 LEU A N 1
ATOM 1573 C CA . LEU A 1 201 ? 1.194 5.583 -5.044 1.00 93.75 201 LEU A CA 1
ATOM 1574 C C . LEU A 1 201 ? -0.215 4.981 -5.059 1.00 93.75 201 LEU A C 1
ATOM 1576 O O . LEU A 1 201 ? -1.157 5.697 -4.731 1.00 93.75 201 LEU A O 1
ATOM 1580 N N . GLN A 1 202 ? -0.355 3.668 -5.272 1.00 93.69 202 GLN A N 1
ATOM 1581 C CA . GLN A 1 202 ? -1.647 2.969 -5.207 1.00 93.69 202 GLN A CA 1
ATOM 1582 C C . GLN A 1 202 ? -2.354 3.155 -3.848 1.00 93.69 202 GLN A C 1
ATOM 1584 O O . GLN A 1 202 ? -3.574 3.289 -3.750 1.00 93.69 202 GLN A O 1
ATOM 1589 N N . HIS A 1 203 ? -1.600 3.212 -2.744 1.00 92.25 203 HIS A N 1
ATOM 1590 C CA . HIS A 1 203 ? -2.175 3.500 -1.425 1.00 92.25 203 HIS A CA 1
ATOM 1591 C C . HIS A 1 203 ? -2.638 4.957 -1.257 1.00 92.25 203 HIS A C 1
ATOM 1593 O O . HIS A 1 203 ? -3.345 5.258 -0.287 1.00 92.25 203 HIS A O 1
ATOM 1599 N N . PHE A 1 204 ? -2.242 5.847 -2.167 1.00 93.75 204 PHE A N 1
ATOM 1600 C CA . PHE A 1 204 ? -2.559 7.269 -2.167 1.00 93.75 204 PHE A CA 1
ATOM 1601 C C . PHE A 1 204 ? -3.567 7.698 -3.242 1.00 93.75 204 PHE A C 1
ATOM 1603 O O . PHE A 1 204 ? -3.930 8.872 -3.237 1.00 93.75 204 PHE A O 1
ATOM 1610 N N . ASP A 1 205 ? -4.106 6.795 -4.069 1.00 89.69 205 ASP A N 1
ATOM 1611 C CA . ASP A 1 205 ? -5.045 7.124 -5.161 1.00 89.69 205 ASP A CA 1
ATOM 1612 C C . ASP A 1 205 ? -6.209 8.032 -4.722 1.00 89.69 205 ASP A C 1
ATOM 1614 O O . ASP A 1 205 ? -6.523 9.034 -5.364 1.00 89.69 205 ASP A O 1
ATOM 1618 N N . GLY A 1 206 ? -6.801 7.761 -3.553 1.00 88.75 206 GLY A N 1
ATOM 1619 C CA . GLY A 1 206 ? -7.892 8.576 -2.996 1.00 88.75 206 GLY A CA 1
ATOM 1620 C C . GLY A 1 206 ? -7.486 9.980 -2.513 1.00 88.75 206 GLY A C 1
ATOM 1621 O O . GLY A 1 206 ? -8.356 10.806 -2.221 1.00 88.75 206 GLY A O 1
ATOM 1622 N N . TYR A 1 207 ? -6.183 10.248 -2.399 1.00 88.38 207 TYR A N 1
ATOM 1623 C CA . TYR A 1 207 ? -5.602 11.535 -2.014 1.00 88.38 207 TYR A CA 1
ATOM 1624 C C . TYR A 1 207 ? -5.089 12.335 -3.215 1.00 88.38 207 TYR A C 1
ATOM 1626 O O . TYR A 1 207 ? -5.065 13.562 -3.124 1.00 88.38 207 TYR A O 1
ATOM 1634 N N . ILE A 1 208 ? -4.735 11.681 -4.330 1.00 88.44 208 ILE A N 1
ATOM 1635 C CA . ILE A 1 208 ? -4.211 12.335 -5.543 1.00 88.44 208 ILE A CA 1
ATOM 1636 C C . ILE A 1 208 ? -5.171 13.424 -6.039 1.00 88.44 208 ILE A C 1
ATOM 1638 O O . ILE A 1 208 ? -4.742 14.530 -6.351 1.00 88.44 208 ILE A O 1
ATOM 1642 N N . SER A 1 209 ? -6.480 13.160 -6.035 1.00 87.19 209 SER A N 1
ATOM 1643 C CA . SER A 1 209 ? -7.478 14.118 -6.530 1.00 87.19 209 SER A CA 1
ATOM 1644 C C . SER A 1 209 ? -7.783 15.277 -5.570 1.00 87.19 209 SER A C 1
ATOM 1646 O O . SER A 1 209 ? -8.459 16.225 -5.956 1.00 87.19 209 SER A O 1
ATOM 1648 N N . LYS A 1 210 ? -7.365 15.188 -4.300 1.00 89.81 210 LYS A N 1
ATOM 1649 C CA . LYS A 1 210 ? -7.733 16.149 -3.239 1.00 89.81 210 LYS A CA 1
ATOM 1650 C C . LYS A 1 210 ? -6.554 16.975 -2.743 1.00 89.81 210 LYS A C 1
ATOM 1652 O O . LYS A 1 210 ? -6.758 18.044 -2.177 1.00 89.81 210 LYS A O 1
ATOM 1657 N N . VAL A 1 211 ? -5.339 16.455 -2.885 1.00 91.56 211 VAL A N 1
ATOM 1658 C CA . VAL A 1 211 ? -4.126 17.021 -2.300 1.00 91.56 211 VAL A CA 1
ATOM 1659 C C . VAL A 1 211 ? -3.152 17.342 -3.421 1.00 91.56 211 VAL A C 1
ATOM 1661 O O . VAL A 1 211 ? -2.462 16.466 -3.936 1.00 91.56 211 VAL A O 1
ATOM 1664 N N . GLU A 1 212 ? -3.066 18.623 -3.760 1.00 90.62 212 GLU A N 1
ATOM 1665 C CA . GLU A 1 212 ? -2.225 19.121 -4.850 1.00 90.62 212 GLU A CA 1
ATOM 1666 C C . GLU A 1 212 ? -0.742 18.696 -4.739 1.00 90.62 212 GLU A C 1
ATOM 1668 O O . GLU A 1 212 ? -0.201 18.189 -5.720 1.00 90.62 212 GLU A O 1
ATOM 1673 N N . PRO A 1 213 ? -0.075 18.758 -3.564 1.00 89.25 213 PRO A N 1
ATOM 1674 C CA . PRO A 1 213 ? 1.292 18.245 -3.426 1.00 89.25 213 PRO A CA 1
ATOM 1675 C C . PRO A 1 213 ? 1.457 16.761 -3.780 1.00 89.25 213 PRO A C 1
ATOM 1677 O O . PRO A 1 213 ? 2.509 16.367 -4.275 1.00 89.25 213 PRO A O 1
ATOM 1680 N N . MET A 1 214 ? 0.434 15.935 -3.528 1.00 92.25 214 MET A N 1
ATOM 1681 C CA . MET A 1 214 ? 0.463 14.513 -3.881 1.00 92.25 214 MET A CA 1
ATOM 1682 C C . MET A 1 214 ? 0.333 14.330 -5.394 1.00 92.25 214 MET A C 1
ATOM 1684 O O . MET A 1 214 ? 1.059 13.529 -5.977 1.00 92.25 214 MET A O 1
ATOM 1688 N N . ARG A 1 215 ? -0.541 15.113 -6.036 1.00 91.38 215 ARG A N 1
ATOM 1689 C CA . ARG A 1 215 ? -0.681 15.138 -7.495 1.00 91.38 215 ARG A CA 1
ATOM 1690 C C . ARG A 1 215 ? 0.637 15.521 -8.172 1.00 91.38 215 ARG A C 1
ATOM 1692 O O . ARG A 1 215 ? 1.103 14.793 -9.041 1.00 91.38 215 ARG A O 1
ATOM 1699 N N . LEU A 1 216 ? 1.273 16.599 -7.710 1.00 92.12 216 LEU A N 1
ATOM 1700 C CA . LEU A 1 216 ? 2.578 17.048 -8.208 1.00 92.12 216 LEU A CA 1
ATOM 1701 C C . LEU A 1 216 ? 3.684 16.012 -7.971 1.00 92.12 216 LEU A C 1
ATOM 1703 O O . LEU A 1 216 ? 4.576 15.864 -8.799 1.00 92.12 216 LEU A O 1
ATOM 1707 N N . LEU A 1 217 ? 3.657 15.296 -6.842 1.00 92.56 217 LEU A N 1
ATOM 1708 C CA . LEU A 1 217 ? 4.623 14.229 -6.583 1.00 92.56 217 LEU A CA 1
ATOM 1709 C C . LEU A 1 217 ? 4.439 13.067 -7.564 1.00 92.56 217 LEU A C 1
ATOM 1711 O O . LEU A 1 217 ? 5.429 12.593 -8.109 1.00 92.56 217 LEU A O 1
ATOM 1715 N N . SER A 1 218 ? 3.196 12.648 -7.818 1.00 92.81 218 SER A N 1
ATOM 1716 C CA . SER A 1 218 ? 2.881 11.614 -8.811 1.00 92.81 218 SER A CA 1
ATOM 1717 C C . SER A 1 218 ? 3.315 12.023 -10.220 1.00 92.81 218 SER A C 1
ATOM 1719 O O . SER A 1 218 ? 3.878 11.206 -10.938 1.00 92.81 218 SER A O 1
ATOM 1721 N N . GLU A 1 219 ? 3.090 13.282 -10.600 1.00 93.38 219 GLU A N 1
ATOM 1722 C CA . GLU A 1 219 ? 3.527 13.844 -11.884 1.00 93.38 219 GLU A CA 1
ATOM 1723 C C . GLU A 1 219 ? 5.055 13.775 -12.022 1.00 93.38 219 GLU A C 1
ATOM 1725 O O . GLU A 1 219 ? 5.563 13.209 -12.984 1.00 93.38 219 GLU A O 1
ATOM 1730 N N . LYS A 1 220 ? 5.796 14.187 -10.984 1.00 92.75 220 LYS A N 1
ATOM 1731 C CA . LYS A 1 220 ? 7.262 14.053 -10.950 1.00 92.75 220 LYS A CA 1
ATOM 1732 C C . LYS A 1 220 ? 7.744 12.609 -11.091 1.00 92.75 220 LYS A C 1
ATOM 1734 O O . LYS A 1 220 ? 8.792 12.386 -11.689 1.00 92.75 220 LYS A O 1
ATOM 1739 N N . VAL A 1 221 ? 7.031 11.628 -10.527 1.00 95.19 221 VAL A N 1
ATOM 1740 C CA . VAL A 1 221 ? 7.388 10.208 -10.705 1.00 95.19 221 VAL A CA 1
ATOM 1741 C C . VAL A 1 221 ? 7.270 9.812 -12.174 1.00 95.19 221 VAL A C 1
ATOM 1743 O O . VAL A 1 221 ? 8.193 9.199 -12.705 1.00 95.19 221 VAL A O 1
ATOM 1746 N N . VAL A 1 222 ? 6.182 10.205 -12.838 1.00 93.75 222 VAL A N 1
ATOM 1747 C CA . VAL A 1 222 ? 5.967 9.941 -14.269 1.00 93.75 222 VAL A CA 1
ATOM 1748 C C . VAL A 1 222 ? 7.028 10.642 -15.128 1.00 93.75 222 VAL A C 1
ATOM 1750 O O . VAL A 1 222 ? 7.576 10.036 -16.049 1.00 93.75 222 VAL A O 1
ATOM 1753 N N . ASP A 1 223 ? 7.404 11.877 -14.792 1.00 92.69 223 ASP A N 1
ATOM 1754 C CA . ASP A 1 223 ? 8.469 12.609 -15.489 1.00 92.69 223 ASP A CA 1
ATOM 1755 C C . ASP A 1 223 ? 9.836 11.919 -15.345 1.00 92.69 223 ASP A C 1
ATOM 1757 O O . ASP A 1 223 ? 10.574 11.774 -16.322 1.00 92.69 223 ASP A O 1
ATOM 1761 N N . LEU A 1 224 ? 10.175 11.430 -14.148 1.00 92.88 224 LEU A N 1
ATOM 1762 C CA . LEU A 1 224 ? 11.411 10.673 -13.919 1.00 92.88 224 LEU A CA 1
ATOM 1763 C C . LEU A 1 224 ? 11.410 9.338 -14.671 1.00 92.88 224 LEU A C 1
ATOM 1765 O O . LEU A 1 224 ? 12.413 8.975 -15.286 1.00 92.88 224 LEU A O 1
ATOM 1769 N N . GLN A 1 225 ? 10.281 8.630 -14.663 1.00 94.00 225 GLN A N 1
ATOM 1770 C CA . GLN A 1 225 ? 10.089 7.394 -15.421 1.00 94.00 225 GLN A CA 1
ATOM 1771 C C . GLN A 1 225 ? 10.251 7.622 -16.930 1.00 94.00 225 GLN A C 1
ATOM 1773 O O . GLN A 1 225 ? 10.949 6.857 -17.599 1.00 94.00 225 GLN A O 1
ATOM 1778 N N . SER A 1 226 ? 9.670 8.699 -17.465 1.00 91.75 226 SER A N 1
ATOM 1779 C CA . SER A 1 226 ? 9.803 9.045 -18.882 1.00 91.75 226 SER A CA 1
ATOM 1780 C C . SER A 1 226 ? 11.239 9.442 -19.240 1.00 91.75 226 SER A C 1
ATOM 1782 O O . SER A 1 226 ? 11.760 8.981 -20.253 1.00 91.75 226 SER A O 1
ATOM 1784 N N . THR A 1 227 ? 11.923 10.193 -18.372 1.00 90.38 227 THR A N 1
ATOM 1785 C CA . THR A 1 227 ? 13.338 10.563 -18.545 1.00 90.38 227 THR A CA 1
ATOM 1786 C C . THR A 1 227 ? 14.235 9.325 -18.602 1.00 90.38 227 THR A C 1
ATOM 1788 O O . THR A 1 227 ? 15.067 9.200 -19.502 1.00 90.38 227 THR A O 1
ATOM 1791 N N . LEU A 1 228 ? 14.032 8.372 -17.686 1.00 91.88 228 LEU A N 1
ATOM 1792 C CA . LEU A 1 228 ? 14.761 7.103 -17.670 1.00 91.88 228 LEU A CA 1
ATOM 1793 C C . LEU A 1 228 ? 14.491 6.266 -18.926 1.00 91.88 228 LEU A C 1
ATOM 1795 O O . LEU A 1 228 ? 15.434 5.730 -19.508 1.00 91.88 228 LEU A O 1
ATOM 1799 N N . ARG A 1 229 ? 13.228 6.186 -19.373 1.00 92.19 229 ARG A N 1
ATOM 1800 C CA . ARG A 1 229 ? 12.853 5.496 -20.617 1.00 92.19 229 ARG A CA 1
ATOM 1801 C C . ARG A 1 229 ? 13.564 6.112 -21.820 1.00 92.19 229 ARG A C 1
ATOM 1803 O O . ARG A 1 229 ? 14.178 5.382 -22.590 1.00 92.19 229 ARG A O 1
ATOM 1810 N N . VAL A 1 230 ? 13.490 7.434 -21.982 1.00 89.44 230 VAL A N 1
ATOM 1811 C CA . VAL A 1 230 ? 14.113 8.144 -23.112 1.00 89.44 230 VAL A CA 1
ATOM 1812 C C . VAL A 1 230 ? 15.627 7.933 -23.108 1.00 89.44 230 VAL A C 1
ATOM 1814 O O . VAL A 1 230 ? 16.193 7.574 -24.137 1.00 89.44 230 VAL A O 1
ATOM 1817 N N . GLY A 1 231 ? 16.277 8.065 -21.947 1.00 88.50 231 GLY A N 1
ATOM 1818 C CA . GLY A 1 231 ? 17.711 7.805 -21.806 1.00 88.50 231 GLY A CA 1
ATOM 1819 C C . GLY A 1 231 ? 18.097 6.359 -22.135 1.00 88.50 231 GLY A C 1
ATOM 1820 O O . GLY A 1 231 ? 19.123 6.124 -22.773 1.00 88.50 231 GLY A O 1
ATOM 1821 N N . LEU A 1 232 ? 17.263 5.387 -21.758 1.00 92.12 232 LEU A N 1
ATOM 1822 C CA . LEU A 1 232 ? 17.486 3.979 -22.077 1.00 92.12 232 LEU A CA 1
ATOM 1823 C C . LEU A 1 232 ? 17.333 3.694 -23.579 1.00 92.12 232 LEU A C 1
ATOM 1825 O O . LEU A 1 232 ? 18.210 3.064 -24.168 1.00 92.12 232 LEU A O 1
ATOM 1829 N N . VAL A 1 233 ? 16.259 4.185 -24.209 1.00 91.12 233 VAL A N 1
ATOM 1830 C CA . VAL A 1 233 ? 16.030 4.065 -25.663 1.00 91.12 233 VAL A CA 1
ATOM 1831 C C . VAL A 1 233 ? 17.209 4.657 -26.432 1.00 91.12 233 VAL A C 1
ATOM 1833 O O . VAL A 1 233 ? 17.748 4.014 -27.334 1.00 91.12 233 VAL A O 1
ATOM 1836 N N . ARG A 1 234 ? 17.666 5.849 -26.029 1.00 89.12 234 ARG A N 1
ATOM 1837 C CA . ARG A 1 234 ? 18.871 6.478 -26.574 1.00 89.12 234 ARG A CA 1
ATOM 1838 C C . ARG A 1 234 ? 20.086 5.564 -26.455 1.00 89.12 234 ARG A C 1
ATOM 1840 O O . ARG A 1 234 ? 20.795 5.365 -27.435 1.00 89.12 234 ARG A O 1
ATOM 1847 N N . GLY A 1 235 ? 20.308 4.976 -25.281 1.00 89.88 235 GLY A N 1
ATOM 1848 C CA . GLY A 1 235 ? 21.395 4.027 -25.038 1.00 89.88 235 GLY A CA 1
ATOM 1849 C C . GLY A 1 235 ? 21.395 2.835 -25.998 1.00 89.88 235 GLY A C 1
ATOM 1850 O O . GLY A 1 235 ? 22.436 2.505 -26.568 1.00 89.88 235 GLY A O 1
ATOM 1851 N N . PHE A 1 236 ? 20.223 2.239 -26.242 1.00 91.69 236 PHE A N 1
ATOM 1852 C CA . PHE A 1 236 ? 20.064 1.163 -27.226 1.00 91.69 236 PHE A CA 1
ATOM 1853 C C . PHE A 1 236 ? 20.362 1.627 -28.657 1.00 91.69 236 PHE A C 1
ATOM 1855 O O . PHE A 1 236 ? 21.059 0.924 -29.388 1.00 91.69 236 PHE A O 1
ATOM 1862 N N . ARG A 1 237 ? 19.902 2.821 -29.055 1.00 90.88 237 ARG A N 1
ATOM 1863 C CA . ARG A 1 237 ? 20.187 3.387 -30.387 1.00 90.88 237 ARG A CA 1
ATOM 1864 C C . ARG A 1 237 ? 21.673 3.654 -30.600 1.00 90.88 237 ARG A C 1
ATOM 1866 O O . ARG A 1 237 ? 22.208 3.306 -31.650 1.00 90.88 237 ARG A O 1
ATOM 1873 N N . VAL A 1 238 ? 22.349 4.232 -29.604 1.00 90.19 238 VAL A N 1
ATOM 1874 C CA . VAL A 1 238 ? 23.796 4.496 -29.659 1.00 90.19 238 VAL A CA 1
ATOM 1875 C C . VAL A 1 238 ? 24.573 3.189 -29.812 1.00 90.19 238 VAL A C 1
ATOM 1877 O O . VAL A 1 238 ? 25.496 3.126 -30.618 1.00 90.19 238 VAL A O 1
ATOM 1880 N N . ALA A 1 239 ? 24.180 2.127 -29.108 1.00 90.31 239 ALA A N 1
ATOM 1881 C CA . ALA A 1 239 ? 24.830 0.827 -29.243 1.00 90.31 239 ALA A CA 1
ATOM 1882 C C . ALA A 1 239 ? 24.535 0.112 -30.573 1.00 90.31 239 ALA A C 1
ATOM 1884 O O . ALA A 1 239 ? 25.412 -0.563 -31.107 1.00 90.31 239 ALA A O 1
ATOM 1885 N N . ALA A 1 240 ? 23.327 0.263 -31.124 1.00 88.88 240 ALA A N 1
ATOM 1886 C CA . ALA A 1 240 ? 22.940 -0.366 -32.388 1.00 88.88 240 ALA A CA 1
ATOM 1887 C C . ALA A 1 240 ? 23.574 0.310 -33.619 1.00 88.88 240 ALA A C 1
ATOM 1889 O O . ALA A 1 240 ? 24.047 -0.380 -34.532 1.00 88.88 240 ALA A O 1
ATOM 1890 N N . PHE A 1 241 ? 23.570 1.650 -33.643 1.00 89.50 241 PHE A N 1
ATOM 1891 C CA . PHE A 1 241 ? 23.834 2.462 -34.841 1.00 89.50 241 PHE A CA 1
ATOM 1892 C C . PHE A 1 241 ? 24.959 3.495 -34.675 1.00 89.50 241 PHE A C 1
ATOM 1894 O O . PHE A 1 241 ? 25.347 4.137 -35.653 1.00 89.50 241 PHE A O 1
ATOM 1901 N N . GLY A 1 242 ? 25.486 3.666 -33.463 1.00 87.62 242 GLY A N 1
ATOM 1902 C CA . GLY A 1 242 ? 26.455 4.704 -33.123 1.00 87.62 242 GLY A CA 1
ATOM 1903 C C . GLY A 1 242 ? 25.808 6.036 -32.705 1.00 87.62 242 GLY A C 1
ATOM 1904 O O . GLY A 1 242 ? 24.617 6.271 -32.941 1.00 87.62 242 GLY A O 1
ATOM 1905 N N . PRO A 1 243 ? 26.588 6.944 -32.091 1.00 84.81 243 PRO A N 1
ATOM 1906 C CA . PRO A 1 243 ? 26.071 8.177 -31.494 1.00 84.81 243 PRO A CA 1
ATOM 1907 C C . PRO A 1 243 ? 25.457 9.147 -32.512 1.00 84.81 243 PRO A C 1
ATOM 1909 O O . PRO A 1 243 ? 24.452 9.791 -32.218 1.00 84.81 243 PRO A O 1
ATOM 1912 N N . THR A 1 244 ? 26.010 9.232 -33.725 1.00 84.12 244 THR A N 1
ATOM 1913 C CA . THR A 1 244 ? 25.533 10.156 -34.768 1.00 84.12 244 THR A CA 1
ATOM 1914 C C . THR A 1 244 ? 24.162 9.755 -35.310 1.00 84.12 244 THR A C 1
ATOM 1916 O O . THR A 1 244 ? 23.236 10.566 -35.285 1.00 84.12 244 THR A O 1
ATOM 1919 N N . LYS A 1 245 ? 23.999 8.488 -35.723 1.00 84.62 245 LYS A N 1
ATOM 1920 C CA . LYS A 1 245 ? 22.715 7.965 -36.217 1.00 84.62 245 LYS A CA 1
ATOM 1921 C C . LYS A 1 245 ? 21.635 7.997 -35.130 1.00 84.62 245 LYS A C 1
ATOM 1923 O O . LYS A 1 245 ? 20.488 8.316 -35.424 1.00 84.62 245 LYS A O 1
ATOM 1928 N N . ALA A 1 246 ? 21.992 7.742 -33.868 1.00 84.75 246 ALA A N 1
ATOM 1929 C CA . ALA A 1 246 ? 21.046 7.807 -32.753 1.00 84.75 246 ALA A CA 1
ATOM 1930 C C . ALA A 1 246 ? 20.408 9.202 -32.589 1.00 84.75 246 ALA A C 1
ATOM 1932 O O . ALA A 1 246 ? 19.197 9.305 -32.403 1.00 84.75 246 ALA A O 1
ATOM 1933 N N . ILE A 1 247 ? 21.200 10.275 -32.718 1.00 82.31 247 ILE A N 1
ATOM 1934 C CA . ILE A 1 247 ? 20.704 11.662 -32.640 1.00 82.31 247 ILE A CA 1
ATOM 1935 C C . ILE A 1 247 ? 19.781 11.987 -33.823 1.00 82.31 247 ILE A C 1
ATOM 1937 O O . ILE A 1 247 ? 18.772 12.673 -33.658 1.00 82.31 247 ILE A O 1
ATOM 1941 N N . GLU A 1 248 ? 20.109 11.509 -35.024 1.00 83.75 248 GLU A N 1
ATOM 1942 C CA . GLU A 1 248 ? 19.266 11.691 -36.213 1.00 83.75 248 GLU A CA 1
ATOM 1943 C C . GLU A 1 248 ? 17.910 10.991 -36.055 1.00 83.75 248 GLU A C 1
ATOM 1945 O O . GLU A 1 248 ? 16.870 11.599 -36.317 1.00 83.75 248 GLU A O 1
ATOM 1950 N N . MET A 1 249 ? 17.914 9.755 -35.548 1.00 81.12 249 MET A N 1
ATOM 1951 C CA . MET A 1 249 ? 16.702 8.987 -35.246 1.00 81.12 249 MET A CA 1
ATOM 1952 C C . MET A 1 249 ? 15.829 9.677 -34.184 1.00 81.12 249 MET A C 1
ATOM 1954 O O . MET A 1 249 ? 14.610 9.746 -34.334 1.00 81.12 249 MET A O 1
ATOM 1958 N N . GLU A 1 250 ? 16.428 10.261 -33.143 1.00 79.94 250 GLU A N 1
ATOM 1959 C CA . GLU A 1 250 ? 15.697 11.044 -32.134 1.00 79.94 250 GLU A CA 1
ATOM 1960 C C . GLU A 1 250 ? 15.041 12.301 -32.714 1.00 79.94 250 GLU A C 1
ATOM 1962 O O . GLU A 1 250 ? 13.887 12.600 -32.399 1.00 79.94 250 GLU A O 1
ATOM 1967 N N . ARG A 1 251 ? 15.743 13.019 -33.600 1.00 80.31 251 ARG A N 1
ATOM 1968 C CA . ARG A 1 251 ? 15.193 14.198 -34.289 1.00 80.31 251 ARG A CA 1
ATOM 1969 C C . ARG A 1 251 ? 14.031 13.829 -35.207 1.00 80.31 251 ARG A C 1
ATOM 1971 O O . ARG A 1 251 ? 13.031 14.543 -35.231 1.00 80.31 251 ARG A O 1
ATOM 1978 N N . ALA A 1 252 ? 14.144 12.716 -35.931 1.00 79.25 252 ALA A N 1
ATOM 1979 C CA . ALA A 1 252 ? 13.085 12.224 -36.808 1.00 79.25 252 ALA A CA 1
ATOM 1980 C C . ALA A 1 252 ? 11.827 11.803 -36.025 1.00 79.25 252 ALA A C 1
ATOM 1982 O O . ALA A 1 252 ? 10.710 12.060 -36.470 1.00 79.25 252 ALA A O 1
ATOM 1983 N N . ALA A 1 253 ? 12.000 11.223 -34.833 1.00 72.94 253 ALA A N 1
ATOM 1984 C CA . ALA A 1 253 ? 10.901 10.798 -33.970 1.00 72.94 253 ALA A CA 1
ATOM 1985 C C . ALA A 1 253 ? 10.151 11.961 -33.278 1.00 72.94 253 ALA A C 1
ATOM 1987 O O . ALA A 1 253 ? 9.058 11.754 -32.755 1.00 72.94 253 ALA A O 1
ATOM 1988 N N . SER A 1 254 ? 10.698 13.186 -33.247 1.00 66.62 254 SER A N 1
ATOM 1989 C CA . SER A 1 254 ? 10.074 14.353 -32.591 1.00 66.62 254 SER A CA 1
ATOM 1990 C C . SER A 1 254 ? 10.160 15.646 -33.427 1.00 66.62 254 SER A C 1
ATOM 1992 O O . SER A 1 254 ? 10.919 16.554 -33.084 1.00 66.62 254 SER A O 1
ATOM 1994 N N . PRO A 1 255 ? 9.325 15.810 -34.477 1.00 54.69 255 PRO A N 1
ATOM 1995 C CA . PRO A 1 255 ? 9.415 16.948 -35.405 1.00 54.69 255 PRO A CA 1
ATOM 1996 C C . PRO A 1 255 ? 8.944 18.304 -34.837 1.00 54.69 255 PRO A C 1
ATOM 1998 O O . PRO A 1 255 ? 9.181 19.336 -35.455 1.00 54.69 255 PRO A O 1
ATOM 2001 N N . HIS A 1 256 ? 8.240 18.322 -33.694 1.00 51.38 256 HIS A N 1
ATOM 2002 C CA . HIS A 1 256 ? 7.506 19.497 -33.182 1.00 51.38 256 HIS A CA 1
ATOM 2003 C C . HIS A 1 256 ? 8.125 20.178 -31.941 1.00 51.38 256 HIS A C 1
ATOM 2005 O O . HIS A 1 256 ? 7.500 21.067 -31.359 1.00 51.38 256 HIS A O 1
ATOM 2011 N N . ARG A 1 257 ? 9.348 19.826 -31.515 1.00 53.97 257 ARG A N 1
ATOM 2012 C CA . ARG A 1 257 ? 10.060 20.576 -30.458 1.00 53.97 257 ARG A CA 1
ATOM 2013 C C . ARG A 1 257 ? 10.702 21.842 -31.047 1.00 53.97 257 ARG A C 1
ATOM 2015 O O . ARG A 1 257 ? 11.882 21.876 -31.373 1.00 53.97 257 ARG A O 1
ATOM 2022 N N . ASN A 1 258 ? 9.895 22.890 -31.210 1.00 38.53 258 ASN A N 1
ATOM 2023 C CA . ASN A 1 258 ? 10.351 24.217 -31.626 1.00 38.53 258 ASN A CA 1
ATOM 2024 C C . ASN A 1 258 ? 11.257 24.867 -30.561 1.00 38.53 258 ASN A C 1
ATOM 2026 O O . ASN A 1 258 ? 10.799 25.203 -29.473 1.00 38.53 258 ASN A O 1
ATOM 2030 N N . GLY A 1 259 ? 12.509 25.147 -30.928 1.00 45.59 259 GLY A N 1
ATOM 2031 C CA . GLY A 1 259 ? 13.163 26.436 -30.662 1.00 45.59 259 GLY A CA 1
ATOM 2032 C C . GLY A 1 259 ? 13.505 26.851 -29.225 1.00 45.59 259 GLY A C 1
ATOM 2033 O O . GLY A 1 259 ? 13.947 27.985 -29.048 1.00 45.59 259 GLY A O 1
ATOM 2034 N N . SER A 1 260 ? 13.361 26.011 -28.201 1.00 38.69 260 SER A N 1
ATOM 2035 C CA . SER A 1 260 ? 14.036 26.272 -26.925 1.00 38.69 260 SER A CA 1
ATOM 2036 C C . SER A 1 260 ? 15.475 25.787 -27.021 1.00 38.69 260 SER A C 1
ATOM 2038 O O . SER A 1 260 ? 15.721 24.658 -27.430 1.00 38.69 260 SER A O 1
ATOM 2040 N N . ASN A 1 261 ? 16.406 26.659 -26.649 1.00 41.41 261 ASN A N 1
ATOM 2041 C CA . ASN A 1 261 ? 17.844 26.440 -26.528 1.00 41.41 261 ASN A CA 1
ATOM 2042 C C . ASN A 1 261 ? 18.162 25.333 -25.490 1.00 41.41 261 ASN A C 1
ATOM 2044 O O . ASN A 1 261 ? 18.730 25.606 -24.437 1.00 41.41 261 ASN A O 1
ATOM 2048 N N . GLU A 1 262 ? 17.721 24.097 -25.734 1.00 46.28 262 GLU A N 1
ATOM 2049 C CA . GLU A 1 262 ? 18.179 22.904 -25.030 1.00 46.28 262 GLU A CA 1
ATOM 2050 C C . GLU A 1 262 ? 19.574 22.607 -25.567 1.00 46.28 262 GLU A C 1
ATOM 2052 O O . GLU A 1 262 ? 19.759 22.339 -26.756 1.00 46.28 262 GLU A O 1
ATOM 2057 N N . MET A 1 263 ? 20.560 22.720 -24.677 1.00 39.31 263 MET A N 1
ATOM 2058 C CA . MET A 1 263 ? 21.919 22.241 -24.890 1.00 39.31 263 MET A CA 1
ATOM 2059 C C . MET A 1 263 ? 21.834 20.879 -25.588 1.00 39.31 263 MET A C 1
ATOM 2061 O O . MET A 1 263 ? 21.260 19.945 -25.024 1.00 39.31 263 MET A O 1
ATOM 2065 N N . LEU A 1 264 ? 22.350 20.785 -26.821 1.00 45.97 264 LEU A N 1
ATOM 2066 C CA . LEU A 1 264 ? 22.511 19.505 -27.510 1.00 45.97 264 LEU A CA 1
ATOM 2067 C C . LEU A 1 264 ? 23.116 18.527 -26.495 1.00 45.97 264 LEU A C 1
ATOM 2069 O O . LEU A 1 264 ? 24.111 18.904 -25.866 1.00 45.97 264 LEU A O 1
ATOM 2073 N N . PRO A 1 265 ? 22.532 17.329 -26.289 1.00 51.50 265 PRO A N 1
ATOM 2074 C CA . PRO A 1 265 ? 23.126 16.352 -25.393 1.00 51.50 265 PRO A CA 1
ATOM 2075 C C . PRO A 1 265 ? 24.588 16.205 -25.798 1.00 51.50 265 PRO A C 1
ATOM 2077 O O . PRO A 1 265 ? 24.855 15.984 -26.984 1.00 51.50 265 PRO A O 1
ATOM 2080 N N . GLU A 1 266 ? 25.520 16.400 -24.858 1.00 53.88 266 GLU A N 1
ATOM 2081 C CA . GLU A 1 266 ? 26.942 16.181 -25.124 1.00 53.88 266 GLU A CA 1
ATOM 2082 C C . GLU A 1 266 ? 27.065 14.842 -25.857 1.00 53.88 266 GLU A C 1
ATOM 2084 O O . GLU A 1 266 ? 26.524 13.828 -25.398 1.00 53.88 266 GLU A O 1
ATOM 2089 N N . ILE A 1 267 ? 27.699 14.852 -27.035 1.00 53.44 267 ILE A N 1
ATOM 2090 C CA . ILE A 1 267 ? 28.002 13.621 -27.760 1.00 53.44 267 ILE A CA 1
ATOM 2091 C C . ILE A 1 267 ? 29.018 12.891 -26.894 1.00 53.44 267 ILE A C 1
ATOM 2093 O O . ILE A 1 267 ? 30.214 13.157 -26.941 1.00 53.44 267 ILE A O 1
ATOM 2097 N N . ARG A 1 268 ? 28.505 12.049 -26.007 1.00 60.03 268 ARG A N 1
ATOM 2098 C CA . ARG A 1 268 ? 29.296 11.111 -25.240 1.00 60.03 268 ARG A CA 1
ATOM 2099 C C . ARG A 1 268 ? 29.332 9.838 -26.050 1.00 60.03 268 ARG A C 1
ATOM 2101 O O . ARG A 1 268 ? 28.286 9.255 -26.331 1.00 60.03 268 ARG A O 1
ATOM 2108 N N . ASP A 1 269 ? 30.542 9.443 -26.413 1.00 64.19 269 ASP A N 1
ATOM 2109 C CA . ASP A 1 269 ? 30.822 8.211 -27.149 1.00 64.19 269 ASP A CA 1
ATOM 2110 C C . ASP A 1 269 ? 30.673 6.960 -26.262 1.00 64.19 269 ASP A C 1
ATOM 2112 O O . ASP A 1 269 ? 30.991 5.849 -26.685 1.00 64.19 269 ASP A O 1
ATOM 2116 N N . ASP A 1 270 ? 30.189 7.128 -25.027 1.00 77.88 270 ASP A N 1
ATOM 2117 C CA . ASP A 1 270 ? 29.961 6.049 -24.078 1.00 77.88 270 ASP A CA 1
ATOM 2118 C C . ASP A 1 270 ? 28.869 5.109 -24.613 1.00 77.88 270 ASP A C 1
ATOM 2120 O O . ASP A 1 270 ? 27.669 5.399 -24.567 1.00 77.88 270 ASP A O 1
ATOM 2124 N N . VAL A 1 271 ? 29.290 3.949 -25.115 1.00 84.94 271 VAL A N 1
ATOM 2125 C CA . VAL A 1 271 ? 28.391 2.865 -25.519 1.00 84.94 271 VAL A CA 1
ATOM 2126 C C . VAL A 1 271 ? 27.953 2.094 -24.279 1.00 84.94 271 VAL A C 1
ATOM 2128 O O . VAL A 1 271 ? 28.777 1.647 -23.478 1.00 84.94 271 VAL A O 1
ATOM 2131 N N . MET A 1 272 ? 26.642 1.922 -24.119 1.00 88.81 272 MET A N 1
ATOM 2132 C CA . MET A 1 272 ? 26.083 1.183 -22.992 1.00 88.81 272 MET A CA 1
ATOM 2133 C C . MET A 1 272 ? 26.481 -0.301 -23.077 1.00 88.81 272 MET A C 1
ATOM 2135 O O . MET A 1 272 ? 26.257 -0.931 -24.111 1.00 88.81 272 MET A O 1
ATOM 2139 N N . PRO A 1 273 ? 27.070 -0.892 -22.022 1.00 90.06 273 PRO A N 1
ATOM 2140 C CA . PRO A 1 273 ? 27.456 -2.297 -22.054 1.00 90.06 273 PRO A CA 1
ATOM 2141 C C . PRO A 1 273 ? 26.225 -3.222 -21.941 1.00 90.06 273 PRO A C 1
ATOM 2143 O O . PRO A 1 273 ? 25.228 -2.840 -21.315 1.00 90.06 273 PRO A O 1
ATOM 2146 N N . PRO A 1 274 ? 26.296 -4.472 -22.445 1.00 89.12 274 PRO A N 1
ATOM 2147 C CA . PRO A 1 274 ? 25.173 -5.421 -22.413 1.00 89.12 274 PRO A CA 1
ATOM 2148 C C . PRO A 1 274 ? 24.616 -5.695 -21.007 1.00 89.12 274 PRO A C 1
ATOM 2150 O O . PRO A 1 274 ? 23.417 -5.897 -20.829 1.00 89.12 274 PRO A O 1
ATOM 2153 N N . THR A 1 275 ? 25.468 -5.649 -19.979 1.00 90.50 275 THR A N 1
ATOM 2154 C CA . THR A 1 275 ? 25.062 -5.824 -18.574 1.00 90.50 275 THR A CA 1
ATOM 2155 C C . THR A 1 275 ? 24.122 -4.718 -18.096 1.00 90.50 275 THR A C 1
ATOM 2157 O O . THR A 1 275 ? 23.138 -4.997 -17.412 1.00 90.50 275 THR A O 1
ATOM 2160 N N . VAL A 1 276 ? 24.392 -3.472 -18.489 1.00 92.19 276 VAL A N 1
ATOM 2161 C CA . VAL A 1 276 ? 23.567 -2.305 -18.156 1.00 92.19 276 VAL A CA 1
ATOM 2162 C C . VAL A 1 276 ? 22.272 -2.332 -18.966 1.00 92.19 276 VAL A C 1
ATOM 2164 O O . VAL A 1 276 ? 21.204 -2.110 -18.401 1.00 92.19 276 VAL A O 1
ATOM 2167 N N . MET A 1 277 ? 22.329 -2.707 -20.249 1.00 92.56 277 MET A N 1
ATOM 2168 C CA . MET A 1 277 ? 21.130 -2.883 -21.080 1.00 92.56 277 MET A CA 1
ATOM 2169 C C . MET A 1 277 ? 20.179 -3.936 -20.522 1.00 92.56 277 MET A C 1
ATOM 2171 O O . MET A 1 277 ? 18.973 -3.714 -20.502 1.00 92.56 277 MET A O 1
ATOM 2175 N N . LYS A 1 278 ? 20.709 -5.058 -20.023 1.00 93.56 278 LYS A N 1
ATOM 2176 C CA . LYS A 1 278 ? 19.907 -6.097 -19.369 1.00 93.56 278 LYS A CA 1
ATOM 2177 C C . LYS A 1 278 ? 19.169 -5.554 -18.144 1.00 93.56 278 LYS A C 1
ATOM 2179 O O . LYS A 1 278 ? 17.998 -5.860 -17.941 1.00 93.56 278 LYS A O 1
ATOM 2184 N N . GLY A 1 279 ? 19.827 -4.706 -17.354 1.00 92.88 279 GLY A N 1
ATOM 2185 C CA . GLY A 1 279 ? 19.168 -3.958 -16.283 1.00 92.88 279 GLY A CA 1
ATOM 2186 C C . GLY A 1 279 ? 18.110 -2.980 -16.805 1.00 92.88 279 GLY A C 1
ATOM 2187 O O . GLY A 1 279 ? 17.044 -2.840 -16.215 1.00 92.88 279 GLY A O 1
ATOM 2188 N N . GLY A 1 280 ? 18.365 -2.339 -17.946 1.00 93.38 280 GLY A N 1
ATOM 2189 C CA . GLY A 1 280 ? 17.402 -1.481 -18.636 1.00 93.38 280 GLY A CA 1
ATOM 2190 C C . GLY A 1 280 ? 16.149 -2.224 -19.100 1.00 93.38 280 GLY A C 1
ATOM 2191 O O . GLY A 1 280 ? 15.041 -1.716 -18.957 1.00 93.38 280 GLY A O 1
ATOM 2192 N N . VAL A 1 281 ? 16.289 -3.456 -19.587 1.00 94.44 281 VAL A N 1
ATOM 2193 C CA . VAL A 1 281 ? 15.148 -4.320 -19.925 1.00 94.44 281 VAL A CA 1
ATOM 2194 C C . VAL A 1 281 ? 14.286 -4.586 -18.685 1.00 94.44 281 VAL A C 1
ATOM 2196 O O . VAL A 1 281 ? 13.066 -4.459 -18.763 1.00 94.44 281 VAL A O 1
ATOM 2199 N N . GLN A 1 282 ? 14.898 -4.849 -17.523 1.00 94.25 282 GLN A N 1
ATOM 2200 C CA . GLN A 1 282 ? 14.153 -4.987 -16.261 1.00 94.25 282 GLN A CA 1
ATOM 2201 C C . GLN A 1 282 ? 13.394 -3.703 -15.903 1.00 94.25 282 GLN A C 1
ATOM 2203 O O .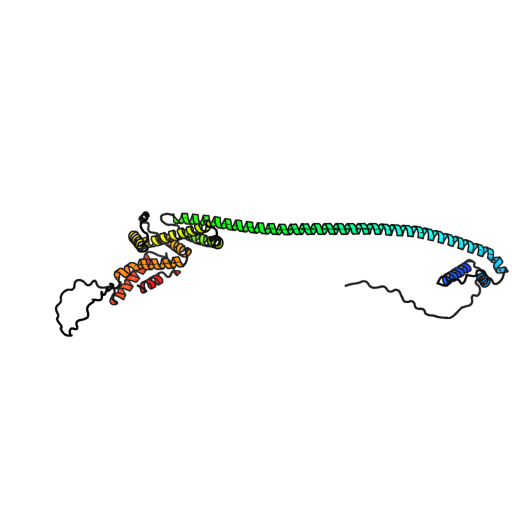 GLN A 1 282 ? 12.253 -3.770 -15.449 1.00 94.25 282 GLN A O 1
ATOM 2208 N N . LEU A 1 283 ? 13.992 -2.532 -16.148 1.00 95.56 283 LEU A N 1
ATOM 2209 C CA . LEU A 1 283 ? 13.305 -1.253 -15.975 1.00 95.56 283 LEU A CA 1
ATOM 2210 C C . LEU A 1 283 ? 12.103 -1.120 -16.921 1.00 95.56 283 LEU A C 1
ATOM 2212 O O . LEU A 1 283 ? 11.053 -0.665 -16.482 1.00 95.56 283 LEU A O 1
ATOM 2216 N N . LEU A 1 284 ? 12.219 -1.509 -18.194 1.00 95.31 284 LEU A N 1
ATOM 2217 C CA . LEU A 1 284 ? 11.098 -1.454 -19.144 1.00 95.31 284 LEU A CA 1
ATOM 2218 C C . LEU A 1 284 ? 9.930 -2.343 -18.710 1.00 95.31 284 LEU A C 1
ATOM 2220 O O . LEU A 1 284 ? 8.778 -1.943 -18.864 1.00 95.31 284 LEU A O 1
ATOM 2224 N N . ASP A 1 285 ? 10.218 -3.512 -18.136 1.00 93.94 285 ASP A N 1
ATOM 2225 C CA . ASP A 1 285 ? 9.190 -4.373 -17.552 1.00 93.94 285 ASP A CA 1
ATOM 2226 C C . ASP A 1 285 ? 8.529 -3.722 -16.319 1.00 93.94 285 ASP A C 1
ATOM 2228 O O . ASP A 1 285 ? 7.300 -3.739 -16.220 1.00 93.94 285 ASP A O 1
ATOM 2232 N N . ALA A 1 286 ? 9.310 -3.089 -15.432 1.00 94.44 286 ALA A N 1
ATOM 2233 C CA . ALA A 1 286 ? 8.805 -2.370 -14.252 1.00 94.44 286 ALA A CA 1
ATOM 2234 C C . ALA A 1 286 ? 7.985 -1.111 -14.608 1.00 94.44 286 ALA A C 1
ATOM 2236 O O . ALA A 1 286 ? 7.005 -0.783 -13.943 1.00 94.44 286 ALA A O 1
ATOM 2237 N N . LEU A 1 287 ? 8.344 -0.412 -15.692 1.00 93.75 287 LEU A N 1
ATOM 2238 C CA . LEU A 1 287 ? 7.589 0.732 -16.225 1.00 93.75 287 LEU A CA 1
ATOM 2239 C C . LEU A 1 287 ? 6.221 0.329 -16.796 1.00 93.75 287 LEU A C 1
ATOM 2241 O O . LEU A 1 287 ? 5.336 1.173 -16.928 1.00 93.75 287 LEU A O 1
ATOM 2245 N N . GLY A 1 288 ? 6.039 -0.951 -17.125 1.00 92.50 288 GLY A N 1
ATOM 2246 C CA . GLY A 1 288 ? 4.759 -1.524 -17.512 1.00 92.50 288 GLY A CA 1
ATOM 2247 C C . GLY A 1 288 ? 4.724 -2.095 -18.928 1.00 92.50 288 GLY A C 1
ATOM 2248 O O . GLY A 1 288 ? 5.539 -1.805 -19.805 1.00 92.50 288 GLY A O 1
ATOM 2249 N N . THR A 1 289 ? 3.710 -2.927 -19.167 1.00 91.31 289 THR A N 1
ATOM 2250 C CA . THR A 1 289 ? 3.592 -3.709 -20.409 1.00 91.31 289 THR A CA 1
ATOM 2251 C C . THR A 1 289 ? 3.401 -2.856 -21.665 1.00 91.31 289 THR A C 1
ATOM 2253 O O . THR A 1 289 ? 3.923 -3.217 -22.718 1.00 91.31 289 THR A O 1
ATOM 2256 N N . GLU A 1 290 ? 2.714 -1.715 -21.566 1.00 92.44 290 GLU A N 1
ATOM 2257 C CA . GLU A 1 290 ? 2.528 -0.786 -22.688 1.00 92.44 290 GLU A CA 1
ATOM 2258 C C . GLU A 1 290 ? 3.856 -0.166 -23.129 1.00 92.44 290 GLU A C 1
ATOM 2260 O O . GLU A 1 290 ? 4.156 -0.134 -24.323 1.00 92.44 290 GLU A O 1
ATOM 2265 N N . VAL A 1 291 ? 4.686 0.250 -22.168 1.00 93.31 291 VAL A N 1
ATOM 2266 C CA . VAL A 1 291 ? 6.013 0.826 -22.425 1.00 93.31 291 VAL A CA 1
ATOM 2267 C C . VAL A 1 291 ? 6.920 -0.198 -23.102 1.00 93.31 291 VAL A C 1
ATOM 2269 O O . VAL A 1 291 ? 7.595 0.131 -24.077 1.00 93.31 291 VAL A O 1
ATOM 2272 N N . ARG A 1 292 ? 6.886 -1.459 -22.654 1.00 94.00 292 ARG A N 1
ATOM 2273 C CA . ARG A 1 292 ? 7.604 -2.558 -23.312 1.00 94.00 292 ARG A CA 1
ATOM 2274 C C . ARG A 1 292 ? 7.162 -2.754 -24.762 1.00 94.00 292 ARG A C 1
ATOM 2276 O O . ARG A 1 292 ? 8.008 -2.882 -25.640 1.00 94.00 292 ARG A O 1
ATOM 2283 N N . VAL A 1 293 ? 5.857 -2.804 -25.028 1.00 92.81 293 VAL A N 1
ATOM 2284 C CA . VAL A 1 293 ? 5.342 -3.011 -26.394 1.00 92.81 293 VAL A CA 1
ATOM 2285 C C . VAL A 1 293 ? 5.739 -1.852 -27.308 1.00 92.81 293 VAL A C 1
ATOM 2287 O O . VAL A 1 293 ? 6.178 -2.094 -28.432 1.00 92.81 293 VAL A O 1
ATOM 2290 N N . GLN A 1 294 ? 5.645 -0.612 -26.817 1.00 92.81 294 GLN A N 1
ATOM 2291 C CA . GLN A 1 294 ? 6.106 0.576 -27.539 1.00 92.81 294 GLN A CA 1
ATOM 2292 C C . GLN A 1 294 ? 7.603 0.497 -27.846 1.00 92.81 294 GLN A C 1
ATOM 2294 O O . GLN A 1 294 ? 7.993 0.678 -28.995 1.00 92.81 294 GLN A O 1
ATOM 2299 N N . PHE A 1 295 ? 8.427 0.143 -26.856 1.00 94.75 295 PHE A N 1
ATOM 2300 C CA . PHE A 1 295 ? 9.866 -0.027 -27.045 1.00 94.75 295 PHE A CA 1
ATOM 2301 C C . PHE A 1 295 ? 10.189 -1.088 -28.101 1.00 94.75 295 PHE A C 1
ATOM 2303 O O . PHE A 1 295 ? 10.984 -0.829 -28.996 1.00 94.75 295 PHE A O 1
ATOM 2310 N N . ILE A 1 296 ? 9.567 -2.270 -28.031 1.00 93.62 296 ILE A N 1
ATOM 2311 C CA . ILE A 1 296 ? 9.798 -3.343 -29.010 1.00 93.62 296 ILE A CA 1
ATOM 2312 C C . ILE A 1 296 ? 9.434 -2.859 -30.416 1.00 93.62 296 ILE A C 1
ATOM 2314 O O . ILE A 1 296 ? 10.172 -3.123 -31.362 1.00 93.62 296 ILE A O 1
ATOM 2318 N N . HIS A 1 297 ? 8.318 -2.142 -30.562 1.00 92.12 297 HIS A N 1
ATOM 2319 C CA . HIS A 1 297 ? 7.894 -1.602 -31.848 1.00 92.12 297 HIS A CA 1
ATOM 2320 C C . HIS A 1 297 ? 8.885 -0.568 -32.400 1.00 92.12 297 HIS A C 1
ATOM 2322 O O . HIS A 1 297 ? 9.328 -0.718 -33.538 1.00 92.12 297 HIS A O 1
ATOM 2328 N N . GLU A 1 298 ? 9.277 0.417 -31.586 1.00 91.38 298 GLU A N 1
ATOM 2329 C CA . GLU A 1 298 ? 10.278 1.439 -31.928 1.00 91.38 298 GLU A CA 1
ATOM 2330 C C . GLU A 1 298 ? 11.618 0.786 -32.301 1.00 91.38 298 GLU A C 1
ATOM 2332 O O . GLU A 1 298 ? 12.183 1.075 -33.349 1.00 91.38 298 GLU A O 1
ATOM 2337 N N . PHE A 1 299 ? 12.080 -0.183 -31.508 1.00 92.81 299 PHE A N 1
ATOM 2338 C CA . PHE A 1 299 ? 13.311 -0.926 -31.767 1.00 92.81 299 PHE A CA 1
ATOM 2339 C C . PHE A 1 299 ? 13.261 -1.680 -33.103 1.00 92.81 299 PHE A C 1
ATOM 2341 O O . PHE A 1 299 ? 14.227 -1.652 -33.867 1.00 92.81 299 PHE A O 1
ATOM 2348 N N . CYS A 1 300 ? 12.138 -2.342 -33.410 1.00 91.69 300 CYS A N 1
ATOM 2349 C CA . CYS A 1 300 ? 11.949 -3.034 -34.686 1.00 91.69 300 CYS A CA 1
ATOM 2350 C C . CYS A 1 300 ? 11.943 -2.049 -35.863 1.00 91.69 300 CYS A C 1
ATOM 2352 O O . CYS A 1 300 ? 12.569 -2.322 -36.883 1.00 91.69 300 CYS A O 1
ATOM 2354 N N . GLN A 1 301 ? 11.249 -0.915 -35.730 1.00 89.50 301 GLN A N 1
ATOM 2355 C CA . GLN A 1 301 ? 11.202 0.120 -36.763 1.00 89.50 301 GLN A CA 1
ATOM 2356 C C . GLN A 1 301 ? 12.578 0.736 -37.014 1.00 89.50 301 GLN A C 1
ATOM 2358 O O . GLN A 1 301 ? 12.968 0.860 -38.171 1.00 89.50 301 GLN A O 1
ATOM 2363 N N . ASP A 1 302 ? 13.334 1.044 -35.959 1.00 90.19 302 ASP A N 1
ATOM 2364 C CA . ASP A 1 302 ? 14.671 1.633 -36.062 1.00 90.19 302 ASP A CA 1
ATOM 2365 C C . ASP A 1 302 ? 15.626 0.710 -36.848 1.00 90.19 302 ASP A C 1
ATOM 2367 O O . ASP A 1 302 ? 16.349 1.169 -37.731 1.00 90.19 302 ASP A O 1
ATOM 2371 N N . HIS A 1 303 ? 15.582 -0.607 -36.602 1.00 89.44 303 HIS A N 1
ATOM 2372 C CA . HIS A 1 303 ? 16.412 -1.592 -37.319 1.00 89.44 303 HIS A CA 1
ATOM 2373 C C . HIS A 1 303 ? 15.935 -1.880 -38.747 1.00 89.44 303 HIS A C 1
ATOM 2375 O O . HIS A 1 303 ? 16.731 -2.283 -39.594 1.00 89.44 303 HIS A O 1
ATOM 2381 N N . LEU A 1 304 ? 14.646 -1.685 -39.028 1.00 89.12 304 LEU A N 1
ATOM 2382 C CA . LEU A 1 304 ? 14.060 -1.907 -40.349 1.00 89.12 304 LEU A CA 1
ATOM 2383 C C . LEU A 1 304 ? 13.947 -0.615 -41.174 1.00 89.12 304 LEU A C 1
ATOM 2385 O O . LEU A 1 304 ? 13.518 -0.670 -42.320 1.00 89.12 304 LEU A O 1
ATOM 2389 N N . ALA A 1 305 ? 14.361 0.543 -40.658 1.00 85.38 305 ALA A N 1
ATOM 2390 C CA . ALA A 1 305 ? 14.236 1.820 -41.363 1.00 85.38 305 ALA A CA 1
ATOM 2391 C C . ALA A 1 305 ? 15.001 1.839 -42.704 1.00 85.38 305 ALA A C 1
ATOM 2393 O O . ALA A 1 305 ? 14.498 2.345 -43.710 1.00 85.38 305 ALA A O 1
ATOM 2394 N N . GLU A 1 306 ? 16.191 1.229 -42.746 1.00 81.31 306 GLU A N 1
ATOM 2395 C CA . GLU A 1 306 ? 17.016 1.118 -43.961 1.00 81.31 306 GLU A CA 1
ATOM 2396 C C . GLU A 1 306 ? 16.398 0.167 -45.013 1.00 81.31 306 GLU A C 1
ATOM 2398 O O . GLU A 1 306 ? 16.706 0.271 -46.206 1.00 81.31 306 GLU A O 1
ATOM 2403 N N . TYR A 1 307 ? 15.461 -0.707 -44.614 1.00 82.25 307 TYR A N 1
ATOM 2404 C CA . TYR A 1 307 ? 14.739 -1.592 -45.534 1.00 82.25 307 TYR A CA 1
ATOM 2405 C C . TYR A 1 307 ? 13.922 -0.798 -46.554 1.00 82.25 307 TYR A C 1
ATOM 2407 O O . TYR A 1 307 ? 14.023 -1.050 -47.755 1.00 82.25 307 TYR A O 1
ATOM 2415 N N . LEU A 1 308 ? 13.150 0.194 -46.094 1.00 71.75 308 LEU A N 1
ATOM 2416 C CA . LEU A 1 308 ? 12.323 1.021 -46.976 1.00 71.75 308 LEU A CA 1
ATOM 2417 C C . LEU A 1 308 ? 13.182 1.840 -47.946 1.00 71.75 308 LEU A C 1
ATOM 2419 O O . LEU A 1 308 ? 12.808 2.013 -49.098 1.00 71.75 308 LEU A O 1
ATOM 2423 N N . GLN A 1 309 ? 14.365 2.289 -47.530 1.00 75.69 309 GLN A N 1
ATOM 2424 C CA . GLN A 1 309 ? 15.272 3.016 -48.425 1.00 75.69 309 GLN A CA 1
ATOM 2425 C C . GLN A 1 309 ? 15.841 2.123 -49.537 1.00 75.69 309 GLN A C 1
ATOM 2427 O O . GLN A 1 309 ? 16.119 2.602 -50.633 1.00 75.69 309 GLN A O 1
ATOM 2432 N N . THR A 1 310 ? 15.997 0.825 -49.265 1.00 77.50 310 THR A N 1
ATOM 2433 C CA . THR A 1 310 ? 16.686 -0.112 -50.163 1.00 77.50 310 THR A CA 1
ATOM 2434 C C . THR A 1 310 ? 15.725 -0.900 -51.062 1.00 77.50 310 THR A C 1
ATOM 2436 O O . THR A 1 310 ? 16.076 -1.228 -52.197 1.00 77.50 310 THR A O 1
ATOM 2439 N N . PHE A 1 311 ? 14.520 -1.216 -50.574 1.00 76.06 311 PHE A N 1
ATOM 2440 C CA . PHE A 1 311 ? 13.586 -2.146 -51.221 1.00 76.06 311 PHE A CA 1
ATOM 2441 C C . PHE A 1 311 ? 12.173 -1.588 -51.447 1.00 76.06 311 PHE A C 1
ATOM 2443 O O . PHE A 1 311 ? 11.352 -2.297 -52.039 1.00 76.06 311 PHE A O 1
ATOM 2450 N N . ALA A 1 312 ? 11.857 -0.358 -51.014 1.00 68.44 312 ALA A N 1
ATOM 2451 C CA . ALA A 1 312 ? 10.531 0.203 -51.271 1.00 68.44 312 ALA A CA 1
ATOM 2452 C C . ALA A 1 312 ? 10.301 0.422 -52.777 1.00 68.44 312 ALA A C 1
ATOM 2454 O O . ALA A 1 312 ? 11.216 0.845 -53.494 1.00 68.44 312 ALA A O 1
ATOM 2455 N N . PRO A 1 313 ? 9.077 0.168 -53.278 1.00 61.88 313 PRO A N 1
ATOM 2456 C CA . PRO A 1 313 ? 8.704 0.573 -54.624 1.00 61.88 313 PRO A CA 1
ATOM 2457 C C . PRO A 1 313 ? 8.873 2.080 -54.744 1.00 61.88 313 PRO A C 1
ATOM 2459 O O . PRO A 1 313 ? 8.324 2.831 -53.940 1.00 61.88 313 PRO A O 1
ATOM 2462 N N . ALA A 1 314 ? 9.633 2.519 -55.750 1.00 56.81 314 ALA A N 1
ATOM 2463 C CA . ALA A 1 314 ? 9.654 3.921 -56.129 1.00 56.81 314 ALA A CA 1
ATOM 2464 C C . ALA A 1 314 ? 8.197 4.336 -56.338 1.00 56.81 314 ALA A C 1
ATOM 2466 O O . ALA A 1 314 ? 7.526 3.785 -57.215 1.00 56.81 314 ALA A O 1
ATOM 2467 N N . SER A 1 315 ? 7.689 5.231 -55.488 1.00 46.94 315 SER A N 1
ATOM 2468 C CA . SER A 1 315 ? 6.337 5.759 -55.598 1.00 46.94 315 SER A CA 1
ATOM 2469 C C . SER A 1 315 ? 6.150 6.242 -57.026 1.00 46.94 315 SER A C 1
ATOM 2471 O O . SER A 1 315 ? 6.733 7.246 -57.439 1.00 46.94 315 SER A O 1
ATOM 2473 N N . ARG A 1 316 ? 5.376 5.497 -57.816 1.00 41.44 316 ARG A N 1
ATOM 2474 C CA . ARG A 1 316 ? 4.941 5.946 -59.128 1.00 41.44 316 ARG A CA 1
ATOM 2475 C C . ARG A 1 316 ? 3.927 7.045 -58.843 1.00 41.44 316 ARG A C 1
ATOM 2477 O O . ARG A 1 316 ? 2.735 6.783 -58.727 1.00 41.44 316 ARG A O 1
ATOM 2484 N N . GLU A 1 317 ? 4.400 8.274 -58.663 1.00 38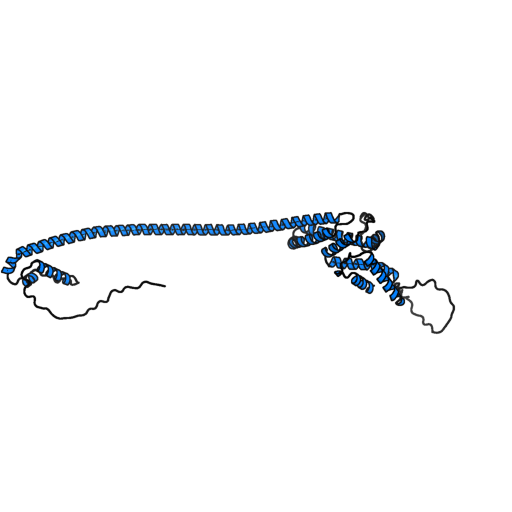.78 317 GLU A N 1
ATOM 2485 C CA . GLU A 1 317 ? 3.561 9.449 -58.855 1.00 38.78 317 GLU A CA 1
ATOM 2486 C C . GLU A 1 317 ? 3.158 9.455 -60.334 1.00 38.78 317 GLU A C 1
ATOM 2488 O O . GLU A 1 317 ? 3.767 10.110 -61.180 1.00 38.78 317 GLU A O 1
ATOM 2493 N N . GLU A 1 318 ? 2.143 8.663 -60.682 1.00 39.19 318 GLU A N 1
ATOM 2494 C CA . GLU A 1 318 ? 1.390 8.863 -61.907 1.00 39.19 318 GLU A CA 1
ATOM 2495 C C . GLU A 1 318 ? 0.680 10.210 -61.763 1.00 39.19 318 GLU A C 1
ATOM 2497 O O . GLU A 1 318 ? -0.460 10.310 -61.310 1.00 39.19 318 GLU A O 1
ATOM 2502 N N . LYS A 1 319 ? 1.370 11.283 -62.164 1.00 40.09 319 LYS A N 1
ATOM 2503 C CA . LYS A 1 319 ? 0.692 12.468 -62.680 1.00 40.09 319 LYS A CA 1
ATOM 2504 C C . LYS A 1 319 ? -0.192 11.983 -63.817 1.00 40.09 319 LYS A C 1
ATOM 2506 O O . LYS A 1 319 ? 0.309 11.704 -64.901 1.00 40.09 319 LYS A O 1
ATOM 2511 N N . ILE A 1 320 ? -1.487 11.865 -63.544 1.00 42.47 320 ILE A N 1
ATOM 2512 C CA . ILE A 1 320 ? -2.536 11.672 -64.542 1.00 42.47 320 ILE A CA 1
ATOM 2513 C C . ILE A 1 320 ? -2.343 12.770 -65.603 1.00 42.47 320 ILE A C 1
ATOM 2515 O O . ILE A 1 320 ? -2.525 13.947 -65.276 1.00 42.47 320 ILE A O 1
ATOM 2519 N N . PRO A 1 321 ? -1.943 12.454 -66.849 1.00 43.81 321 PRO A N 1
ATOM 2520 C CA . PRO A 1 321 ? -1.884 13.460 -67.897 1.00 43.81 321 PRO A CA 1
ATOM 2521 C C . PRO A 1 321 ? -3.316 13.858 -68.258 1.00 43.81 321 PRO A C 1
ATOM 2523 O O . PRO A 1 321 ? -4.146 13.012 -68.586 1.00 43.81 321 PRO A O 1
ATOM 2526 N N . SER A 1 322 ? -3.616 15.150 -68.174 1.00 45.72 322 SER A N 1
ATOM 2527 C CA . SER A 1 322 ? -4.937 15.736 -68.407 1.00 45.72 322 SER A CA 1
ATOM 2528 C C . SER A 1 322 ? -5.299 15.870 -69.893 1.00 45.72 322 SER A C 1
ATOM 2530 O O . SER A 1 322 ? -5.851 16.896 -70.279 1.00 45.72 322 SER A O 1
ATOM 2532 N N . ASP A 1 323 ? -4.999 14.878 -70.734 1.00 49.06 323 ASP A N 1
ATOM 2533 C CA . ASP A 1 323 ? -5.386 14.909 -72.150 1.00 49.06 323 ASP A CA 1
ATOM 2534 C C . ASP A 1 323 ? -5.962 13.564 -72.625 1.00 49.06 323 ASP A C 1
ATOM 2536 O O . ASP A 1 323 ? -5.426 12.501 -72.295 1.00 49.06 323 ASP A O 1
ATOM 2540 N N . PRO A 1 324 ? -7.061 13.573 -73.407 1.00 46.31 324 PRO A N 1
ATOM 2541 C CA . PRO A 1 324 ? -7.720 12.352 -73.852 1.00 46.31 324 PRO A CA 1
ATOM 2542 C C . PRO A 1 324 ? -6.873 11.616 -74.907 1.00 46.31 324 PRO A C 1
ATOM 2544 O O . PRO A 1 324 ? -6.178 12.246 -75.712 1.00 46.31 324 PRO A O 1
ATOM 2547 N N . PRO A 1 325 ? -6.944 10.273 -74.972 1.00 45.16 325 PRO A N 1
ATOM 2548 C CA . PRO A 1 325 ? -6.041 9.496 -75.805 1.00 45.16 325 PRO A CA 1
ATOM 2549 C C . PRO A 1 325 ? -6.424 9.624 -77.283 1.00 45.16 325 PRO A C 1
ATOM 2551 O O . PRO A 1 325 ? -7.516 9.232 -77.703 1.00 45.16 325 PRO A O 1
ATOM 2554 N N . LYS A 1 326 ? -5.493 10.105 -78.116 1.00 41.56 326 LYS A N 1
ATOM 2555 C CA . LYS A 1 326 ? -5.574 9.900 -79.566 1.00 41.56 326 LYS A CA 1
ATOM 2556 C C . LYS A 1 326 ? -5.204 8.454 -79.885 1.00 41.56 326 LYS A C 1
ATOM 2558 O O . LYS A 1 326 ? -4.057 8.036 -79.772 1.00 41.56 326 LYS A O 1
ATOM 2563 N N . ARG A 1 327 ? -6.219 7.708 -80.316 1.00 44.34 327 ARG A N 1
ATOM 2564 C CA . ARG A 1 327 ? -6.126 6.379 -80.924 1.00 44.34 327 ARG A CA 1
ATOM 2565 C C . ARG A 1 327 ? -5.193 6.427 -82.139 1.00 44.34 327 ARG A C 1
ATOM 2567 O O . ARG A 1 327 ? -5.551 7.044 -83.138 1.00 44.34 327 ARG A O 1
ATOM 2574 N N . VAL A 1 328 ? -4.078 5.699 -82.104 1.00 38.34 328 VAL A N 1
ATOM 2575 C CA . VAL A 1 328 ? -3.416 5.231 -83.329 1.00 38.34 328 VAL A CA 1
ATOM 2576 C C . VAL A 1 328 ? -3.036 3.758 -83.253 1.00 38.34 328 VAL A C 1
ATOM 2578 O O . VAL A 1 328 ? -2.598 3.234 -82.235 1.00 38.34 328 VAL A O 1
ATOM 2581 N N . SER A 1 329 ? -3.317 3.143 -84.396 1.00 34.69 329 SER A N 1
ATOM 2582 C CA . SER A 1 329 ? -3.246 1.753 -84.813 1.00 34.69 329 SER A CA 1
ATOM 2583 C C . SER A 1 329 ? -1.965 0.999 -84.458 1.00 34.69 329 SER A C 1
ATOM 2585 O O . SER A 1 329 ? -0.854 1.512 -84.546 1.00 34.69 329 SER A O 1
ATOM 2587 N N . SER A 1 330 ? -2.186 -0.289 -84.203 1.00 41.22 330 SER A N 1
ATOM 2588 C CA . SER A 1 330 ? -1.259 -1.411 -84.298 1.00 41.22 330 SER A CA 1
ATOM 2589 C C . SER A 1 330 ? -0.366 -1.394 -85.545 1.00 41.22 330 SER A C 1
ATOM 2591 O O . SER A 1 330 ? -0.786 -0.932 -86.607 1.00 41.22 330 SER A O 1
ATOM 2593 N N . PHE A 1 331 ? 0.789 -2.055 -85.400 1.00 36.78 331 PHE A N 1
ATOM 2594 C CA . PHE A 1 331 ? 1.779 -2.426 -86.419 1.00 36.78 331 PHE A CA 1
ATOM 2595 C C . PHE A 1 331 ? 2.746 -1.330 -86.887 1.00 36.78 331 PHE A C 1
ATOM 2597 O O . PHE A 1 331 ? 2.565 -0.723 -87.938 1.00 36.78 331 PHE A O 1
ATOM 2604 N N . LYS A 1 332 ? 3.888 -1.222 -86.191 1.00 35.88 332 LYS A N 1
ATOM 2605 C CA . LYS A 1 332 ? 5.190 -1.158 -86.871 1.00 35.88 332 LYS A CA 1
ATOM 2606 C C . LYS A 1 332 ? 6.327 -1.599 -85.949 1.00 35.88 332 LYS A C 1
ATOM 2608 O O . LYS A 1 332 ? 6.658 -0.928 -84.980 1.00 35.88 332 LYS A O 1
ATOM 2613 N N . VAL A 1 333 ? 6.907 -2.746 -86.288 1.00 46.12 333 VAL A N 1
ATOM 2614 C CA . VAL A 1 333 ? 8.221 -3.195 -85.825 1.00 46.12 333 VAL A CA 1
ATOM 2615 C C . VAL A 1 333 ? 9.263 -2.240 -86.405 1.00 46.12 333 VAL A C 1
ATOM 2617 O O . VAL A 1 333 ? 9.323 -2.063 -87.621 1.00 46.12 333 VAL A O 1
ATOM 2620 N N . ALA A 1 334 ? 10.067 -1.629 -85.541 1.00 32.06 334 ALA A N 1
ATOM 2621 C CA . ALA A 1 334 ? 11.308 -0.970 -85.919 1.00 32.06 334 ALA A CA 1
ATOM 2622 C C . ALA A 1 334 ? 12.322 -1.176 -84.791 1.00 32.06 334 ALA A C 1
ATOM 2624 O O . ALA A 1 334 ? 12.216 -0.627 -83.700 1.00 32.06 334 ALA A O 1
ATOM 2625 N N . SER A 1 335 ? 13.261 -2.058 -85.086 1.00 38.69 335 SER A N 1
ATOM 2626 C CA . SER A 1 335 ? 14.490 -2.337 -84.370 1.00 38.69 335 SER A CA 1
ATOM 2627 C C . SER A 1 335 ? 15.522 -1.240 -84.629 1.00 38.69 335 SER A C 1
ATOM 2629 O O . SER A 1 335 ? 15.965 -1.110 -85.768 1.00 38.69 335 SER A O 1
ATOM 2631 N N . THR A 1 336 ? 15.965 -0.553 -83.575 1.00 32.53 336 THR A N 1
ATOM 2632 C CA . THR A 1 336 ? 17.346 -0.056 -83.433 1.00 32.53 336 THR A CA 1
ATOM 2633 C C . THR A 1 336 ? 17.642 0.229 -81.953 1.00 32.53 336 THR A C 1
ATOM 2635 O O . THR A 1 336 ? 16.736 0.653 -81.233 1.00 32.53 336 THR A O 1
ATOM 2638 N N . PRO A 1 337 ? 18.870 -0.042 -81.472 1.00 46.34 337 PRO A N 1
ATOM 2639 C CA . PRO A 1 337 ? 19.221 0.033 -80.064 1.00 46.34 337 PRO A CA 1
ATOM 2640 C C . PRO A 1 337 ? 19.745 1.431 -79.749 1.00 46.34 337 PRO A C 1
ATOM 2642 O O . PRO A 1 337 ? 20.785 1.837 -80.261 1.00 46.34 337 PRO A O 1
ATOM 2645 N N . GLU A 1 338 ? 19.041 2.161 -78.893 1.00 31.33 338 GLU A N 1
ATOM 2646 C CA . GLU A 1 338 ? 19.543 3.424 -78.366 1.00 31.33 338 GLU A CA 1
ATOM 2647 C C . GLU A 1 338 ? 19.415 3.392 -76.845 1.00 31.33 338 GLU A C 1
ATOM 2649 O O . GLU A 1 338 ? 18.338 3.256 -76.263 1.00 31.33 338 GLU A O 1
ATOM 2654 N N . SER A 1 339 ? 20.591 3.373 -76.232 1.00 39.69 339 SER A N 1
ATOM 2655 C CA . SER A 1 339 ? 20.891 3.259 -74.814 1.00 39.69 339 SER A CA 1
ATOM 2656 C C . SER A 1 339 ? 20.067 4.229 -73.970 1.00 39.69 339 SER A C 1
ATOM 2658 O O . SER A 1 339 ? 20.317 5.435 -73.971 1.00 39.69 339 SER A O 1
ATOM 2660 N N . ARG A 1 340 ? 19.121 3.680 -73.197 1.00 32.62 340 ARG A N 1
ATOM 2661 C CA . ARG A 1 340 ? 18.533 4.373 -72.048 1.00 32.62 340 ARG A CA 1
ATOM 2662 C C . ARG A 1 340 ? 19.596 4.540 -70.959 1.00 32.62 340 ARG A C 1
ATOM 2664 O O . ARG A 1 340 ? 20.330 3.589 -70.686 1.00 32.62 340 ARG A O 1
ATOM 2671 N N . PRO A 1 341 ? 19.672 5.709 -70.308 1.00 37.97 341 PRO A N 1
ATOM 2672 C CA . PRO A 1 341 ? 20.510 5.870 -69.136 1.00 37.97 341 PRO A CA 1
ATOM 2673 C C . PRO A 1 341 ? 19.920 5.025 -68.002 1.00 37.97 341 PRO A C 1
ATOM 2675 O O . PRO A 1 341 ? 18.762 5.219 -67.652 1.00 37.97 341 PRO A O 1
ATOM 2678 N N . SER A 1 342 ? 20.720 4.082 -67.488 1.00 38.06 342 SER A N 1
ATOM 2679 C CA . SER A 1 342 ? 20.669 3.515 -66.130 1.00 38.06 342 SER A CA 1
ATOM 2680 C C . SER A 1 342 ? 19.327 3.710 -65.409 1.00 38.06 342 SER A C 1
ATOM 2682 O O . SER A 1 342 ? 19.205 4.566 -64.529 1.00 38.06 342 SER A O 1
ATOM 2684 N N . GLU A 1 343 ? 18.322 2.905 -65.762 1.00 38.22 343 GLU A N 1
ATOM 2685 C CA . GLU A 1 343 ? 17.197 2.666 -64.862 1.00 38.22 343 GLU A CA 1
ATOM 2686 C C . GLU A 1 343 ? 17.812 2.033 -63.610 1.00 38.22 343 GLU A C 1
ATOM 2688 O O . GLU A 1 343 ? 18.343 0.927 -63.677 1.00 38.22 343 GLU A O 1
ATOM 2693 N N . ALA A 1 344 ? 17.850 2.776 -62.501 1.00 42.69 344 ALA A N 1
ATOM 2694 C CA . ALA A 1 344 ? 18.211 2.214 -61.210 1.00 42.69 344 ALA A CA 1
ATOM 2695 C C . ALA A 1 344 ? 17.325 0.981 -61.009 1.00 42.69 344 ALA A C 1
ATOM 2697 O O . ALA A 1 344 ? 16.101 1.120 -60.959 1.00 42.69 344 ALA A O 1
ATOM 2698 N N . GLU A 1 345 ? 17.934 -0.208 -61.001 1.00 48.38 345 GLU A N 1
ATOM 2699 C CA . GLU A 1 345 ? 17.234 -1.472 -60.802 1.00 48.38 345 GLU A CA 1
ATOM 2700 C C . GLU A 1 345 ? 16.358 -1.324 -59.562 1.00 48.38 345 GLU A C 1
ATOM 2702 O O . GLU A 1 345 ? 16.844 -1.206 -58.435 1.00 48.38 345 GLU A O 1
ATOM 2707 N N . SER A 1 346 ? 15.045 -1.237 -59.768 1.00 54.94 346 SER A N 1
ATOM 2708 C CA . SER A 1 346 ? 14.124 -1.144 -58.654 1.00 54.94 346 SER A CA 1
ATOM 2709 C C . SER A 1 346 ? 14.132 -2.503 -57.962 1.00 54.94 346 SER A C 1
ATOM 2711 O O . SER A 1 346 ? 13.456 -3.442 -58.384 1.00 54.94 346 SER A O 1
ATOM 2713 N N . ASN A 1 347 ? 14.880 -2.602 -56.862 1.00 60.06 347 ASN A N 1
ATOM 2714 C CA . ASN A 1 347 ? 14.903 -3.765 -55.964 1.00 60.06 347 ASN A CA 1
ATOM 2715 C C . ASN A 1 347 ? 13.515 -4.071 -55.346 1.00 60.06 347 ASN A C 1
ATOM 2717 O O . ASN A 1 347 ? 13.342 -5.027 -54.584 1.00 60.06 347 ASN A O 1
ATOM 2721 N N . ALA A 1 348 ? 12.505 -3.268 -55.684 1.00 61.53 348 ALA A N 1
ATOM 2722 C CA . ALA A 1 348 ? 11.115 -3.429 -55.306 1.00 61.53 348 ALA A CA 1
ATOM 2723 C C . ALA A 1 348 ? 10.359 -4.514 -56.097 1.00 61.53 348 ALA A C 1
ATOM 2725 O O . ALA A 1 348 ? 9.258 -4.893 -55.691 1.00 61.53 348 ALA A O 1
ATOM 2726 N N . GLY A 1 349 ? 10.928 -5.039 -57.189 1.00 64.38 349 GLY A N 1
ATOM 2727 C CA . GLY A 1 349 ? 10.335 -6.150 -57.942 1.00 64.38 349 GLY A CA 1
ATOM 2728 C C . GLY A 1 349 ? 10.244 -7.454 -57.133 1.00 64.38 349 GLY A C 1
ATOM 2729 O O . GLY A 1 349 ? 11.055 -7.697 -56.235 1.00 64.38 349 GLY A O 1
ATOM 2730 N N . LEU A 1 350 ? 9.272 -8.315 -57.470 1.00 64.25 350 LEU A N 1
ATOM 2731 C CA . LEU A 1 350 ? 9.062 -9.628 -56.830 1.00 64.25 350 LEU A CA 1
ATOM 2732 C C . LEU A 1 350 ? 10.271 -10.573 -56.998 1.00 64.25 350 LEU A C 1
ATOM 2734 O O . LEU A 1 350 ? 10.460 -11.502 -56.218 1.00 64.25 350 LEU A O 1
ATOM 2738 N N . ASP A 1 351 ? 11.122 -10.294 -57.982 1.00 69.44 351 ASP A N 1
ATOM 2739 C CA . ASP A 1 351 ? 12.335 -11.055 -58.303 1.00 69.44 351 ASP A CA 1
ATOM 2740 C C . ASP A 1 351 ? 13.424 -10.911 -57.221 1.00 69.44 351 ASP A C 1
ATOM 2742 O O . ASP A 1 351 ? 14.379 -11.682 -57.164 1.00 69.44 351 ASP A O 1
ATOM 2746 N N . HIS A 1 352 ? 13.268 -9.932 -56.323 1.00 74.69 352 HIS A N 1
ATOM 2747 C CA . HIS A 1 352 ? 14.214 -9.611 -55.254 1.00 74.69 352 HIS A CA 1
ATOM 2748 C C . HIS A 1 352 ? 13.797 -10.158 -53.882 1.00 74.69 352 HIS A C 1
ATOM 2750 O O . HIS A 1 352 ? 14.459 -9.867 -52.885 1.00 74.69 352 HIS A O 1
ATOM 2756 N N . VAL A 1 353 ? 12.729 -10.959 -53.804 1.00 79.94 353 VAL A N 1
ATOM 2757 C CA . VAL A 1 353 ? 12.212 -11.511 -52.538 1.00 79.94 353 VAL A CA 1
ATOM 2758 C C . VAL A 1 353 ? 13.282 -12.305 -51.781 1.00 79.94 353 VAL A C 1
ATOM 2760 O O . VAL A 1 353 ? 13.442 -12.115 -50.577 1.00 79.94 353 VAL A O 1
ATOM 2763 N N . GLU A 1 354 ? 14.087 -13.118 -52.469 1.00 83.44 354 GLU A N 1
ATOM 2764 C CA . GLU A 1 354 ? 15.188 -13.858 -51.836 1.00 83.44 354 GLU A CA 1
ATOM 2765 C C . GLU A 1 354 ? 16.241 -12.914 -51.230 1.00 83.44 354 GLU A C 1
ATOM 2767 O O . GLU A 1 354 ? 16.663 -13.107 -50.088 1.00 83.44 354 GLU A O 1
ATOM 2772 N N . LYS A 1 355 ? 16.591 -11.824 -51.931 1.00 84.31 355 LYS A N 1
ATOM 2773 C CA . LYS A 1 355 ? 17.527 -10.808 -51.420 1.00 84.31 355 LYS A CA 1
ATOM 2774 C C . LYS A 1 355 ? 16.971 -10.083 -50.188 1.00 84.31 355 LYS A C 1
ATOM 2776 O O . LYS A 1 355 ? 17.732 -9.817 -49.263 1.00 84.31 355 LYS A O 1
ATOM 2781 N N . ARG A 1 356 ? 15.657 -9.825 -50.128 1.00 85.62 356 ARG A N 1
ATOM 2782 C CA . ARG A 1 356 ? 14.991 -9.226 -48.952 1.00 85.62 356 ARG A CA 1
ATOM 2783 C C . ARG A 1 356 ? 15.063 -10.136 -47.729 1.00 85.62 356 ARG A C 1
ATOM 2785 O O . ARG A 1 356 ? 15.379 -9.667 -46.641 1.00 85.62 356 ARG A O 1
ATOM 2792 N N . PHE A 1 357 ? 14.817 -11.436 -47.903 1.00 86.81 357 PHE A N 1
ATOM 2793 C CA . PHE A 1 357 ? 14.933 -12.405 -46.809 1.00 86.81 357 PHE A CA 1
ATOM 2794 C C . PHE A 1 357 ? 16.380 -12.600 -46.346 1.00 86.81 357 PHE A C 1
ATOM 2796 O O . PHE A 1 357 ? 16.614 -12.756 -45.148 1.00 86.81 357 PHE A O 1
ATOM 2803 N N . ILE A 1 358 ? 17.355 -12.567 -47.262 1.00 89.56 358 ILE A N 1
ATOM 2804 C CA . ILE A 1 358 ? 18.782 -12.591 -46.908 1.00 89.56 358 ILE A CA 1
ATOM 2805 C C . ILE A 1 358 ? 19.148 -11.341 -46.102 1.00 89.56 358 ILE A C 1
ATOM 2807 O O . ILE A 1 358 ? 19.764 -11.473 -45.047 1.00 89.56 358 ILE A O 1
ATOM 2811 N N . TRP A 1 359 ? 18.721 -10.157 -46.550 1.00 90.44 359 TRP A N 1
ATOM 2812 C CA . TRP A 1 359 ? 18.931 -8.898 -45.833 1.00 90.44 359 TRP A CA 1
ATOM 2813 C C . TRP A 1 359 ? 18.317 -8.945 -44.427 1.00 90.44 359 TRP A C 1
ATOM 2815 O O . TRP A 1 359 ? 19.006 -8.699 -43.443 1.00 90.44 359 TRP A O 1
ATOM 2825 N N . PHE A 1 360 ? 17.058 -9.373 -44.299 1.00 90.19 360 PHE A N 1
ATOM 2826 C CA . PHE A 1 360 ? 16.403 -9.496 -42.994 1.00 90.19 360 PHE A CA 1
ATOM 2827 C C . PHE A 1 360 ? 17.115 -10.499 -42.074 1.00 90.19 360 PHE A C 1
ATOM 2829 O O . PHE A 1 360 ? 17.300 -10.233 -40.888 1.00 90.19 360 PHE A O 1
ATOM 2836 N N . ARG A 1 361 ? 17.577 -11.637 -42.612 1.00 90.81 361 ARG A N 1
ATOM 2837 C CA . ARG A 1 361 ? 18.363 -12.614 -41.844 1.00 90.81 361 ARG A CA 1
ATOM 2838 C C . ARG A 1 361 ? 19.682 -12.019 -41.349 1.00 90.81 361 ARG A C 1
ATOM 2840 O O . ARG A 1 361 ? 20.068 -12.310 -40.222 1.00 90.81 361 ARG A O 1
ATOM 2847 N N . GLN A 1 362 ? 20.354 -11.207 -42.166 1.00 91.44 362 GLN A N 1
ATOM 2848 C CA . GLN A 1 362 ? 21.567 -10.499 -41.752 1.00 91.44 362 GLN A CA 1
ATOM 2849 C C . GLN A 1 362 ? 21.267 -9.535 -40.605 1.00 91.44 362 GLN A C 1
ATOM 2851 O O . GLN A 1 362 ? 21.979 -9.569 -39.613 1.00 91.44 362 GLN A O 1
ATOM 2856 N N . ILE A 1 363 ? 20.174 -8.768 -40.678 1.00 91.19 363 ILE A N 1
ATOM 2857 C CA . ILE A 1 363 ? 19.754 -7.880 -39.582 1.00 91.19 363 ILE A CA 1
ATOM 2858 C C . ILE A 1 363 ? 19.487 -8.656 -38.288 1.00 91.19 363 ILE A C 1
ATOM 2860 O O . ILE A 1 363 ? 19.944 -8.234 -37.230 1.00 91.19 363 ILE A O 1
ATOM 2864 N N . LEU A 1 364 ? 18.797 -9.801 -38.350 1.00 90.75 364 LEU A N 1
ATOM 2865 C CA . LEU A 1 364 ? 18.579 -10.638 -37.163 1.00 90.75 364 LEU A CA 1
ATOM 2866 C C . LEU A 1 364 ? 19.901 -11.128 -36.551 1.00 90.75 364 LEU A C 1
ATOM 2868 O O . LEU A 1 364 ? 20.068 -11.058 -35.338 1.00 90.75 364 LEU A O 1
ATOM 2872 N N . GLN A 1 365 ? 20.852 -11.571 -37.380 1.00 91.81 365 GLN A N 1
ATOM 2873 C CA . GLN A 1 365 ? 22.182 -11.984 -36.915 1.00 91.81 365 GLN A CA 1
ATOM 2874 C C . GLN A 1 365 ? 22.965 -10.819 -36.300 1.00 91.81 365 GLN A C 1
ATOM 2876 O O . GLN A 1 365 ? 23.635 -11.005 -35.287 1.00 91.81 365 GLN A O 1
ATOM 2881 N N . ASP A 1 366 ? 22.862 -9.626 -36.885 1.00 90.94 366 ASP A N 1
ATOM 2882 C CA . ASP A 1 366 ? 23.521 -8.416 -36.393 1.00 90.94 366 ASP A CA 1
ATOM 2883 C C . ASP A 1 366 ? 22.967 -7.993 -35.025 1.00 90.94 366 ASP A C 1
ATOM 2885 O O . ASP A 1 366 ? 23.728 -7.636 -34.127 1.00 90.94 366 ASP A O 1
ATOM 2889 N N . VAL A 1 367 ? 21.644 -8.076 -34.840 1.00 90.75 367 VAL A N 1
ATOM 2890 C CA . VAL A 1 367 ? 20.980 -7.805 -33.556 1.00 90.75 367 VAL A CA 1
ATOM 2891 C C . VAL A 1 367 ? 21.396 -8.828 -32.501 1.00 90.75 367 VAL A C 1
ATOM 2893 O O . VAL A 1 367 ? 21.811 -8.428 -31.414 1.00 90.75 367 VAL A O 1
ATOM 2896 N N . ASP A 1 368 ? 21.355 -10.125 -32.815 1.00 89.88 368 ASP A N 1
ATOM 2897 C CA . ASP A 1 368 ? 21.768 -11.181 -31.880 1.00 89.88 368 ASP A CA 1
ATOM 2898 C C . ASP A 1 368 ? 23.257 -11.046 -31.492 1.00 89.88 368 ASP A C 1
ATOM 2900 O O . ASP A 1 368 ? 23.627 -11.278 -30.340 1.00 89.88 368 ASP A O 1
ATOM 2904 N N . ALA A 1 369 ? 24.116 -10.621 -32.427 1.00 90.50 369 ALA A N 1
ATOM 2905 C CA . ALA A 1 369 ? 25.540 -10.395 -32.179 1.00 90.50 369 ALA A CA 1
ATOM 2906 C C . ALA A 1 369 ? 25.815 -9.141 -31.329 1.00 90.50 369 ALA A C 1
ATOM 2908 O O . ALA A 1 369 ? 26.708 -9.160 -30.479 1.00 90.50 369 ALA A O 1
ATOM 2909 N N . LYS A 1 370 ? 25.067 -8.051 -31.546 1.00 88.19 370 LYS A N 1
ATOM 2910 C CA . LYS A 1 370 ? 25.217 -6.788 -30.799 1.00 88.19 370 LYS A CA 1
ATOM 2911 C C . LYS A 1 370 ? 24.597 -6.844 -29.404 1.00 88.19 370 LYS A C 1
ATOM 2913 O O . LYS A 1 370 ? 25.086 -6.168 -28.500 1.00 88.19 370 LYS A O 1
ATOM 2918 N N . PHE A 1 371 ? 23.552 -7.649 -29.214 1.00 91.94 371 PHE A N 1
ATOM 2919 C CA . PHE A 1 371 ? 22.791 -7.729 -27.966 1.00 91.94 371 PHE A CA 1
ATOM 2920 C C . PHE A 1 371 ? 22.732 -9.157 -27.388 1.00 91.94 371 PHE A C 1
ATOM 2922 O O . PHE A 1 371 ? 21.637 -9.690 -27.182 1.00 91.94 371 PHE A O 1
ATOM 2929 N N . PRO A 1 372 ? 23.882 -9.785 -27.068 1.00 88.25 372 PRO A N 1
ATOM 2930 C CA . PRO A 1 372 ? 23.903 -11.145 -26.536 1.00 88.25 372 PRO A CA 1
ATOM 2931 C C . PRO A 1 372 ? 23.290 -11.191 -25.128 1.00 88.25 372 PRO A C 1
ATOM 2933 O O . PRO A 1 372 ? 23.708 -10.451 -24.237 1.00 88.25 372 PRO A O 1
ATOM 2936 N N . ASP A 1 373 ? 22.299 -12.063 -24.920 1.00 88.06 373 ASP A N 1
ATOM 2937 C CA . ASP A 1 373 ? 21.622 -12.311 -23.632 1.00 88.06 373 ASP A CA 1
ATOM 2938 C C . ASP A 1 373 ? 21.021 -11.068 -22.933 1.00 88.06 373 ASP A C 1
ATOM 2940 O O . ASP A 1 373 ? 20.790 -11.069 -21.714 1.00 88.06 373 ASP A O 1
ATOM 2944 N N . VAL A 1 374 ? 20.763 -9.997 -23.691 1.00 93.19 374 VAL A N 1
ATOM 2945 C CA . VAL A 1 374 ? 20.166 -8.752 -23.180 1.00 93.19 374 VAL A CA 1
ATOM 2946 C C . VAL A 1 374 ? 18.652 -8.887 -23.035 1.00 93.19 374 VAL A C 1
ATOM 2948 O O . VAL A 1 374 ? 18.093 -8.509 -22.004 1.00 93.19 374 VAL A O 1
ATOM 2951 N N . PHE A 1 375 ? 17.989 -9.430 -24.059 1.00 93.31 375 PHE A N 1
ATOM 2952 C CA . PHE A 1 375 ? 16.534 -9.542 -24.114 1.00 93.31 375 PHE A CA 1
ATOM 2953 C C . PHE A 1 375 ? 16.050 -10.894 -23.561 1.00 93.31 375 PHE A C 1
ATOM 2955 O O . PHE A 1 375 ? 16.575 -11.935 -23.958 1.00 93.31 375 PHE A O 1
ATOM 2962 N N . PRO A 1 376 ? 15.032 -10.918 -22.682 1.00 92.38 376 PRO A N 1
ATOM 2963 C CA . PRO A 1 376 ? 14.401 -12.152 -22.231 1.00 92.38 376 PRO A CA 1
ATOM 2964 C C . PRO A 1 376 ? 13.734 -12.906 -23.385 1.00 92.38 376 PRO A C 1
ATOM 2966 O O . PRO A 1 376 ? 13.103 -12.295 -24.251 1.00 92.38 376 PRO A O 1
ATOM 2969 N N . SER A 1 377 ? 13.774 -14.240 -23.348 1.00 89.12 377 SER A N 1
ATOM 2970 C CA . SER A 1 377 ? 13.113 -15.092 -24.350 1.00 89.12 377 SER A CA 1
ATOM 2971 C C . SER A 1 377 ? 11.608 -14.815 -24.464 1.00 89.12 377 SER A C 1
ATOM 2973 O O . SER A 1 377 ? 11.039 -14.883 -25.552 1.00 89.12 377 SER A O 1
ATOM 2975 N N . ASP A 1 378 ? 10.972 -14.421 -23.358 1.00 90.19 378 ASP A N 1
ATOM 2976 C CA . ASP A 1 378 ? 9.533 -14.149 -23.279 1.00 90.19 378 ASP A CA 1
ATOM 2977 C C . ASP A 1 378 ? 9.097 -12.942 -24.126 1.00 90.19 378 ASP A C 1
ATOM 2979 O O . ASP A 1 378 ? 7.943 -12.859 -24.555 1.00 90.19 378 ASP A O 1
ATOM 2983 N N . TRP A 1 379 ? 10.016 -12.015 -24.421 1.00 91.62 379 TRP A N 1
ATOM 2984 C CA . TRP A 1 379 ? 9.729 -10.848 -25.259 1.00 91.62 379 TRP A CA 1
ATOM 2985 C C . TRP A 1 379 ? 9.530 -11.218 -26.735 1.00 91.62 379 TRP A C 1
ATOM 2987 O O . TRP A 1 379 ? 8.940 -10.436 -27.480 1.00 91.62 379 TRP A O 1
ATOM 2997 N N . ASN A 1 380 ? 9.984 -12.406 -27.162 1.00 89.75 380 ASN A N 1
ATOM 2998 C CA . ASN A 1 380 ? 9.842 -12.904 -28.534 1.00 89.75 380 ASN A CA 1
ATOM 2999 C C . ASN A 1 380 ? 10.250 -11.855 -29.593 1.00 89.75 380 ASN A C 1
ATOM 3001 O O . ASN A 1 380 ? 9.544 -11.634 -30.584 1.00 89.75 380 ASN A O 1
ATOM 3005 N N . LEU A 1 381 ? 11.385 -11.178 -29.373 1.00 90.69 381 LEU A N 1
ATOM 3006 C CA . LEU A 1 381 ? 11.829 -10.037 -30.183 1.00 90.69 381 LEU A CA 1
ATOM 3007 C C . LEU A 1 381 ? 11.939 -10.390 -31.673 1.00 90.69 381 LEU A C 1
ATOM 3009 O O . LEU A 1 381 ? 11.408 -9.668 -32.512 1.00 90.69 381 LEU A O 1
ATOM 3013 N N . GLN A 1 382 ? 12.531 -11.540 -32.001 1.00 89.62 382 GLN A N 1
ATOM 3014 C CA . GLN A 1 382 ? 12.680 -12.007 -33.385 1.00 89.62 382 GLN A CA 1
ATOM 3015 C C . GLN A 1 382 ? 11.327 -12.187 -34.095 1.00 89.62 382 GLN A C 1
ATOM 3017 O O . GLN A 1 382 ? 11.172 -11.800 -35.253 1.00 89.62 382 GLN A O 1
ATOM 3022 N N . ALA A 1 383 ? 10.315 -12.714 -33.396 1.00 91.00 383 ALA A N 1
ATOM 3023 C CA . ALA A 1 383 ? 8.965 -12.849 -33.943 1.00 91.00 383 ALA A CA 1
ATOM 3024 C C . ALA A 1 383 ? 8.298 -11.479 -34.155 1.00 91.00 383 ALA A C 1
ATOM 3026 O O . ALA A 1 383 ? 7.575 -11.283 -35.133 1.00 91.00 383 ALA A O 1
ATOM 3027 N N . SER A 1 384 ? 8.556 -10.520 -33.260 1.00 90.69 384 SER A N 1
ATOM 3028 C CA . SER A 1 384 ? 8.077 -9.141 -33.401 1.00 90.69 384 SER A CA 1
ATOM 3029 C C . SER A 1 384 ? 8.739 -8.430 -34.584 1.00 90.69 384 SER A C 1
ATOM 3031 O O . SER A 1 384 ? 8.029 -7.836 -35.393 1.00 90.69 384 SER A O 1
ATOM 3033 N N . MET A 1 385 ? 10.054 -8.578 -34.761 1.00 90.94 385 MET A N 1
ATOM 3034 C CA . MET A 1 385 ? 10.780 -8.061 -35.925 1.00 90.94 385 MET A CA 1
ATOM 3035 C C . MET A 1 385 ? 10.271 -8.676 -37.229 1.00 90.94 385 MET A C 1
ATOM 3037 O O . MET A 1 385 ? 10.033 -7.951 -38.190 1.00 90.94 385 MET A O 1
ATOM 3041 N N . ALA A 1 386 ? 10.032 -9.991 -37.259 1.00 90.94 386 ALA A N 1
ATOM 3042 C CA . ALA A 1 386 ? 9.464 -10.663 -38.426 1.00 90.94 386 ALA A CA 1
ATOM 3043 C C . ALA A 1 386 ? 8.057 -10.144 -38.754 1.00 90.94 386 ALA A C 1
ATOM 3045 O O . ALA A 1 386 ? 7.738 -9.920 -39.918 1.00 90.94 386 ALA A O 1
ATOM 3046 N N . ARG A 1 387 ? 7.219 -9.902 -37.737 1.00 90.81 387 ARG A N 1
ATOM 3047 C CA . ARG A 1 387 ? 5.885 -9.323 -37.935 1.00 90.81 387 ARG A CA 1
ATOM 3048 C C . ARG A 1 387 ? 5.961 -7.925 -38.547 1.00 90.81 387 ARG A C 1
ATOM 3050 O O . ARG A 1 387 ? 5.210 -7.659 -39.476 1.00 90.81 387 ARG A O 1
ATOM 3057 N N . VAL A 1 388 ? 6.844 -7.059 -38.043 1.00 88.12 388 VAL A N 1
ATOM 3058 C CA . VAL A 1 388 ? 7.025 -5.704 -38.593 1.00 88.12 388 VAL A CA 1
ATOM 3059 C C . VAL A 1 388 ? 7.582 -5.775 -40.013 1.00 88.12 388 VAL A C 1
ATOM 3061 O O . VAL A 1 388 ? 7.062 -5.108 -40.895 1.00 88.12 388 VAL A O 1
ATOM 3064 N N . PHE A 1 389 ? 8.561 -6.644 -40.272 1.00 88.31 389 PHE A N 1
ATOM 3065 C CA . PHE A 1 389 ? 9.109 -6.859 -41.611 1.00 88.31 389 PHE A CA 1
ATOM 3066 C C . PHE A 1 389 ? 8.049 -7.299 -42.630 1.00 88.31 389 PHE A C 1
ATOM 3068 O O . PHE A 1 389 ? 8.043 -6.803 -43.745 1.00 88.31 389 PHE A O 1
ATOM 3075 N N . LEU A 1 390 ? 7.124 -8.186 -42.249 1.00 85.75 390 LEU A N 1
ATOM 3076 C CA . LEU A 1 390 ? 6.028 -8.626 -43.123 1.00 85.75 390 LEU A CA 1
ATOM 3077 C C . LEU A 1 390 ? 4.953 -7.550 -43.362 1.00 85.75 390 LEU A C 1
ATOM 3079 O O . LEU A 1 390 ? 4.107 -7.729 -44.236 1.00 85.75 390 LEU A O 1
ATOM 3083 N N . GLN A 1 391 ? 4.937 -6.481 -42.561 1.00 83.69 391 GLN A N 1
ATOM 3084 C CA . GLN A 1 391 ? 4.027 -5.344 -42.724 1.00 83.69 391 GLN A CA 1
ATOM 3085 C C . GLN A 1 391 ? 4.610 -4.229 -43.608 1.00 83.69 391 GLN A C 1
ATOM 3087 O O . GLN A 1 391 ? 3.842 -3.369 -44.042 1.00 83.69 391 GLN A O 1
ATOM 3092 N N . LEU A 1 392 ? 5.929 -4.235 -43.845 1.00 75.38 392 LEU A N 1
ATOM 3093 C CA . LEU A 1 392 ? 6.658 -3.312 -44.724 1.00 75.38 392 LEU A CA 1
ATOM 3094 C C . LEU A 1 392 ? 6.673 -3.829 -46.167 1.00 75.38 392 LEU A C 1
ATOM 3096 O O . LEU A 1 392 ? 6.528 -2.986 -47.079 1.00 75.38 392 LEU A O 1
#

Radius of gyration: 67.49 Å; chains: 1; bounding box: 107×75×198 Å